Protein AF-A0A952LM94-F1 (afdb_monomer_lite)

Radius of gyration: 25.6 Å; chains: 1; bounding box: 67×73×68 Å

Secondary structure (DSSP, 8-state):
--S-SSSSS-SS------------PPPP--------TT-------HHHHHHHHHHHHHHHHH-PPP-S-HHHHHHHHHHHHHHHHHHHHHHHHHH---HHHHHHHHHHHHHHHHHHHHHHHT-PPPSBEEE-TT-SS-GGGHHHHHHHHHHHHHTT--EEE--TTGGGGHHHHHHHHHHTT-GGG-EEEEEE-GGG-SHHHHHHHHHHHHHHHTSS-EEEEEE-S--SS-HHHHHHHHHHHHHTTSEEEEEEES--HHHHHHHHTSTTGGG---EEEE-BTTB-GGGTTHHHHHHHTT--EEEESTTGGGTGGG-GGGHHHHHHTT--HHHHHHHHHHTSTTEEE--B-SSHHHHHHHHHGGG----HHHHHHHHHHSPPPSS--PPP--

Foldseek 3Di:
DDPPPDPDPPDPDDPDPPPDDDDDDDDDDDDPPDPPVDDPDDDDDLLRVQLVVLVVQLVVQLPDDDPPDPLQNVLSNVLSVLSSLLSNLVSCCVPPDDPVSNVVSVVSNVVSVVVNVVSVLSNDADLEAAEQAQAQLDPVLLVLQLVQLLLLLVLLRAEYEEECPRSVLSSLLSQLSSCPPPVVSHQAEYEDEQVQQALVSLVVRLVVSCVSNVHQAHAEYEHEEDDPDPLLRNLVSVVVCCVVRRYVAYAYEHADQVSLVVQCPHDNSLRHQEYEAADWLQQQQCVVGPLVSCLVSNHAYEHEPLCVLVPQQPDPLQVVVCVVQVATSSLLGLLVQSPRPRYHYHDHDSHNVVSVNNSCSVVDDRDPVNVVSSCVVRPHDPDHDRGDDD

Sequence (390 aa):
MTLAKKIVLLLMAAGMLLAVFLESVPASSEEMKHDMSKMAMGAQSPATAGYRKAMDKMHKDMMIKYTGNADVDFVRGMIPHHQGAIDMAKVEIANGKDPEIRKLAEGVVTAQEAEIKQMRDWETVPVLGQGTWKMGEDRRRRDDEVAALKLGLDLGITLIDTAEMYASGGSEEVVAQAMEGRRDEIFLVSKVLPSNASRAGVKRSCENSLKRLGTDRIDLYLLHWPGSVPLSETVEAFETLKKAGKIRHWGVSNFDTDEMEDLVGLADGGNVQTNQVLYNLSRRGPEFDLAPWSLKRGIPLIAYSPVEQGALARNARLEAVASRHNATAAQVALAWVMAQPGVIAIPKASRQEHVRQNAGALDISLTAQDFADLDRAFPPPTRKRGLEMI

Structure (mmCIF, N/CA/C/O backbone):
data_AF-A0A952LM94-F1
#
_entry.id   AF-A0A952LM94-F1
#
loop_
_atom_site.group_PDB
_atom_site.id
_atom_site.type_symbol
_atom_site.label_atom_id
_atom_site.label_alt_id
_atom_site.label_comp_id
_atom_site.label_asym_id
_atom_site.label_entity_id
_atom_site.label_seq_id
_atom_site.pdbx_PDB_ins_code
_atom_site.Cartn_x
_atom_site.Cartn_y
_atom_site.Cartn_z
_atom_site.occupancy
_atom_site.B_iso_or_equiv
_atom_site.auth_seq_id
_atom_site.auth_comp_id
_atom_site.auth_asym_id
_atom_site.auth_atom_id
_atom_site.pdbx_PDB_model_num
ATOM 1 N N . MET A 1 1 ? 28.704 -18.733 45.518 1.00 37.47 1 MET A N 1
ATOM 2 C CA . MET A 1 1 ? 28.081 -17.557 44.863 1.00 37.47 1 MET A CA 1
ATOM 3 C C . MET A 1 1 ? 26.778 -17.998 44.219 1.00 37.47 1 MET A C 1
ATOM 5 O O . MET A 1 1 ? 26.669 -19.147 43.826 1.00 37.47 1 MET A O 1
ATOM 9 N N . THR A 1 2 ? 25.775 -17.134 44.266 1.00 30.52 2 THR A N 1
ATOM 10 C CA . THR A 1 2 ? 24.395 -17.419 44.686 1.00 30.52 2 THR A CA 1
ATOM 11 C C . THR A 1 2 ? 23.421 -17.957 43.630 1.00 30.52 2 THR A C 1
ATOM 13 O O . THR A 1 2 ? 23.520 -17.703 42.433 1.00 30.52 2 THR A O 1
ATOM 16 N N . LEU A 1 3 ? 22.426 -18.663 44.173 1.00 30.02 3 LEU A N 1
ATOM 17 C CA . LEU A 1 3 ? 21.232 -19.319 43.628 1.00 30.02 3 LEU A CA 1
ATOM 18 C C . LEU A 1 3 ? 20.220 -18.374 42.921 1.00 30.02 3 LEU A C 1
ATOM 20 O O . LEU A 1 3 ? 19.017 -18.561 43.045 1.00 30.02 3 LEU A O 1
ATOM 24 N N . ALA A 1 4 ? 20.674 -17.346 42.193 1.00 34.00 4 ALA A N 1
ATOM 25 C CA . ALA A 1 4 ? 19.817 -16.256 41.691 1.00 34.00 4 ALA A CA 1
ATOM 26 C C . ALA A 1 4 ? 19.786 -16.083 40.153 1.00 34.00 4 ALA A C 1
ATOM 28 O O . ALA A 1 4 ? 19.478 -15.001 39.667 1.00 34.00 4 ALA A O 1
ATOM 29 N N . LYS A 1 5 ? 20.097 -17.118 39.355 1.00 33.16 5 LYS A N 1
ATOM 30 C CA . LYS A 1 5 ? 20.073 -17.020 37.872 1.00 33.16 5 LYS A CA 1
ATOM 31 C C . LYS A 1 5 ? 19.390 -18.183 37.130 1.00 33.16 5 LYS A C 1
ATOM 33 O O . LYS A 1 5 ? 19.750 -18.480 35.998 1.00 33.16 5 LYS A O 1
ATOM 38 N N . LYS A 1 6 ? 18.387 -18.840 37.726 1.00 31.91 6 LYS A N 1
ATOM 39 C CA . LYS A 1 6 ? 17.604 -19.905 37.048 1.00 31.91 6 LYS A CA 1
ATOM 40 C C . LYS A 1 6 ? 16.082 -19.703 37.012 1.00 31.91 6 LYS A C 1
ATOM 42 O O . LYS A 1 6 ? 15.361 -20.626 36.663 1.00 31.91 6 LYS A O 1
ATOM 47 N N . ILE A 1 7 ? 15.586 -18.500 37.287 1.00 32.72 7 ILE A N 1
ATOM 48 C CA . ILE A 1 7 ? 14.167 -18.154 37.126 1.00 32.72 7 ILE A CA 1
ATOM 49 C C . ILE A 1 7 ? 14.112 -16.947 36.198 1.00 32.72 7 ILE A C 1
ATOM 51 O O . ILE A 1 7 ? 14.408 -15.857 36.652 1.00 32.72 7 ILE A O 1
ATOM 55 N N . VAL A 1 8 ? 13.840 -17.172 34.911 1.00 29.56 8 VAL A N 1
ATOM 56 C CA . VAL A 1 8 ? 13.209 -16.228 33.954 1.00 29.56 8 VAL A CA 1
ATOM 57 C C . VAL A 1 8 ? 12.829 -16.979 32.659 1.00 29.56 8 VAL A C 1
ATOM 59 O O . VAL A 1 8 ? 11.923 -16.554 31.959 1.00 29.56 8 VAL A O 1
ATOM 62 N N . LEU A 1 9 ? 13.399 -18.153 32.363 1.00 26.81 9 LEU A N 1
ATOM 63 C CA . LEU A 1 9 ? 13.059 -18.923 31.155 1.00 26.81 9 LEU A CA 1
ATOM 64 C C . LEU A 1 9 ? 12.164 -20.148 31.443 1.00 26.81 9 LEU A C 1
ATOM 66 O O . LEU A 1 9 ? 12.562 -21.273 31.164 1.00 26.81 9 LEU A O 1
ATOM 70 N N . LEU A 1 10 ? 10.989 -19.966 32.065 1.00 26.78 10 LEU A N 1
ATOM 71 C CA . LEU A 1 10 ? 10.008 -21.065 32.212 1.00 26.78 10 LEU A CA 1
ATOM 72 C C . LEU A 1 10 ? 8.568 -20.607 32.539 1.00 26.78 10 LEU A C 1
ATOM 74 O O . LEU A 1 10 ? 7.912 -21.173 33.405 1.00 26.78 10 LEU A O 1
ATOM 78 N N . LEU A 1 11 ? 8.061 -19.583 31.843 1.00 27.00 11 LEU A N 1
ATOM 79 C CA . LEU A 1 11 ? 6.642 -19.175 31.898 1.00 27.00 11 LEU A CA 1
ATOM 80 C C . LEU A 1 11 ? 6.032 -18.960 30.496 1.00 27.00 11 LEU A C 1
ATOM 82 O O . LEU A 1 11 ? 5.232 -18.058 30.294 1.00 27.00 11 LEU A O 1
ATOM 86 N N . MET A 1 12 ? 6.408 -19.787 29.514 1.00 33.28 12 MET A N 1
ATOM 87 C CA . MET A 1 12 ? 5.830 -19.761 28.154 1.00 33.28 12 MET A CA 1
ATOM 88 C C . MET A 1 12 ? 5.284 -21.120 27.680 1.00 33.28 12 MET A C 1
ATOM 90 O O . MET A 1 12 ? 5.098 -21.338 26.490 1.00 33.28 12 MET A O 1
ATOM 94 N N . ALA A 1 13 ? 5.004 -22.061 28.583 1.00 33.66 13 ALA A N 1
ATOM 95 C CA . ALA A 1 13 ? 4.402 -23.337 28.192 1.00 33.66 13 ALA A CA 1
ATOM 96 C C . ALA A 1 13 ? 3.536 -23.905 29.319 1.00 33.66 13 ALA A C 1
ATOM 98 O O . ALA A 1 13 ? 3.951 -24.802 30.046 1.00 33.66 13 ALA A O 1
ATOM 99 N N . ALA A 1 14 ? 2.335 -23.354 29.489 1.00 33.28 14 ALA A N 1
ATOM 100 C CA . ALA A 1 14 ? 1.295 -23.968 30.311 1.00 33.28 14 ALA A CA 1
ATOM 101 C C . ALA A 1 14 ? -0.102 -23.543 29.827 1.00 33.28 14 ALA A C 1
ATOM 103 O O . ALA A 1 14 ? -0.876 -22.945 30.564 1.00 33.28 14 ALA A O 1
ATOM 104 N N . GLY A 1 15 ? -0.417 -23.853 28.570 1.00 30.80 15 GLY A N 1
ATOM 105 C CA . GLY A 1 15 ? -1.797 -23.998 28.108 1.00 30.80 15 GLY A CA 1
ATOM 106 C C . GLY A 1 15 ? -2.089 -25.489 27.991 1.00 30.80 15 GLY A C 1
ATOM 107 O O . GLY A 1 15 ? -1.598 -26.138 27.073 1.00 30.80 15 GLY A O 1
ATOM 108 N N . MET A 1 16 ? -2.795 -26.052 28.970 1.00 30.94 16 MET A N 1
ATOM 109 C CA . MET A 1 16 ? -3.158 -27.470 29.023 1.00 30.94 16 MET A CA 1
ATOM 110 C C . MET A 1 16 ? -3.936 -27.903 27.770 1.00 30.94 16 MET A C 1
ATOM 112 O O . MET A 1 16 ? -5.091 -27.532 27.587 1.00 30.94 16 MET A O 1
ATOM 116 N N . LEU A 1 17 ? -3.331 -28.782 26.971 1.00 31.19 17 LEU A N 1
ATOM 117 C CA . LEU A 1 17 ? -4.049 -29.770 26.170 1.00 31.19 17 LEU A CA 1
ATOM 118 C C . LEU A 1 17 ? -4.583 -30.837 27.134 1.00 31.19 17 LEU A C 1
ATOM 120 O O . LEU A 1 17 ? -3.835 -31.705 27.584 1.00 31.19 17 LEU A O 1
ATOM 124 N N . LEU A 1 18 ? -5.873 -30.776 27.466 1.00 29.06 18 LEU A N 1
ATOM 125 C CA . LEU A 1 18 ? -6.562 -31.906 28.085 1.00 29.06 18 LEU A CA 1
ATOM 126 C C . LEU A 1 18 ? -6.903 -32.915 26.975 1.00 29.06 18 LEU A C 1
ATOM 128 O O . LEU A 1 18 ? -7.985 -32.893 26.397 1.00 29.06 18 LEU A O 1
ATOM 132 N N . ALA A 1 19 ? -5.948 -33.781 26.638 1.00 33.19 19 ALA A N 1
ATOM 133 C CA . ALA A 1 19 ? -6.226 -34.983 25.863 1.00 33.19 19 ALA A CA 1
ATOM 134 C C . ALA A 1 19 ? -6.834 -36.029 26.809 1.00 33.19 19 ALA A C 1
ATOM 136 O O . ALA A 1 19 ? -6.127 -36.664 27.590 1.00 33.19 19 ALA A O 1
ATOM 137 N N . VAL A 1 20 ? -8.156 -36.187 26.767 1.00 32.22 20 VAL A N 1
ATOM 138 C CA . VAL A 1 20 ? -8.828 -37.320 27.410 1.00 32.22 20 VAL A CA 1
ATOM 139 C C . VAL A 1 20 ? -8.655 -38.531 26.496 1.00 32.22 20 VAL A C 1
ATOM 141 O O . VAL A 1 20 ? -9.267 -38.606 25.433 1.00 32.22 20 VAL A O 1
ATOM 144 N N . PHE A 1 21 ? -7.812 -39.480 26.904 1.00 34.19 21 PHE A N 1
ATOM 145 C CA . PHE A 1 21 ? -7.851 -40.841 26.375 1.00 34.19 21 PHE A CA 1
ATOM 146 C C . PHE A 1 21 ? -9.143 -41.502 26.871 1.00 34.19 21 PHE A C 1
ATOM 148 O O . PHE A 1 21 ? -9.260 -41.842 28.046 1.00 34.19 21 PHE A O 1
ATOM 155 N N . LEU A 1 22 ? -10.121 -41.656 25.979 1.00 30.62 22 LEU A N 1
ATOM 156 C CA . LEU A 1 22 ? -11.243 -42.569 26.172 1.00 30.62 22 LEU A CA 1
ATOM 157 C C . LEU A 1 22 ? -10.835 -43.929 25.605 1.00 30.62 22 LEU A C 1
ATOM 159 O O . LEU A 1 22 ? -10.631 -44.076 24.400 1.00 30.62 22 LEU A O 1
ATOM 163 N N . GLU A 1 23 ? -10.700 -44.915 26.489 1.00 32.34 23 GLU A N 1
ATOM 164 C CA . GLU A 1 23 ? -10.671 -46.321 26.102 1.00 32.34 23 GLU A CA 1
ATOM 165 C C . GLU A 1 23 ? -11.964 -46.667 25.348 1.00 32.34 23 GLU A C 1
ATOM 167 O O . GLU A 1 23 ? -13.071 -46.291 25.739 1.00 32.34 23 GLU A O 1
ATOM 172 N N . SER A 1 24 ? -11.812 -47.372 24.231 1.00 35.28 24 SER A N 1
ATOM 173 C CA . SER A 1 24 ? -12.903 -47.812 23.370 1.00 35.28 24 SER A CA 1
ATOM 174 C C . SER A 1 24 ? -13.752 -48.887 24.057 1.00 35.28 24 SER A C 1
ATOM 176 O O . SER A 1 24 ? -13.355 -50.051 24.113 1.00 35.28 24 SER A O 1
ATOM 178 N N . VAL A 1 25 ? -14.945 -48.513 24.518 1.00 35.22 25 VAL A N 1
ATOM 179 C CA . VAL A 1 25 ? -16.040 -49.441 24.848 1.00 35.22 25 VAL A CA 1
ATOM 180 C C . VAL A 1 25 ? -16.999 -49.475 23.648 1.00 35.22 25 VAL A C 1
ATOM 182 O O . VAL A 1 25 ? -17.308 -48.411 23.105 1.00 35.22 25 VAL A O 1
ATOM 185 N N . PRO A 1 26 ? -17.453 -50.650 23.169 1.00 34.72 26 PRO A N 1
ATOM 186 C CA . PRO A 1 26 ? -18.266 -50.724 21.962 1.00 34.72 26 PRO A CA 1
ATOM 187 C C . PRO A 1 26 ? -19.653 -50.117 22.192 1.00 34.72 26 PRO A C 1
ATOM 189 O O . PRO A 1 26 ? -20.275 -50.305 23.237 1.00 34.72 26 PRO A O 1
ATOM 192 N N . ALA A 1 27 ? -20.135 -49.397 21.181 1.00 34.41 27 ALA A N 1
ATOM 193 C CA . ALA A 1 27 ? -21.436 -48.752 21.175 1.00 34.41 27 ALA A CA 1
ATOM 194 C C . ALA A 1 27 ? -22.576 -49.785 21.132 1.00 34.41 27 ALA A C 1
ATOM 196 O O . ALA A 1 27 ? -22.706 -50.530 20.161 1.00 34.41 27 ALA A O 1
ATOM 197 N N . SER A 1 28 ? -23.446 -49.774 22.146 1.00 35.50 28 SER A N 1
ATOM 198 C CA . SER A 1 28 ? -24.835 -50.215 22.006 1.00 35.50 28 SER A CA 1
ATOM 199 C C . SER A 1 28 ? -25.727 -48.979 21.932 1.00 35.50 28 SER A C 1
ATOM 201 O O . SER A 1 28 ? -25.744 -48.154 22.844 1.00 35.50 28 SER A O 1
ATOM 203 N N . SER A 1 29 ? -26.438 -48.840 20.822 1.00 40.31 29 SER A N 1
ATOM 204 C CA . SER A 1 29 ? -27.349 -47.740 20.532 1.00 40.31 29 SER A CA 1
ATOM 205 C C . SER A 1 29 ? -28.668 -47.877 21.298 1.00 40.31 29 SER A C 1
ATOM 207 O O . SER A 1 29 ? -29.491 -48.716 20.941 1.00 40.31 29 SER A O 1
ATOM 209 N N . GLU A 1 30 ? -28.910 -46.993 22.264 1.00 34.25 30 GLU A N 1
ATOM 210 C CA . GLU A 1 30 ? -30.262 -46.574 22.646 1.00 34.25 30 GLU A CA 1
ATOM 211 C C . GLU A 1 30 ? -30.320 -45.039 22.630 1.00 34.25 30 GLU A C 1
ATOM 213 O O . GLU A 1 30 ? -29.666 -44.355 23.417 1.00 34.25 30 GLU A O 1
ATOM 218 N N . GLU A 1 31 ? -31.074 -44.485 21.676 1.00 37.53 31 GLU A N 1
ATOM 219 C CA . GLU A 1 31 ? -31.379 -43.055 21.600 1.00 37.53 31 GLU A CA 1
ATOM 220 C C . GLU A 1 31 ? -32.270 -42.643 22.784 1.00 37.53 31 GLU A C 1
ATOM 222 O O . GLU A 1 31 ? -33.497 -42.730 22.721 1.00 37.53 31 GLU A O 1
ATOM 227 N N . MET A 1 32 ? -31.676 -42.104 23.848 1.00 31.08 32 MET A N 1
ATOM 228 C CA . MET A 1 32 ? -32.410 -41.260 24.793 1.00 31.08 32 MET A CA 1
ATOM 229 C C . MET A 1 32 ? -32.544 -39.847 24.213 1.00 31.08 32 MET A C 1
ATOM 231 O O . MET A 1 32 ? -31.675 -38.991 24.378 1.00 31.08 32 MET A O 1
ATOM 235 N N . LYS A 1 33 ? -33.668 -39.586 23.537 1.00 35.47 33 LYS A N 1
ATOM 236 C CA . LYS A 1 33 ? -34.099 -38.226 23.183 1.00 35.47 33 LYS A CA 1
ATOM 237 C C . LYS A 1 33 ? -34.505 -37.478 24.454 1.00 35.47 33 LYS A C 1
ATOM 239 O O . LYS A 1 33 ? -35.654 -37.543 24.881 1.00 35.47 33 LYS A O 1
ATOM 244 N N . HIS A 1 34 ? -33.564 -36.753 25.053 1.00 37.47 34 HIS A N 1
ATOM 245 C CA . HIS A 1 34 ? -33.894 -35.721 26.030 1.00 37.47 34 HIS A CA 1
ATOM 246 C C . HIS A 1 34 ? -34.410 -34.478 25.296 1.00 37.47 34 HIS A C 1
ATOM 248 O O . HIS A 1 34 ? -33.643 -33.698 24.732 1.00 37.47 34 HIS A O 1
ATOM 254 N N . ASP A 1 35 ? -35.731 -34.307 25.291 1.00 39.50 35 ASP A N 1
ATOM 255 C CA . ASP A 1 35 ? -36.390 -33.074 24.867 1.00 39.50 35 ASP A CA 1
ATOM 256 C C . ASP A 1 35 ? -36.103 -31.956 25.886 1.00 39.50 35 ASP A C 1
ATOM 258 O O . ASP A 1 35 ? -36.706 -31.878 26.957 1.00 39.50 35 ASP A O 1
ATOM 262 N N . MET A 1 36 ? -35.145 -31.092 25.549 1.00 42.03 36 MET A N 1
ATOM 263 C CA . MET A 1 36 ? -34.756 -29.922 26.344 1.00 42.03 36 MET A CA 1
ATOM 264 C C . MET A 1 36 ? -35.674 -28.705 26.113 1.00 42.03 36 MET A C 1
ATOM 266 O O . MET A 1 36 ? -35.408 -27.630 26.652 1.00 42.03 36 MET A O 1
ATOM 270 N N . SER A 1 37 ? -36.760 -28.828 25.336 1.00 39.66 37 SER A N 1
ATOM 271 C CA . SER A 1 37 ? -37.586 -27.682 24.915 1.00 39.66 37 SER A CA 1
ATOM 272 C C . SER A 1 37 ? -38.459 -27.059 26.015 1.00 39.66 37 SER A C 1
ATOM 274 O O . SER A 1 37 ? -39.154 -26.075 25.759 1.00 39.66 37 SER A O 1
ATOM 276 N N . LYS A 1 38 ? -38.426 -27.574 27.254 1.00 41.44 38 LYS A N 1
ATOM 277 C CA . LYS A 1 38 ? -39.269 -27.078 28.358 1.00 41.44 38 LYS A CA 1
ATOM 278 C C . LYS A 1 38 ? -38.567 -26.920 29.710 1.00 41.44 38 LYS A C 1
ATOM 280 O O . LYS A 1 38 ? -39.205 -27.071 30.749 1.00 41.44 38 LYS A O 1
ATOM 285 N N . MET A 1 39 ? -37.289 -26.538 29.740 1.00 39.00 39 MET A N 1
ATOM 286 C CA . MET A 1 39 ? -36.756 -25.902 30.954 1.00 39.00 39 MET A CA 1
ATOM 287 C C . MET A 1 39 ? -37.148 -24.424 30.950 1.00 39.00 39 MET A C 1
ATOM 289 O O . MET A 1 39 ? -36.696 -23.650 30.110 1.00 39.00 39 MET A O 1
ATOM 293 N N . ALA A 1 40 ? -38.030 -24.046 31.877 1.00 40.00 40 ALA A N 1
ATOM 294 C CA . ALA A 1 40 ? -38.447 -22.669 32.094 1.00 40.00 40 ALA A CA 1
ATOM 295 C C . ALA A 1 40 ? -37.211 -21.770 32.271 1.00 40.00 40 ALA A C 1
ATOM 297 O O . ALA A 1 40 ? -36.504 -21.842 33.276 1.00 40.00 40 ALA A O 1
ATOM 298 N N . MET A 1 41 ? -36.941 -20.937 31.266 1.00 48.12 41 MET A N 1
ATOM 299 C CA . MET A 1 41 ? -35.872 -19.946 31.292 1.00 48.12 41 MET A CA 1
ATOM 300 C C . MET A 1 41 ? -36.278 -18.833 32.256 1.00 48.12 41 MET A C 1
ATOM 302 O O . MET A 1 41 ? -36.912 -17.854 31.864 1.00 48.12 41 MET A O 1
ATOM 306 N N . GLY A 1 42 ? -35.935 -18.998 33.535 1.00 48.81 42 GLY A N 1
ATOM 307 C CA . GLY A 1 42 ? -35.914 -17.885 34.479 1.00 48.81 42 GLY A CA 1
ATOM 308 C C . GLY A 1 42 ? -35.091 -16.728 33.904 1.00 48.81 42 GLY A C 1
ATOM 309 O O . GLY A 1 42 ? -34.194 -16.950 33.085 1.00 48.81 42 GLY A O 1
ATOM 310 N N . ALA A 1 43 ? -35.417 -15.495 34.302 1.00 53.75 43 ALA A N 1
ATOM 311 C CA . ALA A 1 43 ? -34.714 -14.297 33.850 1.00 53.75 43 ALA A CA 1
ATOM 312 C C . ALA A 1 43 ? -33.195 -14.511 33.957 1.00 53.75 43 ALA A C 1
ATOM 314 O O . ALA A 1 43 ? -32.658 -14.706 35.049 1.00 53.75 43 ALA A O 1
ATOM 315 N N . GLN A 1 44 ? -32.514 -14.561 32.810 1.00 68.25 44 GLN A N 1
ATOM 316 C CA . GLN A 1 44 ? -31.087 -14.853 32.781 1.00 68.25 44 GLN A CA 1
ATOM 317 C C . GLN A 1 44 ? -30.331 -13.723 33.463 1.00 68.25 44 GLN A C 1
ATOM 319 O O . GLN A 1 44 ? -30.571 -12.548 33.183 1.00 68.25 44 GLN A O 1
ATOM 324 N N . SER A 1 45 ? -29.408 -14.085 34.354 1.00 88.12 45 SER A N 1
ATOM 325 C CA . SER A 1 45 ? -28.557 -13.088 34.992 1.00 88.12 45 SER A CA 1
ATOM 326 C C . SER A 1 45 ? -27.766 -12.310 33.925 1.00 88.12 45 SER A C 1
ATOM 328 O O . SER A 1 45 ? -27.399 -12.895 32.896 1.00 88.12 45 SER A O 1
ATOM 330 N N . PRO A 1 46 ? -27.454 -11.022 34.155 1.00 89.06 46 PRO A N 1
ATOM 331 C CA . PRO A 1 46 ? -26.598 -10.248 33.256 1.00 89.06 46 PRO A CA 1
ATOM 332 C C . PRO A 1 46 ? -25.267 -10.946 32.942 1.00 89.06 46 PRO A C 1
ATOM 334 O O . PRO A 1 46 ? -24.810 -10.904 31.802 1.00 89.06 46 PRO A O 1
ATOM 337 N N . ALA A 1 47 ? -24.699 -11.671 33.914 1.00 90.62 47 ALA A N 1
ATOM 338 C CA . ALA A 1 47 ? -23.504 -12.488 33.724 1.00 90.62 47 ALA A CA 1
ATOM 339 C C . ALA A 1 47 ? -23.734 -13.619 32.707 1.00 90.62 47 ALA A C 1
ATOM 341 O O . ALA A 1 47 ? -22.985 -13.751 31.743 1.00 90.62 47 ALA A O 1
ATOM 342 N N . THR A 1 48 ? -24.805 -14.404 32.869 1.00 91.31 48 THR A N 1
ATOM 343 C CA . THR A 1 48 ? -25.145 -15.513 31.958 1.00 91.31 48 THR A CA 1
ATOM 344 C C . THR A 1 48 ? -25.392 -15.019 30.532 1.00 91.31 48 THR A C 1
ATOM 346 O O . THR A 1 48 ? -24.918 -15.628 29.573 1.00 91.31 48 THR A O 1
ATOM 349 N N . ALA A 1 49 ? -26.114 -13.906 30.386 1.00 91.06 49 ALA A N 1
ATOM 350 C CA . ALA A 1 49 ? -26.362 -13.292 29.086 1.00 91.06 49 ALA A CA 1
ATOM 351 C C . ALA A 1 49 ? -25.064 -12.766 28.447 1.00 91.06 49 ALA A C 1
ATOM 353 O O . ALA A 1 49 ? -24.838 -12.975 27.254 1.00 91.06 49 ALA A O 1
ATOM 354 N N . GLY A 1 50 ? -24.196 -12.133 29.243 1.00 89.75 50 GLY A N 1
ATOM 355 C CA . GLY A 1 50 ? -22.892 -11.636 28.805 1.00 89.75 50 GLY A CA 1
ATOM 356 C C . GLY A 1 50 ? -21.978 -12.749 28.296 1.00 89.75 50 GLY A C 1
ATOM 357 O O . GLY A 1 50 ? -21.467 -12.649 27.182 1.00 89.75 50 GLY A O 1
ATOM 358 N N . TYR A 1 51 ? -21.834 -13.834 29.062 1.00 93.94 51 TYR A N 1
ATOM 359 C CA . TYR A 1 51 ? -21.016 -14.985 28.670 1.00 93.94 51 TYR A CA 1
ATOM 360 C C . TYR A 1 51 ? -21.511 -15.636 27.380 1.00 93.94 51 TYR A C 1
ATOM 362 O O . TYR A 1 51 ? -20.709 -15.893 26.484 1.00 93.94 51 TYR A O 1
ATOM 370 N N . ARG A 1 52 ? -22.828 -15.859 27.240 1.00 92.19 52 ARG A N 1
ATOM 371 C CA . ARG A 1 52 ? -23.370 -16.441 26.003 1.00 92.19 52 ARG A CA 1
ATOM 372 C C . ARG A 1 52 ? -23.095 -15.537 24.804 1.00 92.19 52 ARG A C 1
ATOM 374 O O . ARG A 1 52 ? -22.613 -16.015 23.787 1.00 92.19 52 ARG A O 1
ATOM 381 N N . LYS A 1 53 ? -23.316 -14.227 24.946 1.00 87.06 53 LYS A N 1
ATOM 382 C CA . LYS A 1 53 ? -23.034 -13.258 23.881 1.00 87.06 53 LYS A CA 1
ATOM 383 C C . LYS A 1 53 ? -21.557 -13.264 23.466 1.00 87.06 53 LYS A C 1
ATOM 385 O O . LYS A 1 53 ? -21.277 -13.201 22.272 1.00 87.06 53 LYS A O 1
ATOM 390 N N . ALA A 1 54 ? -20.632 -13.330 24.426 1.00 85.31 54 ALA A N 1
ATOM 391 C CA . ALA A 1 54 ? -19.197 -13.403 24.151 1.00 85.31 54 ALA A CA 1
ATOM 392 C C . ALA A 1 54 ? -18.826 -14.699 23.409 1.00 85.31 54 ALA A C 1
ATOM 394 O O . ALA A 1 54 ? -18.136 -14.641 22.394 1.00 85.31 54 ALA A O 1
ATOM 395 N N . MET A 1 55 ? -19.349 -15.847 23.854 1.00 91.12 55 MET A N 1
ATOM 396 C CA . MET A 1 55 ? -19.116 -17.149 23.213 1.00 91.12 55 MET A CA 1
ATOM 397 C C . MET A 1 55 ? -19.700 -17.223 21.800 1.00 91.12 55 MET A C 1
ATOM 399 O O . MET A 1 55 ? -19.017 -17.660 20.877 1.00 91.12 55 MET A O 1
ATOM 403 N N . ASP A 1 56 ? -20.934 -16.756 21.606 1.00 86.38 56 ASP A N 1
ATOM 404 C CA . ASP A 1 56 ? -21.585 -16.743 20.292 1.00 86.38 56 ASP A CA 1
ATOM 405 C C . ASP A 1 56 ? -20.809 -15.862 19.306 1.00 86.38 56 ASP A C 1
ATOM 407 O O . ASP A 1 56 ? -20.601 -16.240 18.151 1.00 86.38 56 ASP A O 1
ATOM 411 N N . LYS A 1 57 ? -20.336 -14.697 19.771 1.00 76.25 57 LYS A N 1
ATOM 412 C CA . LYS A 1 57 ? -19.487 -13.805 18.980 1.00 76.25 57 LYS A CA 1
ATOM 413 C C . LYS A 1 57 ? -18.153 -14.468 18.634 1.00 76.25 57 LYS A C 1
ATOM 415 O O . LYS A 1 57 ? -17.778 -14.459 17.469 1.00 76.25 57 LYS A O 1
ATOM 420 N N . MET A 1 58 ? -17.466 -15.060 19.612 1.00 88.38 58 MET A N 1
ATOM 421 C CA . MET A 1 58 ? -16.190 -15.750 19.400 1.00 88.38 58 MET A CA 1
ATOM 422 C C . MET A 1 58 ? -16.328 -16.865 18.361 1.00 88.38 58 MET A C 1
ATOM 424 O O . MET A 1 58 ? -15.577 -16.879 17.392 1.00 88.38 58 MET A O 1
ATOM 428 N N . HIS A 1 59 ? -17.314 -17.758 18.509 1.00 90.06 59 HIS A N 1
ATOM 429 C CA . HIS A 1 59 ? -17.542 -18.835 17.545 1.00 90.06 59 HIS A CA 1
ATOM 430 C C . HIS A 1 59 ? -17.820 -18.293 16.149 1.00 90.06 59 HIS A C 1
ATOM 432 O O . HIS A 1 59 ? -17.219 -18.761 15.189 1.00 90.06 59 HIS A O 1
ATOM 438 N N . LYS A 1 60 ? -18.691 -17.286 16.028 1.00 80.75 60 LYS A N 1
ATOM 439 C CA . LYS A 1 60 ? -18.987 -16.660 14.738 1.00 80.75 60 LYS A CA 1
ATOM 440 C C . LYS A 1 60 ? -17.731 -16.063 14.096 1.00 80.75 60 LYS A C 1
ATOM 442 O O . LYS A 1 60 ? -17.506 -16.285 12.912 1.00 80.75 60 LYS A O 1
ATOM 447 N N . ASP A 1 61 ? -16.928 -15.331 14.862 1.00 71.81 61 ASP A N 1
ATOM 448 C CA . ASP A 1 61 ? -15.733 -14.650 14.356 1.00 71.81 61 ASP A CA 1
ATOM 449 C C . ASP A 1 61 ? -14.588 -15.636 14.041 1.00 71.81 61 ASP A C 1
ATOM 451 O O . ASP A 1 61 ? -13.746 -15.348 13.194 1.00 71.81 61 ASP A O 1
ATOM 455 N N . MET A 1 62 ? -14.568 -16.812 14.680 1.00 83.81 62 MET A N 1
ATOM 456 C CA . MET A 1 62 ? -13.623 -17.900 14.393 1.00 83.81 62 MET A CA 1
ATOM 457 C C . MET A 1 62 ? -13.983 -18.725 13.149 1.00 83.81 62 MET A C 1
ATOM 459 O O . MET A 1 62 ? -13.140 -19.488 12.678 1.00 83.81 62 MET A O 1
ATOM 463 N N . MET A 1 63 ? -15.194 -18.589 12.592 1.00 85.88 63 MET A N 1
ATOM 464 C CA . MET A 1 63 ? -15.604 -19.269 11.354 1.00 85.88 63 MET A CA 1
ATOM 465 C C . MET A 1 63 ? -14.959 -18.613 10.123 1.00 85.88 63 MET A C 1
ATOM 467 O O . MET A 1 63 ? -15.631 -18.023 9.277 1.00 85.88 63 MET A O 1
ATOM 471 N N . ILE A 1 64 ? -13.633 -18.706 10.034 1.00 72.06 64 ILE A N 1
ATOM 472 C CA . ILE A 1 64 ? -12.839 -18.192 8.919 1.00 72.06 64 ILE A CA 1
ATOM 473 C C . ILE A 1 64 ? -12.756 -19.219 7.786 1.00 72.06 64 ILE A C 1
ATOM 475 O O . ILE A 1 64 ? -12.700 -20.429 8.008 1.00 72.06 64 ILE A O 1
ATOM 479 N N . LYS A 1 65 ? -12.699 -18.735 6.543 1.00 67.12 65 LYS A N 1
ATOM 480 C CA . LYS A 1 65 ? -12.322 -19.564 5.395 1.00 67.12 65 LYS A CA 1
ATOM 481 C C . LYS A 1 65 ? -10.800 -19.720 5.396 1.00 67.12 65 LYS A C 1
ATOM 483 O O . LYS A 1 65 ? -10.093 -18.720 5.270 1.00 67.12 65 LYS A O 1
ATOM 488 N N . TYR A 1 66 ? -10.321 -20.954 5.539 1.00 72.50 66 TYR A N 1
ATOM 489 C CA . TYR A 1 66 ? -8.891 -21.260 5.513 1.00 72.50 66 TYR A CA 1
ATOM 490 C C . TYR A 1 66 ? -8.271 -20.915 4.159 1.00 72.50 66 TYR A C 1
ATOM 492 O O . TYR A 1 66 ? -8.848 -21.195 3.105 1.00 72.50 66 TYR A O 1
ATOM 500 N N . THR A 1 67 ? -7.097 -20.294 4.212 1.00 55.06 67 THR A N 1
ATOM 501 C CA . THR A 1 67 ? -6.321 -19.877 3.040 1.00 55.06 67 THR A CA 1
ATOM 502 C C . THR A 1 67 ? -5.383 -20.973 2.549 1.00 55.06 67 THR A C 1
ATOM 504 O O . THR A 1 67 ? -4.963 -20.936 1.395 1.00 55.06 67 THR A O 1
ATOM 507 N N . GLY A 1 68 ? -5.053 -21.945 3.409 1.00 58.75 68 GLY A N 1
ATOM 508 C CA . GLY A 1 68 ? -4.031 -22.959 3.143 1.00 58.75 68 GLY A CA 1
ATOM 509 C C . GLY A 1 68 ? -2.621 -22.524 3.555 1.00 58.75 68 GLY A C 1
ATOM 510 O O . GLY A 1 68 ? -1.690 -23.322 3.460 1.00 58.75 68 GLY A O 1
ATOM 511 N N . ASN A 1 69 ? -2.455 -21.292 4.046 1.00 62.78 69 ASN A N 1
ATOM 512 C CA . ASN A 1 69 ? -1.226 -20.811 4.666 1.00 62.78 69 ASN A CA 1
ATOM 513 C C . ASN A 1 69 ? -1.360 -20.912 6.192 1.00 62.78 69 ASN A C 1
ATOM 515 O O . ASN A 1 69 ? -2.173 -20.210 6.794 1.00 62.78 69 ASN A O 1
ATOM 519 N N . ALA A 1 70 ? -0.549 -21.773 6.811 1.00 68.25 70 ALA A N 1
ATOM 520 C CA . ALA A 1 70 ? -0.633 -22.066 8.239 1.00 68.25 70 ALA A CA 1
ATOM 521 C C . ALA A 1 70 ? -0.402 -20.833 9.130 1.00 68.25 70 ALA A C 1
ATOM 523 O O . ALA A 1 70 ? -1.100 -20.682 10.129 1.00 68.25 70 ALA A O 1
ATOM 524 N N . ASP A 1 71 ? 0.515 -19.937 8.760 1.00 65.88 71 ASP A N 1
ATOM 525 C CA . ASP A 1 71 ? 0.843 -18.748 9.556 1.00 65.88 71 ASP A CA 1
ATOM 526 C C . ASP A 1 71 ? -0.319 -17.744 9.537 1.00 65.88 71 ASP A C 1
ATOM 528 O O . ASP A 1 71 ? -0.756 -17.243 10.576 1.00 65.88 71 ASP A O 1
ATOM 532 N N . VAL A 1 72 ? -0.877 -17.508 8.347 1.00 61.38 72 VAL A N 1
ATOM 533 C CA . VAL A 1 72 ? -2.034 -16.624 8.145 1.00 61.38 72 VAL A CA 1
ATOM 534 C C . VAL A 1 72 ? -3.271 -17.189 8.836 1.00 61.38 72 VAL A C 1
ATOM 536 O O . VAL A 1 72 ? -3.972 -16.467 9.545 1.00 61.38 72 VAL A O 1
ATOM 539 N N . ASP A 1 73 ? -3.542 -18.480 8.650 1.00 77.81 73 ASP A N 1
ATOM 540 C CA . ASP A 1 73 ? -4.714 -19.142 9.219 1.00 77.81 73 ASP A CA 1
ATOM 541 C C . ASP A 1 73 ? -4.623 -19.223 10.754 1.00 77.81 73 ASP A C 1
ATOM 543 O O . ASP A 1 73 ? -5.636 -19.043 11.436 1.00 77.81 73 ASP A O 1
ATOM 547 N N . PHE A 1 74 ? -3.415 -19.392 11.308 1.00 84.19 74 PHE A N 1
ATOM 548 C CA . PHE A 1 74 ? -3.167 -19.324 12.748 1.00 84.19 74 PHE A CA 1
ATOM 549 C C . PHE A 1 74 ? -3.503 -17.939 13.307 1.00 84.19 74 PHE A C 1
ATOM 551 O O . PHE A 1 74 ? -4.339 -17.826 14.203 1.00 84.19 74 PHE A O 1
ATOM 558 N N . VAL A 1 75 ? -2.921 -16.874 12.745 1.00 81.25 75 VAL A N 1
ATOM 559 C CA . VAL A 1 75 ? -3.162 -15.492 13.195 1.00 81.25 75 VAL A CA 1
ATOM 560 C C . VAL A 1 75 ? -4.642 -15.121 13.077 1.00 81.25 75 VAL A C 1
ATOM 562 O O . VAL A 1 75 ? -5.243 -14.617 14.030 1.00 81.25 75 VAL A O 1
ATOM 565 N N . ARG A 1 76 ? -5.263 -15.416 11.929 1.00 76.44 76 ARG A N 1
ATOM 566 C CA . ARG A 1 76 ? -6.677 -15.103 11.670 1.00 76.44 76 ARG A CA 1
ATOM 567 C C . ARG A 1 76 ? -7.630 -15.862 12.587 1.00 76.44 76 ARG A C 1
ATOM 569 O O . ARG A 1 76 ? -8.675 -15.315 12.922 1.00 76.44 76 ARG A O 1
ATOM 576 N N . GLY A 1 77 ? -7.293 -17.091 12.980 1.00 83.75 77 GLY A N 1
ATOM 577 C CA . GLY A 1 77 ? -8.107 -17.898 13.891 1.00 83.75 77 GLY A CA 1
ATOM 578 C C . GLY A 1 77 ? -7.900 -17.541 15.364 1.00 83.75 77 GLY A C 1
ATOM 579 O O . GLY A 1 77 ? -8.853 -17.550 16.144 1.00 83.75 77 GLY A O 1
ATOM 580 N N . MET A 1 78 ? -6.673 -17.190 15.755 1.00 92.56 78 MET A N 1
ATOM 581 C CA . MET A 1 78 ? -6.331 -16.921 17.154 1.00 92.56 78 MET A CA 1
ATOM 582 C C . MET A 1 78 ? -6.707 -15.513 17.609 1.00 92.56 78 MET A C 1
ATOM 584 O O . MET A 1 78 ? -7.140 -15.349 18.745 1.00 92.56 78 MET A O 1
ATOM 588 N N . ILE A 1 79 ? -6.677 -14.498 16.742 1.00 80.56 79 ILE A N 1
ATOM 589 C CA . ILE A 1 79 ? -7.164 -13.158 17.113 1.00 80.56 79 ILE A CA 1
ATOM 590 C C . ILE A 1 79 ? -8.617 -13.178 17.648 1.00 80.56 79 ILE A C 1
ATOM 592 O O . ILE A 1 79 ? -8.837 -12.666 18.750 1.00 80.56 79 ILE A O 1
ATOM 596 N N . PRO A 1 80 ? -9.622 -13.745 16.946 1.00 80.25 80 PRO A N 1
ATOM 597 C CA . PRO A 1 80 ? -10.992 -13.793 17.458 1.00 80.25 80 PRO A CA 1
ATOM 598 C C . PRO A 1 80 ? -11.149 -14.715 18.675 1.00 80.25 80 PRO A C 1
ATOM 600 O O . PRO A 1 80 ? -11.946 -14.398 19.557 1.00 80.25 80 PRO A O 1
ATOM 603 N N . HIS A 1 81 ? -10.363 -15.793 18.778 1.00 94.00 81 HIS A N 1
ATOM 604 C CA . HIS A 1 81 ? -10.314 -16.640 19.976 1.00 94.00 81 HIS A CA 1
ATOM 605 C C . HIS A 1 81 ? -9.876 -15.842 21.219 1.00 94.00 81 HIS A C 1
ATOM 607 O O . HIS A 1 81 ? -10.588 -15.797 22.223 1.00 94.00 81 HIS A O 1
ATOM 613 N N . HIS A 1 82 ? -8.744 -15.137 21.128 1.00 92.50 82 HIS A N 1
ATOM 614 C CA . HIS A 1 82 ? -8.215 -14.303 22.212 1.00 92.50 82 HIS A CA 1
ATOM 615 C C . HIS A 1 82 ? -9.187 -13.153 22.539 1.00 92.50 82 HIS A C 1
ATOM 617 O O . HIS A 1 82 ? -9.403 -12.820 23.706 1.00 92.50 82 HIS A O 1
ATOM 623 N N . GLN A 1 83 ? -9.859 -12.585 21.528 1.00 85.56 83 GLN A N 1
ATOM 624 C CA . GLN A 1 83 ? -10.886 -11.562 21.742 1.00 85.56 83 GLN A CA 1
ATOM 625 C C . GLN A 1 83 ? -12.091 -12.114 22.517 1.00 85.56 83 GLN A C 1
ATOM 627 O O . GLN A 1 83 ? -12.614 -11.428 23.394 1.00 85.56 83 GLN A O 1
ATOM 632 N N . GLY A 1 84 ? -12.511 -13.352 22.243 1.00 87.88 84 GLY A N 1
ATOM 633 C CA . GLY A 1 84 ? -13.550 -14.033 23.014 1.00 87.88 84 GLY A CA 1
ATOM 634 C C . GLY A 1 84 ? -13.171 -14.211 24.486 1.00 87.88 84 GLY A C 1
ATOM 635 O O . GLY A 1 84 ? -13.992 -13.953 25.368 1.00 87.88 84 GLY A O 1
ATOM 636 N N . ALA A 1 85 ? -11.911 -14.568 24.763 1.00 95.00 85 ALA A N 1
ATOM 637 C CA . ALA A 1 85 ? -11.386 -14.653 26.126 1.00 95.00 85 ALA A CA 1
ATOM 638 C C . ALA A 1 85 ? -11.428 -13.296 26.852 1.00 95.00 85 ALA A C 1
ATOM 640 O O . ALA A 1 85 ? -11.870 -13.229 28.001 1.00 95.00 85 ALA A O 1
ATOM 641 N N . ILE A 1 86 ? -11.054 -12.204 26.172 1.00 88.00 86 ILE A N 1
ATOM 642 C CA . ILE A 1 86 ? -11.167 -10.832 26.700 1.00 88.00 86 ILE A CA 1
ATOM 643 C C . ILE A 1 86 ? -12.626 -10.474 26.995 1.00 88.00 86 ILE A C 1
ATOM 645 O O . ILE A 1 86 ? -12.927 -9.929 28.058 1.00 88.00 86 ILE A O 1
ATOM 649 N N . ASP A 1 87 ? -13.537 -10.761 26.066 1.00 88.31 87 ASP A N 1
ATOM 650 C CA . ASP A 1 87 ? -14.952 -10.413 26.201 1.00 88.31 87 ASP A CA 1
ATOM 651 C C . ASP A 1 87 ? -15.582 -11.146 27.399 1.00 88.31 87 ASP A C 1
ATOM 653 O O . ASP A 1 87 ? -16.307 -10.536 28.186 1.00 88.31 87 ASP A O 1
ATOM 657 N N . MET A 1 88 ? -15.239 -12.421 27.605 1.00 96.88 88 MET A N 1
ATOM 658 C CA . MET A 1 88 ? -15.639 -13.193 28.787 1.00 96.88 88 MET A CA 1
ATOM 659 C C . MET A 1 88 ? -15.013 -12.664 30.082 1.00 96.88 88 MET A C 1
ATOM 661 O O . MET A 1 88 ? -15.714 -12.506 31.081 1.00 96.88 88 MET A O 1
ATOM 665 N N . ALA A 1 89 ? -13.720 -12.333 30.071 1.00 96.50 89 ALA A N 1
ATOM 666 C CA . ALA A 1 89 ? -13.047 -11.746 31.227 1.00 96.50 89 ALA A CA 1
ATOM 667 C C . ALA A 1 89 ? -13.693 -10.411 31.640 1.00 96.50 89 ALA A C 1
ATOM 669 O O . ALA A 1 89 ? -13.896 -10.153 32.824 1.00 96.50 89 ALA A O 1
ATOM 670 N N . LYS A 1 90 ? -14.125 -9.590 30.675 1.00 92.94 90 LYS A N 1
ATOM 671 C CA . LYS A 1 90 ? -14.870 -8.346 30.940 1.00 92.94 90 LYS A CA 1
ATOM 672 C C . LYS A 1 90 ? -16.238 -8.595 31.580 1.00 92.94 90 LYS A C 1
ATOM 674 O O . LYS A 1 90 ? -16.672 -7.787 32.403 1.00 92.94 90 LYS A O 1
ATOM 679 N N . VAL A 1 91 ? -16.909 -9.703 31.254 1.00 95.31 91 VAL A N 1
ATOM 680 C CA . VAL A 1 91 ? -18.152 -10.103 31.940 1.00 95.31 91 VAL A CA 1
ATOM 681 C C . VAL A 1 91 ? -17.875 -10.422 33.410 1.00 95.31 91 VAL A C 1
ATOM 683 O O . VAL A 1 91 ? -18.634 -9.959 34.265 1.00 95.31 91 VAL A O 1
ATOM 686 N N . GLU A 1 92 ? -16.789 -11.137 33.715 1.00 97.44 92 GLU A N 1
ATOM 687 C CA . GLU A 1 92 ? -16.379 -11.437 35.095 1.00 97.44 92 GLU A CA 1
ATOM 688 C C . GLU A 1 92 ? -15.986 -10.174 35.872 1.00 97.44 92 GLU A C 1
ATOM 690 O O . GLU A 1 92 ? -16.470 -9.957 36.981 1.00 97.44 92 GLU A O 1
ATOM 695 N N . ILE A 1 93 ? -15.202 -9.273 35.276 1.00 96.56 93 ILE A N 1
ATOM 696 C CA . ILE A 1 93 ? -14.835 -7.993 35.907 1.00 96.56 93 ILE A CA 1
ATOM 697 C C . ILE A 1 93 ? -16.093 -7.193 36.286 1.00 96.56 93 ILE A C 1
ATOM 699 O O . ILE A 1 93 ? -16.184 -6.652 37.389 1.00 96.56 93 ILE A O 1
ATOM 703 N N . ALA A 1 94 ? -17.096 -7.159 35.402 1.00 94.81 94 ALA A N 1
ATOM 704 C CA . ALA A 1 94 ? -18.319 -6.392 35.619 1.00 94.81 94 ALA A CA 1
ATOM 705 C C . ALA A 1 94 ? -19.305 -7.044 36.608 1.00 94.81 94 ALA A C 1
ATOM 707 O O . ALA A 1 94 ? -19.997 -6.331 37.334 1.00 94.81 94 ALA A O 1
ATOM 708 N N . ASN A 1 95 ? -19.407 -8.379 36.632 1.00 94.19 95 ASN A N 1
ATOM 709 C CA . ASN A 1 95 ? -20.493 -9.086 37.331 1.00 94.19 95 ASN A CA 1
ATOM 710 C C . ASN A 1 95 ? -20.030 -10.036 38.443 1.00 94.19 95 ASN A C 1
ATOM 712 O O . ASN A 1 95 ? -20.855 -10.441 39.267 1.00 94.19 95 ASN A O 1
ATOM 716 N N . GLY A 1 96 ? -18.746 -10.397 38.468 1.00 93.62 96 GLY A N 1
ATOM 717 C CA . GLY A 1 96 ? -18.146 -11.309 39.438 1.00 93.62 96 GLY A CA 1
ATOM 718 C C . GLY A 1 96 ? -18.310 -10.814 40.867 1.00 93.62 96 GLY A C 1
ATOM 719 O O . GLY A 1 96 ? -18.644 -9.656 41.094 1.00 93.62 96 GLY A O 1
ATOM 720 N N . LYS A 1 97 ? -18.103 -11.665 41.865 1.00 95.06 97 LYS A N 1
ATOM 721 C CA . LYS A 1 97 ? -18.153 -11.251 43.286 1.00 95.06 97 LYS A CA 1
ATOM 722 C C . LYS A 1 97 ? -16.871 -11.571 44.038 1.00 95.06 97 LYS A C 1
ATOM 724 O O . LYS A 1 97 ? -16.619 -10.965 45.075 1.00 95.06 97 LYS A O 1
ATOM 729 N N . ASP A 1 98 ? -16.085 -12.500 43.509 1.00 97.50 98 ASP A N 1
ATOM 730 C CA . ASP A 1 98 ? -14.817 -12.909 44.084 1.00 97.50 98 ASP A CA 1
ATOM 731 C C . ASP A 1 98 ? -13.700 -11.961 43.600 1.00 97.50 98 ASP A C 1
ATOM 733 O O . ASP A 1 98 ? -13.500 -11.813 42.389 1.00 97.50 98 ASP A O 1
ATOM 737 N N . PRO A 1 99 ? -12.991 -11.277 44.513 1.00 95.75 99 PRO A N 1
ATOM 738 C CA . PRO A 1 99 ? -11.941 -10.334 44.143 1.00 95.75 99 PRO A CA 1
ATOM 739 C C . PRO A 1 99 ? -10.730 -11.002 43.475 1.00 95.75 99 PRO A C 1
ATOM 741 O O . PRO A 1 99 ? -10.118 -10.385 42.604 1.00 95.75 99 PRO A O 1
ATOM 744 N N . GLU A 1 100 ? -10.397 -12.248 43.820 1.00 97.56 100 GLU A N 1
ATOM 745 C CA . GLU A 1 100 ? -9.257 -12.950 43.221 1.00 97.56 100 GLU A CA 1
ATOM 746 C C . GLU A 1 100 ? -9.580 -13.405 41.794 1.00 97.56 100 GLU A C 1
ATOM 748 O O . GLU A 1 100 ? -8.738 -13.289 40.901 1.00 97.56 100 GLU A O 1
ATOM 753 N N . ILE A 1 101 ? -10.821 -13.835 41.538 1.00 96.88 101 ILE A N 1
ATOM 754 C CA . ILE A 1 101 ? -11.266 -14.198 40.181 1.00 96.88 101 ILE A CA 1
ATOM 755 C C . ILE A 1 101 ? -11.332 -12.957 39.278 1.00 96.88 101 ILE A C 1
ATOM 757 O O . ILE A 1 101 ? -10.883 -13.004 38.132 1.00 96.88 101 ILE A O 1
ATOM 761 N N . ARG A 1 102 ? -11.802 -11.813 39.791 1.00 97.56 102 ARG A N 1
ATOM 762 C CA . ARG A 1 102 ? -11.779 -10.544 39.041 1.00 97.56 102 ARG A CA 1
ATOM 763 C C . ARG A 1 102 ? -10.361 -10.101 38.692 1.00 97.56 102 ARG A C 1
ATOM 765 O O . ARG A 1 102 ? -10.108 -9.712 37.556 1.00 97.56 102 ARG A O 1
ATOM 772 N N . LYS A 1 103 ? -9.424 -10.214 39.636 1.00 97.06 103 LYS A N 1
ATOM 773 C CA . LYS A 1 103 ? -8.008 -9.908 39.399 1.00 97.06 103 LYS A CA 1
ATOM 774 C C . LYS A 1 103 ? -7.386 -10.839 38.355 1.00 97.06 103 LYS A C 1
ATOM 776 O O . LYS A 1 103 ? -6.619 -10.391 37.505 1.00 97.06 103 LYS A O 1
ATOM 781 N N . LEU A 1 104 ? -7.736 -12.128 38.379 1.00 97.75 104 LEU A N 1
ATOM 782 C CA . LEU A 1 104 ? -7.350 -13.064 37.322 1.00 97.75 104 LEU A CA 1
ATOM 783 C C . LEU A 1 104 ? -7.900 -12.611 35.961 1.00 97.75 104 LEU A C 1
ATOM 785 O O . LEU A 1 104 ? -7.156 -12.605 34.983 1.00 97.75 104 LEU A O 1
ATOM 789 N N . ALA A 1 105 ? -9.165 -12.187 35.896 1.00 97.25 105 ALA A N 1
ATOM 790 C CA . ALA A 1 105 ? -9.784 -11.695 34.668 1.00 97.25 105 ALA A CA 1
ATOM 791 C C . ALA A 1 105 ? -9.095 -10.427 34.120 1.00 97.25 105 ALA A C 1
ATOM 793 O O . ALA A 1 105 ? -8.862 -10.339 32.916 1.00 97.25 105 ALA A O 1
ATOM 794 N N . GLU A 1 106 ? -8.685 -9.484 34.972 1.00 96.19 106 GLU A N 1
ATOM 795 C CA . GLU A 1 106 ? -7.860 -8.329 34.567 1.00 96.19 106 GLU A CA 1
ATOM 796 C C . GLU A 1 106 ? -6.505 -8.763 33.976 1.00 96.19 106 GLU A C 1
ATOM 798 O O . GLU A 1 106 ? -6.045 -8.214 32.968 1.00 96.19 106 GLU A O 1
ATOM 803 N N . GLY A 1 107 ? -5.885 -9.794 34.563 1.00 96.56 107 GLY A N 1
ATOM 804 C CA . GLY A 1 107 ? -4.666 -10.410 34.037 1.00 96.56 107 GLY A CA 1
ATOM 805 C C . GLY A 1 107 ? -4.874 -11.062 32.667 1.00 96.56 107 GLY A C 1
ATOM 806 O O . GLY A 1 107 ? -4.047 -10.875 31.774 1.00 96.56 107 GLY A O 1
ATOM 807 N N . VAL A 1 108 ? -6.000 -11.761 32.473 1.00 97.31 108 VAL A N 1
ATOM 808 C CA . VAL A 1 108 ? -6.393 -12.331 31.173 1.00 97.31 108 VAL A CA 1
ATOM 809 C C . VAL A 1 108 ? -6.543 -11.227 30.133 1.00 97.31 108 VAL A C 1
ATOM 811 O O . VAL A 1 108 ? -5.957 -11.345 29.063 1.00 97.31 108 VAL A O 1
ATOM 814 N N . VAL A 1 109 ? -7.258 -10.140 30.442 1.00 87.56 109 VAL A N 1
ATOM 815 C CA . VAL A 1 109 ? -7.404 -9.009 29.509 1.00 87.56 109 VAL A CA 1
ATOM 816 C C . VAL A 1 109 ? -6.033 -8.484 29.087 1.00 87.56 109 VAL A C 1
ATOM 818 O O . VAL A 1 109 ? -5.748 -8.425 27.895 1.00 87.56 109 VAL A O 1
ATOM 821 N N . THR A 1 110 ? -5.160 -8.194 30.053 1.00 91.12 110 THR A N 1
ATOM 822 C CA . THR A 1 110 ? -3.822 -7.648 29.784 1.00 91.12 110 THR A CA 1
ATOM 823 C C . THR A 1 110 ? -2.981 -8.569 28.891 1.00 91.12 110 THR A C 1
ATOM 825 O O . THR A 1 110 ? -2.392 -8.118 27.909 1.00 91.12 110 THR A O 1
ATOM 828 N N . ALA A 1 111 ? -2.920 -9.865 29.216 1.00 94.62 111 ALA A N 1
ATOM 829 C CA . ALA A 1 111 ? -2.115 -10.829 28.469 1.00 94.62 111 ALA A CA 1
ATOM 830 C C . ALA A 1 111 ? -2.653 -11.045 27.047 1.00 94.62 111 ALA A C 1
ATOM 832 O O . ALA A 1 111 ? -1.899 -10.984 26.077 1.00 94.62 111 ALA A O 1
ATOM 833 N N . GLN A 1 112 ? -3.967 -11.236 26.917 1.00 93.56 112 GLN A N 1
ATOM 834 C CA . GLN A 1 112 ? -4.610 -11.498 25.632 1.00 93.56 112 GLN A CA 1
ATOM 835 C C . GLN A 1 112 ? -4.565 -10.267 24.711 1.00 93.56 112 GLN A C 1
ATOM 837 O O . GLN A 1 112 ? -4.396 -10.418 23.503 1.00 93.56 112 GLN A O 1
ATOM 842 N N . GLU A 1 113 ? -4.655 -9.043 25.251 1.00 79.88 113 GLU A N 1
ATOM 843 C CA . GLU A 1 113 ? -4.472 -7.809 24.471 1.00 79.88 113 GLU A CA 1
ATOM 844 C C . GLU A 1 113 ? -3.042 -7.693 23.916 1.00 79.88 113 GLU A C 1
ATOM 846 O O . GLU A 1 113 ? -2.867 -7.318 22.753 1.00 79.88 113 GLU A O 1
ATOM 851 N N . ALA A 1 114 ? -2.024 -8.069 24.700 1.00 82.50 114 ALA A N 1
ATOM 852 C CA . ALA A 1 114 ? -0.635 -8.095 24.243 1.00 82.50 114 ALA A CA 1
ATOM 853 C C . ALA A 1 114 ? -0.400 -9.147 23.142 1.00 82.50 114 ALA A C 1
ATOM 855 O O . ALA A 1 114 ? 0.232 -8.846 22.129 1.00 82.50 114 ALA A O 1
ATOM 856 N N . GLU A 1 115 ? -0.952 -10.353 23.296 1.00 90.50 115 GLU A N 1
ATOM 857 C CA . GLU A 1 115 ? -0.864 -11.420 22.290 1.00 90.50 115 GLU A CA 1
ATOM 858 C C . GLU A 1 115 ? -1.608 -11.054 20.999 1.00 90.50 115 GLU A C 1
ATOM 860 O O . GLU A 1 115 ? -1.071 -11.236 19.909 1.00 90.50 115 GLU A O 1
ATOM 865 N N . ILE A 1 116 ? -2.810 -10.468 21.092 1.00 75.44 116 ILE A N 1
ATOM 866 C CA . ILE A 1 116 ? -3.529 -9.942 19.920 1.00 75.44 116 ILE A CA 1
ATOM 867 C C . ILE A 1 116 ? -2.704 -8.877 19.218 1.00 75.44 116 ILE A C 1
ATOM 869 O O . ILE A 1 116 ? -2.668 -8.863 17.989 1.00 75.44 116 ILE A O 1
ATOM 873 N N . LYS A 1 117 ? -2.057 -7.978 19.966 1.00 75.81 117 LYS A N 1
ATOM 874 C CA . LYS A 1 117 ? -1.181 -6.973 19.367 1.00 75.81 117 LYS A CA 1
ATOM 875 C C . LYS A 1 117 ? -0.059 -7.653 18.578 1.00 75.81 117 LYS A C 1
ATOM 877 O O . LYS A 1 117 ? 0.103 -7.350 17.406 1.00 75.81 117 LYS A O 1
ATOM 882 N N . GLN A 1 118 ? 0.635 -8.615 19.180 1.00 78.19 118 GLN A N 1
ATOM 883 C CA . GLN A 1 118 ? 1.705 -9.365 18.519 1.00 78.19 118 GLN A CA 1
ATOM 884 C C . GLN A 1 118 ? 1.217 -10.119 17.270 1.00 78.19 118 GLN A C 1
ATOM 886 O O . GLN A 1 118 ? 1.875 -10.086 16.239 1.00 78.19 118 GLN A O 1
ATOM 891 N N . MET A 1 119 ? 0.046 -10.756 17.329 1.00 82.31 119 MET A N 1
ATOM 892 C CA . MET A 1 119 ? -0.543 -11.448 16.179 1.00 82.31 119 MET A CA 1
ATOM 893 C C . MET A 1 119 ? -0.987 -10.487 15.075 1.00 82.31 119 MET A C 1
ATOM 895 O O . MET A 1 119 ? -0.854 -10.802 13.900 1.00 82.31 119 MET A O 1
ATOM 899 N N . ARG A 1 120 ? -1.500 -9.304 15.424 1.00 66.44 120 ARG A N 1
ATOM 900 C CA . ARG A 1 120 ? -1.806 -8.255 14.439 1.00 66.44 120 ARG A CA 1
ATOM 901 C C . ARG A 1 120 ? -0.540 -7.698 13.802 1.00 66.44 120 ARG A C 1
ATOM 903 O O . ARG A 1 120 ? -0.557 -7.421 12.612 1.00 66.44 120 ARG A O 1
ATOM 910 N N . ASP A 1 121 ? 0.546 -7.612 14.562 1.00 65.19 121 ASP A N 1
ATOM 911 C CA . ASP A 1 121 ? 1.868 -7.275 14.031 1.00 65.19 121 ASP A CA 1
ATOM 912 C C . ASP A 1 121 ? 2.391 -8.386 13.075 1.00 65.19 121 ASP A C 1
ATOM 914 O O . ASP A 1 121 ? 3.264 -8.127 12.250 1.00 65.19 121 ASP A O 1
ATOM 918 N N . TRP A 1 122 ? 1.838 -9.609 13.138 1.00 67.44 122 TRP A N 1
ATOM 919 C CA . TRP A 1 122 ? 2.079 -10.714 12.194 1.00 67.44 122 TRP A CA 1
ATOM 920 C C . TRP A 1 122 ? 1.083 -10.791 11.034 1.00 67.44 122 TRP A C 1
ATOM 922 O O . TRP A 1 122 ? 1.181 -11.718 10.231 1.00 67.44 122 TRP A O 1
ATOM 932 N N . GLU A 1 123 ? 0.114 -9.876 10.924 1.00 63.09 123 GLU A N 1
ATOM 933 C CA . GLU A 1 123 ? -0.764 -9.832 9.754 1.00 63.09 123 GLU A CA 1
ATOM 934 C C . GLU A 1 123 ? 0.091 -9.594 8.502 1.00 63.09 123 GLU A C 1
ATOM 936 O O . GLU A 1 123 ? 0.554 -8.485 8.234 1.00 63.09 123 GLU A O 1
ATOM 941 N N . THR A 1 124 ? 0.349 -10.662 7.747 1.00 69.94 124 THR A N 1
ATOM 942 C CA . THR A 1 124 ? 1.176 -10.592 6.550 1.00 69.94 124 THR A CA 1
ATOM 943 C C . THR A 1 124 ? 0.353 -10.036 5.398 1.00 69.94 124 THR A C 1
ATOM 945 O O . THR A 1 124 ? -0.758 -10.481 5.107 1.00 69.94 124 THR A O 1
ATOM 948 N N . VAL A 1 125 ? 0.916 -9.042 4.722 1.00 70.19 125 VAL A N 1
ATOM 949 C CA . VAL A 1 125 ? 0.416 -8.556 3.438 1.00 70.19 125 VAL A CA 1
ATOM 950 C C . VAL A 1 125 ? 1.320 -9.093 2.330 1.00 70.19 125 VAL A C 1
ATOM 952 O O . VAL A 1 125 ? 2.534 -9.198 2.537 1.00 70.19 125 VAL A O 1
ATOM 955 N N . PRO A 1 126 ? 0.776 -9.454 1.157 1.00 81.25 126 PRO A N 1
ATOM 956 C CA . PRO A 1 126 ? 1.611 -9.846 0.032 1.00 81.25 126 PRO A CA 1
ATOM 957 C C . PRO A 1 126 ? 2.591 -8.730 -0.348 1.00 81.25 126 PRO A C 1
ATOM 959 O O . PRO A 1 126 ? 2.236 -7.552 -0.340 1.00 81.25 126 PRO A O 1
ATOM 962 N N . VAL A 1 127 ? 3.802 -9.105 -0.767 1.00 89.81 127 VAL A N 1
ATOM 963 C CA . VAL A 1 127 ? 4.806 -8.165 -1.311 1.00 89.81 127 VAL A CA 1
ATOM 964 C C . VAL A 1 127 ? 4.409 -7.590 -2.679 1.00 89.81 127 VAL A C 1
ATOM 966 O O . VAL A 1 127 ? 5.018 -6.633 -3.155 1.00 89.81 127 VAL A O 1
ATOM 969 N N . LEU A 1 128 ? 3.363 -8.143 -3.300 1.00 97.50 128 LEU A N 1
ATOM 970 C CA . LEU A 1 128 ? 2.777 -7.684 -4.553 1.00 97.50 128 LEU A CA 1
ATOM 971 C C . LEU A 1 128 ? 1.283 -7.404 -4.372 1.00 97.50 128 LEU A C 1
ATOM 973 O O . LEU A 1 128 ? 0.530 -8.263 -3.921 1.00 97.50 128 LEU A O 1
ATOM 977 N N . GLY A 1 129 ? 0.848 -6.222 -4.788 1.00 98.12 129 GLY A N 1
ATOM 978 C CA . GLY A 1 129 ? -0.550 -5.825 -4.873 1.00 98.12 129 GLY A CA 1
ATOM 979 C C . GLY A 1 129 ? -0.948 -5.363 -6.272 1.00 98.12 129 GLY A C 1
ATOM 980 O O . GLY A 1 129 ? -0.175 -5.424 -7.229 1.00 98.12 129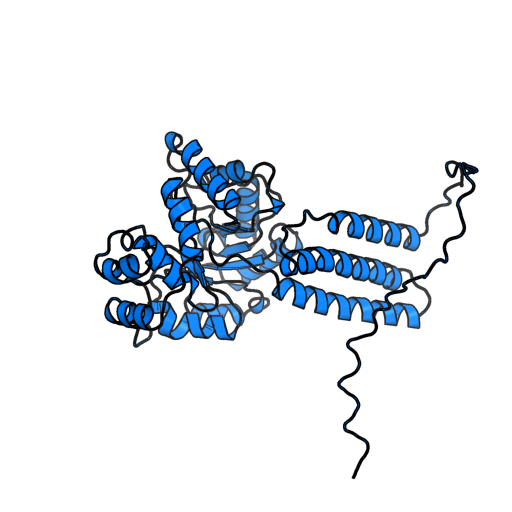 GLY A O 1
ATOM 981 N N . GLN A 1 130 ? -2.177 -4.871 -6.386 1.00 98.69 130 GLN A N 1
ATOM 982 C CA . GLN A 1 130 ? -2.787 -4.421 -7.633 1.00 98.69 130 GLN A CA 1
ATOM 983 C C . GLN A 1 130 ? -3.145 -2.937 -7.531 1.00 98.69 130 GLN A C 1
ATOM 985 O O . GLN A 1 130 ? -4.049 -2.558 -6.788 1.00 98.69 130 GLN A O 1
ATOM 990 N N . GLY A 1 131 ? -2.446 -2.086 -8.281 1.00 98.62 131 GLY A N 1
ATOM 991 C CA . GLY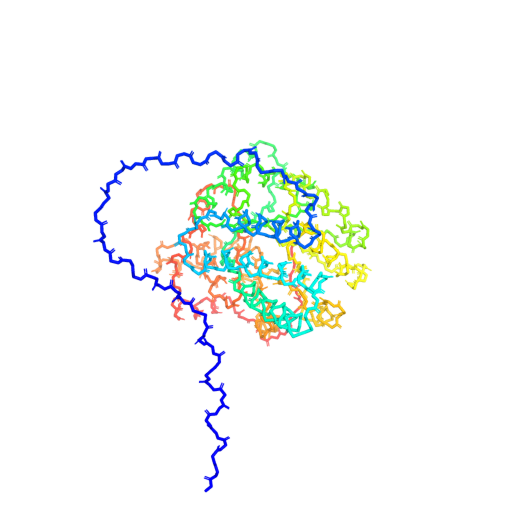 A 1 131 ? -2.786 -0.667 -8.394 1.00 98.62 131 GLY A CA 1
ATOM 992 C C . GLY A 1 131 ? -3.969 -0.444 -9.338 1.00 98.62 131 GLY A C 1
ATOM 993 O O . GLY A 1 131 ? -4.146 -1.183 -10.308 1.00 98.62 131 GLY A O 1
ATOM 994 N N . THR A 1 132 ? -4.757 0.606 -9.102 1.00 98.81 132 THR A N 1
ATOM 995 C CA . THR A 1 132 ? -5.985 0.872 -9.885 1.00 98.81 132 THR A CA 1
ATOM 996 C C . THR A 1 132 ? -6.057 2.268 -10.510 1.00 98.81 132 THR A C 1
ATOM 998 O O . THR A 1 132 ? -7.032 2.601 -11.180 1.00 98.81 132 THR A O 1
ATOM 1001 N N . TRP A 1 133 ? -5.012 3.093 -10.376 1.00 97.94 133 TRP A N 1
ATOM 1002 C CA . TRP A 1 133 ? -4.942 4.388 -11.063 1.00 97.94 133 TRP A CA 1
ATOM 1003 C C . TRP A 1 133 ? -5.205 4.246 -12.577 1.00 97.94 133 TRP A C 1
ATOM 1005 O O . TRP A 1 133 ? -4.677 3.346 -13.240 1.00 97.94 133 TRP A O 1
ATOM 1015 N N . LYS A 1 134 ? -6.031 5.143 -13.130 1.00 97.56 134 LYS A N 1
ATOM 1016 C CA . LYS A 1 134 ? -6.585 5.106 -14.500 1.00 97.56 134 LYS A CA 1
ATOM 1017 C C . LYS A 1 134 ? -7.573 3.972 -14.818 1.00 97.56 134 LYS A C 1
ATOM 1019 O O . LYS A 1 134 ? -7.841 3.724 -15.996 1.00 97.56 134 LYS A O 1
ATOM 1024 N N . MET A 1 135 ? -8.074 3.238 -13.824 1.00 98.56 135 MET A N 1
ATOM 1025 C CA . MET A 1 135 ? -9.277 2.407 -13.983 1.00 98.56 135 MET A CA 1
ATOM 1026 C C . MET A 1 135 ? -10.537 3.238 -13.716 1.00 98.56 135 MET A C 1
ATOM 1028 O O . MET A 1 135 ? -10.491 4.230 -12.989 1.00 98.56 135 MET A O 1
ATOM 1032 N N . GLY A 1 136 ? -11.658 2.856 -14.324 1.00 97.75 136 GLY A N 1
ATOM 1033 C CA . GLY A 1 136 ? -12.950 3.525 -14.152 1.00 97.75 136 GLY A CA 1
ATOM 1034 C C . GLY A 1 136 ? -13.112 4.841 -14.924 1.00 97.75 136 GLY A C 1
ATOM 1035 O O . GLY A 1 136 ? -14.178 5.444 -14.864 1.00 97.75 136 GLY A O 1
ATOM 1036 N N . GLU A 1 137 ? -12.096 5.278 -15.676 1.00 97.62 137 GLU A N 1
ATOM 1037 C CA . GLU A 1 137 ? -12.156 6.489 -16.515 1.00 97.62 137 GLU A CA 1
ATOM 1038 C C . GLU A 1 137 ? -12.999 6.288 -17.786 1.00 97.62 137 GLU A C 1
ATOM 1040 O O . GLU A 1 137 ? -13.676 7.206 -18.246 1.00 97.62 137 GLU A O 1
ATOM 1045 N N . ASP A 1 138 ? -12.955 5.086 -18.369 1.00 97.38 138 ASP A N 1
ATOM 1046 C CA . ASP A 1 138 ? -13.643 4.744 -19.614 1.00 97.38 138 ASP A CA 1
ATOM 1047 C C . ASP A 1 138 ? -14.574 3.552 -19.389 1.00 97.38 138 ASP A C 1
ATOM 1049 O O . ASP A 1 138 ? -14.127 2.417 -19.214 1.00 97.38 138 ASP A O 1
ATOM 1053 N N . ARG A 1 139 ? -15.887 3.798 -19.457 1.00 94.69 139 ARG A N 1
ATOM 1054 C CA . ARG A 1 139 ? -16.920 2.765 -19.270 1.00 94.69 139 ARG A CA 1
ATOM 1055 C C . ARG A 1 139 ? -16.759 1.581 -20.224 1.00 94.69 139 ARG A C 1
ATOM 1057 O O . ARG A 1 139 ? -17.139 0.478 -19.856 1.00 94.69 139 ARG A O 1
ATOM 1064 N N . ARG A 1 140 ? -16.185 1.787 -21.417 1.00 97.31 140 ARG A N 1
ATOM 1065 C CA . ARG A 1 140 ? -15.953 0.716 -22.402 1.00 97.31 140 ARG A CA 1
ATOM 1066 C C . ARG A 1 140 ? -14.854 -0.262 -21.977 1.00 97.31 140 ARG A C 1
ATOM 1068 O O . ARG A 1 140 ? -14.799 -1.350 -22.528 1.00 97.31 140 ARG A O 1
ATOM 1075 N N . ARG A 1 141 ? -13.980 0.117 -21.034 1.00 97.00 141 ARG A N 1
ATOM 1076 C CA . ARG A 1 141 ? -12.889 -0.731 -20.517 1.00 97.00 141 ARG A CA 1
ATOM 1077 C C . ARG A 1 141 ? -13.215 -1.392 -19.180 1.00 97.00 141 ARG A C 1
ATOM 1079 O O . ARG A 1 141 ? -12.394 -2.147 -18.671 1.00 97.00 141 ARG A O 1
ATOM 1086 N N . ARG A 1 142 ? -14.381 -1.093 -18.599 1.00 97.69 142 ARG A N 1
ATOM 1087 C CA . ARG A 1 142 ? -14.734 -1.517 -17.240 1.00 97.69 142 ARG A CA 1
ATOM 1088 C C . ARG A 1 142 ? -14.669 -3.033 -17.075 1.00 97.69 142 ARG A C 1
ATOM 1090 O O . ARG A 1 142 ? -14.064 -3.495 -16.117 1.00 97.69 142 ARG A O 1
ATOM 1097 N N . ASP A 1 143 ? -15.208 -3.788 -18.027 1.00 98.19 143 ASP A N 1
ATOM 1098 C CA . ASP A 1 143 ? -15.215 -5.254 -17.956 1.00 98.19 143 ASP A CA 1
ATOM 1099 C C . ASP A 1 143 ? -13.793 -5.839 -17.993 1.00 98.19 143 ASP A C 1
ATOM 1101 O O . ASP A 1 143 ? -13.476 -6.730 -17.206 1.00 98.19 143 ASP A O 1
ATOM 1105 N N . ASP A 1 144 ? -12.905 -5.285 -18.827 1.00 98.44 144 ASP A N 1
ATOM 1106 C CA . ASP A 1 144 ? -11.493 -5.687 -18.886 1.00 98.44 144 ASP A CA 1
ATOM 1107 C C . ASP A 1 144 ? -10.750 -5.359 -17.583 1.00 98.44 144 ASP A C 1
ATOM 1109 O O . ASP A 1 144 ? -9.945 -6.154 -17.098 1.00 98.44 144 ASP A O 1
ATOM 1113 N N . GLU A 1 145 ? -11.020 -4.190 -16.997 1.00 98.75 145 GLU A N 1
ATOM 1114 C CA . GLU A 1 145 ? -10.426 -3.750 -15.732 1.00 98.75 145 GLU A CA 1
ATOM 1115 C C . GLU A 1 145 ? -10.880 -4.633 -14.561 1.00 98.75 145 GLU A C 1
ATOM 1117 O O . GLU A 1 145 ? -10.045 -5.085 -13.775 1.00 98.75 145 GLU A O 1
ATOM 1122 N N . VAL A 1 146 ? -12.175 -4.959 -14.489 1.00 98.75 146 VAL A N 1
ATOM 1123 C CA . VAL A 1 146 ? -12.723 -5.907 -13.507 1.00 98.75 146 VAL A CA 1
ATOM 1124 C C . VAL A 1 146 ? -12.119 -7.298 -13.703 1.00 98.75 146 VAL A C 1
ATOM 1126 O O . VAL A 1 146 ? -11.692 -7.921 -12.730 1.00 98.75 146 VAL A O 1
ATOM 1129 N N . ALA A 1 147 ? -12.044 -7.788 -14.944 1.00 98.75 147 ALA A N 1
ATOM 1130 C CA . ALA A 1 147 ? -11.461 -9.092 -15.250 1.00 98.75 147 ALA A CA 1
ATOM 1131 C C . ALA A 1 147 ? -9.970 -9.162 -14.884 1.00 98.75 147 ALA A C 1
ATOM 1133 O O . ALA A 1 147 ? -9.509 -10.185 -14.381 1.00 98.75 147 ALA A O 1
ATOM 1134 N N . ALA A 1 148 ? -9.217 -8.078 -15.093 1.00 98.81 148 ALA A N 1
ATOM 1135 C CA . ALA A 1 148 ? -7.815 -7.993 -14.701 1.00 98.81 148 ALA A CA 1
ATOM 1136 C C . ALA A 1 148 ? -7.639 -8.086 -13.176 1.00 98.81 148 ALA A C 1
ATOM 1138 O O . ALA A 1 148 ? -6.810 -8.872 -12.719 1.00 98.81 148 ALA A O 1
ATOM 1139 N N . LEU A 1 149 ? -8.449 -7.356 -12.398 1.00 98.75 149 LEU A N 1
ATOM 1140 C CA . LEU A 1 149 ? -8.401 -7.423 -10.933 1.00 98.75 149 LEU A CA 1
ATOM 1141 C C . LEU A 1 149 ? -8.803 -8.802 -10.399 1.00 98.75 149 LEU A C 1
ATOM 1143 O O . LEU A 1 149 ? -8.132 -9.342 -9.518 1.00 98.75 149 LEU A O 1
ATOM 1147 N N . LYS A 1 150 ? -9.866 -9.401 -10.957 1.00 98.62 150 LYS A N 1
ATOM 1148 C CA . LYS A 1 150 ? -10.296 -10.763 -10.602 1.00 98.62 150 LYS A CA 1
ATOM 1149 C C . LYS A 1 150 ? -9.196 -11.784 -10.872 1.00 98.62 150 LYS A C 1
ATOM 1151 O O . LYS A 1 150 ? -8.898 -12.575 -9.987 1.00 98.62 150 LYS A O 1
ATOM 1156 N N . LEU A 1 151 ? -8.534 -11.698 -12.028 1.00 98.62 151 LEU A N 1
ATOM 1157 C CA . LEU A 1 151 ? -7.406 -12.571 -12.344 1.00 98.62 151 LEU A CA 1
ATOM 1158 C C . LEU A 1 151 ? -6.245 -12.395 -11.356 1.00 98.62 151 LEU A C 1
ATOM 1160 O O . LEU A 1 151 ? -5.646 -13.385 -10.955 1.00 98.62 151 LEU A O 1
ATOM 1164 N N . GLY A 1 152 ? -5.914 -11.166 -10.951 1.00 98.12 152 GLY A N 1
ATOM 1165 C CA . GLY A 1 152 ? -4.853 -10.952 -9.964 1.00 98.12 152 GLY A CA 1
ATOM 1166 C C . GLY A 1 152 ? -5.183 -11.597 -8.618 1.00 98.12 152 GLY A C 1
ATOM 1167 O O . GLY A 1 152 ? -4.326 -12.247 -8.026 1.00 98.12 152 GLY A O 1
ATOM 1168 N N . LEU A 1 153 ? -6.442 -11.508 -8.185 1.00 96.62 153 LEU A N 1
ATOM 1169 C CA . LEU A 1 153 ? -6.928 -12.204 -6.991 1.00 96.62 153 LEU A CA 1
ATOM 1170 C C . LEU A 1 153 ? -6.855 -13.731 -7.141 1.00 96.62 153 LEU A C 1
ATOM 1172 O O . LEU A 1 153 ? -6.412 -14.407 -6.218 1.00 96.62 153 LEU A O 1
ATOM 1176 N N . ASP A 1 154 ? -7.228 -14.271 -8.306 1.00 95.75 154 ASP A N 1
ATOM 1177 C CA . ASP A 1 154 ? -7.143 -15.711 -8.597 1.00 95.75 154 ASP A CA 1
ATOM 1178 C C . ASP A 1 154 ? -5.690 -16.223 -8.588 1.00 95.75 154 ASP A C 1
ATOM 1180 O O . ASP A 1 154 ? -5.444 -17.398 -8.324 1.00 95.75 154 ASP A O 1
ATOM 1184 N N . LEU A 1 155 ? -4.724 -15.334 -8.840 1.00 93.75 155 LEU A N 1
ATOM 1185 C CA . LEU A 1 155 ? -3.283 -15.591 -8.761 1.00 93.75 155 LEU A CA 1
ATOM 1186 C C . LEU A 1 155 ? -2.685 -15.285 -7.372 1.00 93.75 155 LEU A C 1
ATOM 1188 O O . LEU A 1 155 ? -1.467 -15.306 -7.220 1.00 93.75 155 LEU A O 1
ATOM 1192 N N . GLY A 1 156 ? -3.511 -14.986 -6.363 1.00 91.50 156 GLY A N 1
ATOM 1193 C CA . GLY A 1 156 ? -3.065 -14.736 -4.987 1.00 91.50 156 GLY A CA 1
ATOM 1194 C C . GLY A 1 156 ? -2.562 -13.314 -4.705 1.00 91.50 156 GLY A C 1
ATOM 1195 O O . GLY A 1 156 ? -2.037 -13.055 -3.624 1.00 91.50 156 GLY A O 1
ATOM 1196 N N . ILE A 1 157 ? -2.740 -12.368 -5.632 1.00 96.19 157 ILE A N 1
ATOM 1197 C CA . ILE A 1 157 ? -2.369 -10.955 -5.456 1.00 96.19 157 ILE A CA 1
ATOM 1198 C C . ILE A 1 157 ? -3.517 -10.221 -4.744 1.00 96.19 157 ILE A C 1
ATOM 1200 O O . ILE A 1 157 ? -4.336 -9.541 -5.368 1.00 96.19 157 ILE A O 1
ATOM 1204 N N . THR A 1 158 ? -3.613 -10.404 -3.426 1.00 95.50 158 THR A N 1
ATOM 1205 C CA . THR A 1 158 ? -4.803 -10.041 -2.632 1.00 95.50 158 THR A CA 1
ATOM 1206 C C . THR A 1 158 ? -4.873 -8.583 -2.178 1.00 95.50 158 THR A C 1
ATOM 1208 O O . THR A 1 158 ? -5.946 -8.133 -1.773 1.00 95.50 158 THR A O 1
ATOM 1211 N N . LEU A 1 159 ? -3.781 -7.816 -2.261 1.00 98.25 159 LEU A N 1
ATOM 1212 C CA . LEU A 1 159 ? -3.810 -6.378 -1.983 1.00 98.25 159 LEU A CA 1
ATOM 1213 C C . LEU A 1 159 ? -4.333 -5.611 -3.202 1.00 98.25 159 LEU A C 1
ATOM 1215 O O . LEU A 1 159 ? -3.790 -5.753 -4.297 1.00 98.25 159 LEU A O 1
ATOM 1219 N N . ILE A 1 160 ? -5.341 -4.757 -3.013 1.00 98.75 160 ILE A N 1
ATOM 1220 C CA . ILE A 1 160 ? -5.844 -3.842 -4.050 1.00 98.75 160 ILE A CA 1
ATOM 1221 C C . ILE A 1 160 ? -5.733 -2.405 -3.546 1.00 98.75 160 ILE A C 1
ATOM 1223 O O . ILE A 1 160 ? -6.308 -2.058 -2.516 1.00 98.75 160 ILE A O 1
ATOM 1227 N N . ASP A 1 161 ? -5.024 -1.570 -4.303 1.00 98.88 161 ASP A N 1
ATOM 1228 C CA . ASP A 1 161 ? -4.818 -0.155 -4.018 1.00 98.88 161 ASP A CA 1
ATOM 1229 C C . ASP A 1 161 ? -5.666 0.740 -4.930 1.00 98.88 161 ASP A C 1
ATOM 1231 O O . ASP A 1 161 ? -5.559 0.702 -6.159 1.00 98.88 161 ASP A O 1
ATOM 1235 N N . THR A 1 162 ? -6.508 1.572 -4.318 1.00 98.88 162 THR A N 1
ATOM 1236 C CA . THR A 1 162 ? -7.336 2.583 -4.988 1.00 98.88 162 THR A CA 1
ATOM 1237 C C . THR A 1 162 ? -7.334 3.903 -4.217 1.00 98.88 162 THR A C 1
ATOM 1239 O O . THR A 1 162 ? -6.536 4.082 -3.300 1.00 98.88 162 THR A O 1
ATOM 1242 N N . ALA A 1 163 ? -8.145 4.877 -4.625 1.00 98.88 163 ALA A N 1
ATOM 1243 C CA . ALA A 1 163 ? -8.321 6.153 -3.937 1.00 98.88 163 ALA A CA 1
ATOM 1244 C C . ALA A 1 163 ? -9.609 6.845 -4.392 1.00 98.88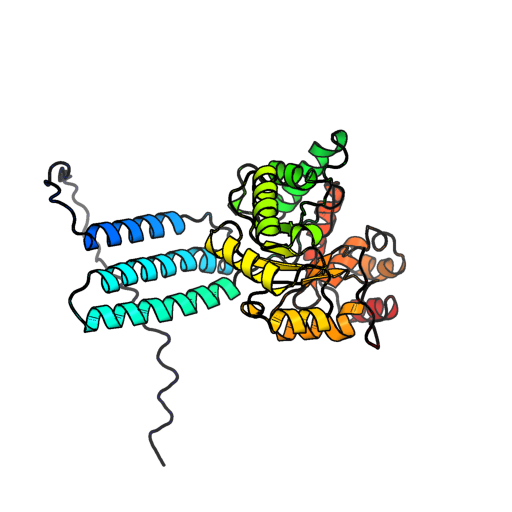 163 ALA A C 1
ATOM 1246 O O . ALA A 1 163 ? -10.026 6.683 -5.540 1.00 98.88 163 ALA A O 1
ATOM 1247 N N . GLU A 1 164 ? -10.160 7.734 -3.559 1.00 98.69 164 GLU A N 1
ATOM 1248 C CA . GLU A 1 164 ? -11.325 8.547 -3.945 1.00 98.69 164 GLU A CA 1
ATOM 1249 C C . GLU A 1 164 ? -11.060 9.449 -5.165 1.00 98.69 164 GLU A C 1
ATOM 1251 O O . GLU A 1 164 ? -11.970 9.781 -5.923 1.00 98.69 164 GLU A O 1
ATOM 1256 N N . MET A 1 165 ? -9.797 9.833 -5.376 1.00 98.62 165 MET A N 1
ATOM 1257 C CA . MET A 1 165 ? -9.371 10.662 -6.504 1.00 98.62 165 MET A CA 1
ATOM 1258 C C . MET A 1 165 ? -9.456 9.915 -7.842 1.00 98.62 165 MET A C 1
ATOM 1260 O O . MET A 1 165 ? -9.658 10.534 -8.887 1.00 98.62 165 MET A O 1
ATOM 1264 N N . TYR A 1 166 ? -9.272 8.593 -7.840 1.00 98.62 166 TYR A N 1
ATOM 1265 C CA . TYR A 1 166 ? -9.060 7.821 -9.063 1.00 98.62 166 TYR A CA 1
ATOM 1266 C C . TYR A 1 166 ? -10.362 7.717 -9.859 1.00 98.62 166 TYR A C 1
ATOM 1268 O O . TYR A 1 166 ? -11.338 7.114 -9.405 1.00 98.62 166 TYR A O 1
ATOM 1276 N N . ALA A 1 167 ? -10.377 8.354 -11.036 1.00 97.88 167 ALA A N 1
ATOM 1277 C CA . ALA A 1 167 ? -11.580 8.578 -11.838 1.00 97.88 167 ALA A CA 1
ATOM 1278 C C . ALA A 1 167 ? -12.746 9.177 -11.019 1.00 97.88 167 ALA A C 1
ATOM 1280 O O . ALA A 1 167 ? -13.901 8.805 -11.216 1.00 97.88 167 ALA A O 1
ATOM 1281 N N . SER A 1 168 ? -12.440 10.052 -10.048 1.00 97.94 168 SER A N 1
ATOM 1282 C CA . SER A 1 168 ? -13.421 10.649 -9.124 1.00 97.94 168 SER A CA 1
ATOM 1283 C C . SER A 1 168 ? -14.322 9.614 -8.427 1.00 97.94 168 SER A C 1
ATOM 1285 O O . SER A 1 168 ? -15.522 9.829 -8.255 1.00 97.94 168 SER A O 1
ATOM 1287 N N . GLY A 1 169 ? -13.741 8.472 -8.050 1.00 98.19 169 GLY A N 1
ATOM 1288 C CA . GLY A 1 169 ? -14.432 7.347 -7.422 1.00 98.19 169 GLY A CA 1
ATOM 1289 C C . GLY A 1 169 ? -14.776 6.208 -8.383 1.00 98.19 169 GLY A C 1
ATOM 1290 O O . GLY A 1 169 ? -15.094 5.118 -7.918 1.00 98.19 169 GLY A O 1
ATOM 1291 N N . GLY A 1 170 ? -14.653 6.399 -9.701 1.00 98.62 170 GLY A N 1
ATOM 1292 C CA . GLY A 1 170 ? -14.901 5.343 -10.688 1.00 98.62 170 GLY A CA 1
ATOM 1293 C C . GLY A 1 170 ? -14.015 4.109 -10.485 1.00 98.62 170 GLY A C 1
ATOM 1294 O O . GLY A 1 170 ? -14.482 2.986 -10.662 1.00 98.62 170 GLY A O 1
ATOM 1295 N N . SER A 1 171 ? -12.767 4.295 -10.040 1.00 98.75 171 SER A N 1
ATOM 1296 C CA . SER A 1 171 ? -11.880 3.172 -9.712 1.00 98.75 171 SER A CA 1
ATOM 1297 C C . SER A 1 171 ? -12.397 2.343 -8.529 1.00 98.75 171 SER A C 1
ATOM 1299 O O . SER A 1 171 ? -12.377 1.116 -8.571 1.00 98.75 171 SER A O 1
ATOM 1301 N N . GLU A 1 172 ? -12.923 2.989 -7.484 1.00 98.88 172 GLU A N 1
ATOM 1302 C CA . GLU A 1 172 ? -13.522 2.290 -6.338 1.00 98.88 172 GLU A CA 1
ATOM 1303 C C . GLU A 1 172 ? -14.733 1.445 -6.758 1.00 98.88 172 GLU A C 1
ATOM 1305 O O . GLU A 1 172 ? -14.913 0.338 -6.258 1.00 98.88 172 GLU A O 1
ATOM 1310 N N . GLU A 1 173 ? -15.520 1.898 -7.735 1.00 98.81 173 GLU A N 1
ATOM 1311 C CA . GLU A 1 173 ? -16.632 1.100 -8.263 1.00 98.81 173 GLU A CA 1
ATOM 1312 C C . GLU A 1 173 ? -16.179 -0.086 -9.138 1.00 98.81 173 GLU A C 1
ATOM 1314 O O . GLU A 1 173 ? -16.871 -1.105 -9.210 1.00 98.81 173 GLU A O 1
ATOM 1319 N N . VAL A 1 174 ? -15.046 0.036 -9.842 1.00 98.88 174 VAL A N 1
ATOM 1320 C CA . VAL A 1 174 ? -14.419 -1.091 -10.561 1.00 98.88 174 VAL A CA 1
ATOM 1321 C C . VAL A 1 174 ? -13.951 -2.138 -9.553 1.00 98.88 174 VAL A C 1
ATOM 1323 O O . VAL A 1 174 ? -14.236 -3.326 -9.706 1.00 98.88 174 VAL A O 1
ATOM 1326 N N . VAL A 1 175 ? -13.297 -1.688 -8.482 1.00 98.81 175 VAL A N 1
ATOM 1327 C CA . VAL A 1 175 ? -12.849 -2.541 -7.380 1.00 98.81 175 VAL A CA 1
ATOM 1328 C C . VAL A 1 175 ? -14.035 -3.247 -6.715 1.00 98.81 175 VAL A C 1
ATOM 1330 O O . VAL A 1 175 ? -13.988 -4.463 -6.560 1.00 98.81 175 VAL A O 1
ATOM 1333 N N . ALA A 1 176 ? -15.141 -2.547 -6.441 1.00 98.69 176 ALA A N 1
ATOM 1334 C CA . ALA A 1 176 ? -16.361 -3.147 -5.889 1.00 98.69 176 ALA A CA 1
ATOM 1335 C C . ALA A 1 176 ? -16.865 -4.346 -6.714 1.00 98.69 176 ALA A C 1
ATOM 1337 O O . ALA A 1 176 ? -17.178 -5.402 -6.166 1.00 98.69 176 ALA A O 1
ATOM 1338 N N . GLN A 1 177 ? -16.892 -4.211 -8.045 1.00 98.56 177 GLN A N 1
ATOM 1339 C CA . GLN A 1 177 ? -17.304 -5.288 -8.955 1.00 98.56 177 GLN A CA 1
ATOM 1340 C C . GLN A 1 177 ? -16.297 -6.446 -9.006 1.00 98.56 177 GLN A C 1
ATOM 1342 O O . GLN A 1 177 ? -16.683 -7.606 -9.172 1.00 98.56 177 GLN A O 1
ATOM 1347 N N . ALA A 1 178 ? -15.001 -6.161 -8.862 1.00 98.38 178 ALA A N 1
ATOM 1348 C CA . ALA A 1 178 ? -13.972 -7.194 -8.775 1.00 98.38 178 ALA A CA 1
ATOM 1349 C C . ALA A 1 178 ? -14.052 -7.995 -7.463 1.00 98.38 178 ALA A C 1
ATOM 1351 O O . ALA A 1 178 ? -13.738 -9.185 -7.452 1.00 98.38 178 ALA A O 1
ATOM 1352 N N . MET A 1 179 ? -14.503 -7.354 -6.382 1.00 96.69 179 MET A N 1
ATOM 1353 C CA . MET A 1 179 ? -14.595 -7.914 -5.031 1.00 96.69 179 MET A CA 1
ATOM 1354 C C . MET A 1 179 ? -15.865 -8.737 -4.758 1.00 96.69 179 MET A C 1
ATOM 1356 O O . MET A 1 179 ? -15.954 -9.372 -3.704 1.00 96.69 179 MET A O 1
ATOM 1360 N N . GLU A 1 180 ? -16.860 -8.704 -5.648 1.00 95.19 180 GLU A N 1
ATOM 1361 C CA . GLU A 1 180 ? -18.179 -9.306 -5.423 1.00 95.19 180 GLU A CA 1
ATOM 1362 C C . GLU A 1 180 ? -18.082 -10.775 -4.966 1.00 95.19 180 GLU A C 1
ATOM 1364 O O . GLU A 1 180 ? -17.473 -11.617 -5.626 1.00 95.19 180 GLU A O 1
ATOM 1369 N N . GLY A 1 181 ? -18.663 -11.073 -3.798 1.00 93.81 181 GLY A N 1
ATOM 1370 C CA . GLY A 1 181 ? -18.658 -12.409 -3.191 1.00 93.81 181 GLY A CA 1
ATOM 1371 C C . GLY A 1 181 ? -17.336 -12.849 -2.547 1.00 93.81 181 GLY A C 1
ATOM 1372 O O . GLY A 1 181 ? -17.278 -13.959 -2.026 1.00 93.81 181 GLY A O 1
ATOM 1373 N N . ARG A 1 182 ? -16.283 -12.014 -2.560 1.00 95.25 182 ARG A N 1
ATOM 1374 C CA . ARG A 1 182 ? -14.930 -12.384 -2.092 1.00 95.25 182 ARG A CA 1
ATOM 1375 C C . ARG A 1 182 ? -14.226 -11.309 -1.257 1.00 95.25 182 ARG A C 1
ATOM 1377 O O . ARG A 1 182 ? -13.003 -11.303 -1.167 1.00 95.25 182 ARG A O 1
ATOM 1384 N N . ARG A 1 183 ? -14.973 -10.394 -0.625 1.00 95.50 183 ARG A N 1
ATOM 1385 C CA . ARG A 1 183 ? -14.417 -9.289 0.188 1.00 95.50 183 ARG A CA 1
ATOM 1386 C C . ARG A 1 183 ? -13.373 -9.751 1.210 1.00 95.50 183 ARG A C 1
ATOM 1388 O O . ARG A 1 183 ? -12.384 -9.052 1.413 1.00 95.50 183 ARG A O 1
ATOM 1395 N N . ASP A 1 184 ? -13.597 -10.896 1.851 1.00 90.19 184 ASP A N 1
ATOM 1396 C CA . ASP A 1 184 ? -12.739 -11.424 2.922 1.00 90.19 184 ASP A CA 1
ATOM 1397 C C . ASP A 1 184 ? -11.413 -12.030 2.426 1.00 90.19 184 ASP A C 1
ATOM 1399 O O . ASP A 1 184 ? -10.567 -12.398 3.240 1.00 90.19 184 ASP A O 1
ATOM 1403 N N . GLU A 1 185 ? -11.224 -12.132 1.107 1.00 90.12 185 GLU A N 1
ATOM 1404 C CA . GLU A 1 185 ? -9.975 -12.575 0.472 1.00 90.12 185 GLU A CA 1
ATOM 1405 C C . GLU A 1 185 ? -9.036 -11.397 0.158 1.00 90.12 185 GLU A C 1
ATOM 1407 O O . GLU A 1 185 ? -7.930 -11.612 -0.324 1.00 90.12 185 GLU A O 1
ATOM 1412 N N . ILE A 1 186 ? -9.468 -10.153 0.397 1.00 94.56 186 ILE A N 1
ATOM 1413 C CA . ILE A 1 186 ? -8.859 -8.950 -0.183 1.00 94.56 186 ILE A CA 1
ATOM 1414 C C . ILE A 1 186 ? -8.373 -8.017 0.919 1.00 94.56 186 ILE A C 1
ATOM 1416 O O . ILE A 1 186 ? -9.136 -7.676 1.824 1.00 94.56 186 ILE A O 1
ATOM 1420 N N . PHE A 1 187 ? -7.128 -7.554 0.800 1.00 97.00 187 PHE A N 1
ATOM 1421 C CA . PHE A 1 187 ? -6.597 -6.455 1.600 1.00 97.00 187 PHE A CA 1
ATOM 1422 C C . PHE A 1 187 ? -6.807 -5.142 0.837 1.00 97.00 187 PHE A C 1
ATOM 1424 O O . PHE A 1 187 ? -6.088 -4.814 -0.108 1.00 97.00 187 PHE A O 1
ATOM 1431 N N . LEU A 1 188 ? -7.852 -4.410 1.207 1.00 98.62 188 LEU A N 1
ATOM 1432 C CA . LEU A 1 188 ? -8.318 -3.236 0.483 1.00 98.62 188 LEU A CA 1
ATOM 1433 C C . LEU A 1 188 ? -7.681 -1.951 1.014 1.00 98.62 188 LEU A C 1
ATOM 1435 O O . LEU A 1 188 ? -7.892 -1.581 2.173 1.00 98.62 188 LEU A O 1
ATOM 1439 N N . VAL A 1 189 ? -6.983 -1.237 0.133 1.00 98.88 189 VAL A N 1
ATOM 1440 C CA . VAL A 1 189 ? -6.387 0.074 0.404 1.00 98.88 189 VAL A CA 1
ATOM 1441 C C . VAL A 1 189 ? -7.149 1.158 -0.358 1.00 98.88 189 VAL A C 1
ATOM 1443 O O . VAL A 1 189 ? -7.327 1.063 -1.571 1.00 98.88 189 VAL A O 1
ATOM 1446 N N . SER A 1 190 ? -7.582 2.212 0.337 1.00 98.88 190 SER A N 1
ATOM 1447 C CA . SER A 1 190 ? -8.075 3.446 -0.299 1.00 98.88 190 SER A CA 1
ATOM 1448 C C . SER A 1 190 ? -7.472 4.677 0.379 1.00 98.88 190 SER A C 1
ATOM 1450 O O . SER A 1 190 ? -6.740 4.564 1.364 1.00 98.88 190 SER A O 1
ATOM 1452 N N . LYS A 1 191 ? -7.737 5.867 -0.162 1.00 98.94 191 LYS A N 1
ATOM 1453 C CA . LYS A 1 191 ? -7.077 7.111 0.248 1.00 98.94 191 LYS A CA 1
ATOM 1454 C C . LYS A 1 191 ? -8.045 8.280 0.315 1.00 98.94 191 LYS A C 1
ATOM 1456 O O . LYS A 1 191 ? -8.971 8.361 -0.495 1.00 98.94 191 LYS A O 1
ATOM 1461 N N . VAL A 1 192 ? -7.769 9.199 1.235 1.00 98.94 192 VAL A N 1
ATOM 1462 C CA . VAL A 1 192 ? -8.427 10.504 1.359 1.00 98.94 192 VAL A CA 1
ATOM 1463 C C . VAL A 1 192 ? -7.516 11.609 0.833 1.00 98.94 192 VAL A C 1
ATOM 1465 O O . VAL A 1 192 ? -6.326 11.654 1.151 1.00 98.94 192 VAL A O 1
ATOM 1468 N N . LEU A 1 193 ? -8.070 12.513 0.029 1.00 98.81 193 LEU A N 1
ATOM 1469 C CA . LEU A 1 193 ? -7.375 13.707 -0.438 1.00 98.81 193 LEU A CA 1
ATOM 1470 C C . LEU A 1 193 ? -7.075 14.655 0.734 1.00 98.81 193 LEU A C 1
ATOM 1472 O O . LEU A 1 193 ? -7.934 14.848 1.596 1.00 98.81 193 LEU A O 1
ATOM 1476 N N . PRO A 1 194 ? -5.923 15.345 0.747 1.00 98.56 194 PRO A N 1
ATOM 1477 C CA . PRO A 1 194 ? -5.602 16.304 1.805 1.00 98.56 194 PRO A CA 1
ATOM 1478 C C . PRO A 1 194 ? -6.608 17.453 1.939 1.00 98.56 194 PRO A C 1
ATOM 1480 O O . PRO A 1 194 ? -6.855 17.928 3.045 1.00 98.56 194 PRO A O 1
ATOM 1483 N N . SER A 1 195 ? -7.270 17.863 0.851 1.00 98.38 195 SER A N 1
ATOM 1484 C CA . SER A 1 195 ? -8.367 18.846 0.908 1.00 98.38 195 SER A CA 1
ATOM 1485 C C . SER A 1 195 ? -9.572 18.361 1.726 1.00 98.38 195 SER A C 1
ATOM 1487 O O . SER A 1 195 ? -10.376 19.167 2.190 1.00 98.38 195 SER A O 1
ATOM 1489 N N . ASN A 1 196 ? -9.689 17.048 1.922 1.00 98.62 196 ASN A N 1
ATOM 1490 C CA . ASN A 1 196 ? -10.714 16.394 2.720 1.00 98.62 196 ASN A CA 1
ATOM 1491 C C . ASN A 1 196 ? -10.192 15.933 4.093 1.00 98.62 196 ASN A C 1
ATOM 1493 O O . ASN A 1 196 ? -10.952 15.326 4.839 1.00 98.62 196 ASN A O 1
ATOM 1497 N N . ALA A 1 197 ? -8.942 16.223 4.468 1.00 98.31 197 ALA A N 1
ATOM 1498 C CA . ALA A 1 197 ? -8.290 15.604 5.627 1.00 98.31 197 ALA A CA 1
ATOM 1499 C C . ALA A 1 197 ? -8.684 16.176 7.009 1.00 98.31 197 ALA A C 1
ATOM 1501 O O . ALA A 1 197 ? -8.172 15.734 8.030 1.00 98.31 197 ALA A O 1
ATOM 1502 N N . SER A 1 198 ? -9.631 17.119 7.080 1.00 98.62 198 SER A N 1
ATOM 1503 C CA . SER A 1 198 ? -10.212 17.555 8.369 1.00 98.62 198 SER A CA 1
ATOM 1504 C C . SER A 1 198 ? -10.944 16.410 9.083 1.00 98.62 198 SER A C 1
ATOM 1506 O O . SER A 1 198 ? -11.428 15.485 8.429 1.00 98.62 198 SER A O 1
ATOM 1508 N N . ARG A 1 199 ? -11.154 16.507 10.405 1.00 97.69 199 ARG A N 1
ATOM 1509 C CA . ARG A 1 199 ? -11.892 15.511 11.220 1.00 97.69 199 ARG A CA 1
ATOM 1510 C C . ARG A 1 199 ? -13.209 15.095 10.568 1.00 97.69 199 ARG A C 1
ATOM 1512 O O . ARG A 1 199 ? -13.519 13.912 10.422 1.00 97.69 199 ARG A O 1
ATOM 1519 N N . ALA A 1 200 ? -13.997 16.087 10.157 1.00 98.25 200 ALA A N 1
ATOM 1520 C CA . ALA A 1 200 ? -15.286 15.852 9.520 1.00 98.25 200 ALA A CA 1
ATOM 1521 C C . ALA A 1 200 ? -15.143 15.401 8.056 1.00 98.25 200 ALA A C 1
ATOM 1523 O O . ALA A 1 200 ? -15.963 14.618 7.573 1.00 98.25 200 ALA A O 1
ATOM 1524 N N . GLY A 1 201 ? -14.125 15.893 7.345 1.00 98.75 201 GLY A N 1
ATOM 1525 C CA . GLY A 1 201 ? -13.857 15.539 5.954 1.00 98.75 201 GLY A CA 1
ATOM 1526 C C . GLY A 1 201 ? -13.423 14.085 5.785 1.00 98.75 201 GLY A C 1
ATOM 1527 O O . GLY A 1 201 ? -14.002 13.390 4.951 1.00 98.75 201 GLY A O 1
ATOM 1528 N N . VAL A 1 202 ? -12.508 13.592 6.624 1.00 98.81 202 VAL A N 1
ATOM 1529 C CA . VAL A 1 202 ? -12.025 12.201 6.610 1.00 98.81 202 VAL A CA 1
ATOM 1530 C C . VAL A 1 202 ? -13.186 11.240 6.818 1.00 98.81 202 VAL A C 1
ATOM 1532 O O . VAL A 1 202 ? -13.348 10.287 6.058 1.00 98.81 202 VAL A O 1
ATOM 1535 N N . LYS A 1 203 ? -14.059 11.529 7.792 1.00 98.69 203 LYS A N 1
ATOM 1536 C CA . LYS A 1 203 ? -15.241 10.704 8.055 1.00 98.69 203 LYS A CA 1
ATOM 1537 C C . LYS A 1 203 ? -16.181 10.634 6.848 1.00 98.69 203 LYS A C 1
ATOM 1539 O O . LYS A 1 203 ? -16.566 9.537 6.450 1.00 98.69 203 LYS A O 1
ATOM 1544 N N . ARG A 1 204 ? -16.524 11.783 6.249 1.00 98.81 204 ARG A N 1
ATOM 1545 C CA . ARG A 1 204 ? -17.392 11.835 5.056 1.00 98.81 204 ARG A CA 1
ATOM 1546 C C . ARG A 1 204 ? -16.761 11.132 3.853 1.00 98.81 204 ARG A C 1
ATOM 1548 O O . ARG A 1 204 ? -17.455 10.436 3.120 1.00 98.81 204 ARG A O 1
ATOM 1555 N N . SER A 1 205 ? -15.461 11.313 3.652 1.00 98.88 205 SER A N 1
ATOM 1556 C CA . SER A 1 205 ? -14.726 10.732 2.522 1.00 98.88 205 SER A CA 1
ATOM 1557 C C . SER A 1 205 ? -14.657 9.215 2.639 1.00 98.88 205 SER A C 1
ATOM 1559 O O . SER A 1 205 ? -15.020 8.517 1.697 1.00 98.88 205 SER A O 1
ATOM 1561 N N . CYS A 1 206 ? -14.345 8.702 3.834 1.00 98.88 206 CYS A N 1
ATOM 1562 C CA . CYS A 1 206 ? -14.383 7.274 4.139 1.00 98.88 206 CYS A CA 1
ATOM 1563 C C . CYS A 1 206 ? -15.780 6.682 3.888 1.00 98.88 206 CYS A C 1
ATOM 1565 O O . CYS A 1 206 ? -15.906 5.660 3.222 1.00 98.88 206 CYS A O 1
ATOM 1567 N N . GLU A 1 207 ? -16.847 7.348 4.344 1.00 98.88 207 GLU A N 1
ATOM 1568 C CA . GLU A 1 207 ? -18.232 6.916 4.099 1.00 98.88 207 GLU A CA 1
ATOM 1569 C C . GLU A 1 207 ? -18.586 6.851 2.608 1.00 98.88 207 GLU A C 1
ATOM 1571 O O . GLU A 1 207 ? -19.212 5.888 2.158 1.00 98.88 207 GLU A O 1
ATOM 1576 N N . ASN A 1 208 ? -18.153 7.841 1.830 1.00 98.94 208 ASN A N 1
ATOM 1577 C CA . ASN A 1 208 ? -18.364 7.860 0.387 1.00 98.94 208 ASN A CA 1
ATOM 1578 C C . ASN A 1 208 ? -17.563 6.763 -0.329 1.00 98.94 208 ASN A C 1
ATOM 1580 O O . ASN A 1 208 ? -18.105 6.102 -1.217 1.00 98.94 208 ASN A O 1
ATOM 1584 N N . SER A 1 209 ? -16.308 6.543 0.070 1.00 98.94 209 SER A N 1
ATOM 1585 C CA . SER A 1 209 ? -15.471 5.452 -0.434 1.00 98.94 209 SER A CA 1
ATOM 1586 C C . SER A 1 209 ? -16.095 4.092 -0.142 1.00 98.94 209 SER A C 1
ATOM 1588 O O . SER A 1 209 ? -16.305 3.316 -1.067 1.00 98.94 209 SER A O 1
ATOM 1590 N N . LEU A 1 210 ? -16.489 3.824 1.107 1.00 98.88 210 LEU A N 1
ATOM 1591 C CA . LEU A 1 210 ? -17.168 2.584 1.506 1.00 98.88 210 LEU A CA 1
ATOM 1592 C C . LEU A 1 210 ? -18.433 2.327 0.678 1.00 98.88 210 LEU A C 1
ATOM 1594 O O . LEU A 1 210 ? -18.655 1.212 0.208 1.00 98.88 210 LEU A O 1
ATOM 1598 N N . LYS A 1 211 ? -19.229 3.377 0.429 1.00 98.81 211 LYS A N 1
ATOM 1599 C CA . LYS A 1 211 ? -20.420 3.293 -0.423 1.00 98.81 211 LYS A CA 1
ATOM 1600 C C . LYS A 1 211 ? -20.079 2.890 -1.861 1.00 98.81 211 LYS A C 1
ATOM 1602 O O . LYS A 1 211 ? -20.764 2.033 -2.408 1.00 98.81 211 LYS A O 1
ATOM 1607 N N . ARG A 1 212 ? -19.053 3.494 -2.475 1.00 98.81 212 ARG A N 1
ATOM 1608 C CA . ARG A 1 212 ? -18.619 3.149 -3.844 1.00 98.81 212 ARG A CA 1
ATOM 1609 C C . ARG A 1 212 ? -18.007 1.752 -3.923 1.00 98.81 212 ARG A C 1
ATOM 1611 O O . ARG A 1 212 ? -18.277 1.035 -4.877 1.00 98.81 212 ARG A O 1
ATOM 1618 N N . LEU A 1 213 ? -17.242 1.370 -2.901 1.00 98.75 213 LEU A N 1
ATOM 1619 C CA . LEU A 1 213 ? -16.610 0.056 -2.757 1.00 98.75 213 LEU A CA 1
ATOM 1620 C C . LEU A 1 213 ? -17.615 -1.063 -2.435 1.00 98.75 213 LEU A C 1
ATOM 1622 O O . LEU A 1 213 ? -17.271 -2.236 -2.551 1.00 98.75 213 LEU A O 1
ATOM 1626 N N . GLY A 1 214 ? -18.839 -0.724 -2.013 1.00 98.31 214 GLY A N 1
ATOM 1627 C CA . GLY A 1 214 ? -19.874 -1.702 -1.673 1.00 98.31 214 GLY A CA 1
ATOM 1628 C C . GLY A 1 214 ? -19.520 -2.572 -0.461 1.00 98.31 214 GLY A C 1
ATOM 1629 O O . GLY A 1 214 ? -19.921 -3.730 -0.402 1.00 98.31 214 GLY A O 1
ATOM 1630 N N . THR A 1 215 ? -18.754 -2.037 0.493 1.00 98.44 215 THR A N 1
ATOM 1631 C CA . THR A 1 215 ? -18.268 -2.762 1.679 1.00 98.44 215 THR A CA 1
ATOM 1632 C C . THR A 1 215 ? -18.415 -1.902 2.934 1.00 98.44 215 THR A C 1
ATOM 1634 O O . THR A 1 215 ? -18.510 -0.680 2.859 1.00 98.44 215 THR A O 1
ATOM 1637 N N . ASP A 1 216 ? -18.416 -2.533 4.105 1.00 97.19 216 ASP A N 1
ATOM 1638 C CA . ASP A 1 216 ? -18.503 -1.867 5.412 1.00 97.19 216 ASP A CA 1
ATOM 1639 C C . ASP A 1 216 ? -17.142 -1.449 6.001 1.00 97.19 216 ASP A C 1
ATOM 1641 O O . ASP A 1 216 ? -17.095 -0.563 6.857 1.00 97.19 216 ASP A O 1
ATOM 1645 N N . ARG A 1 217 ? -16.045 -2.043 5.511 1.00 97.62 217 ARG A N 1
ATOM 1646 C CA . ARG A 1 217 ? -14.678 -1.791 5.980 1.00 97.62 217 ARG A CA 1
ATOM 1647 C C . ARG A 1 217 ? -13.643 -1.611 4.863 1.00 97.62 217 ARG A C 1
ATOM 1649 O O . ARG A 1 217 ? -13.648 -2.338 3.865 1.00 97.62 217 ARG A O 1
ATOM 1656 N N . ILE A 1 218 ? -12.681 -0.722 5.096 1.00 98.81 218 ILE A N 1
ATOM 1657 C CA . ILE A 1 218 ? -11.409 -0.616 4.357 1.00 98.81 218 ILE A CA 1
ATOM 1658 C C . ILE A 1 218 ? -10.303 -1.224 5.234 1.00 98.81 218 ILE A C 1
ATOM 1660 O O . ILE A 1 218 ? -10.263 -0.966 6.435 1.00 98.81 218 ILE A O 1
ATOM 1664 N N . ASP A 1 219 ? -9.410 -2.049 4.683 1.00 98.38 219 ASP A N 1
ATOM 1665 C CA . ASP A 1 219 ? -8.349 -2.653 5.503 1.00 98.38 219 ASP A CA 1
ATOM 1666 C C . ASP A 1 219 ? -7.290 -1.612 5.873 1.00 98.38 219 ASP A C 1
ATOM 1668 O O . ASP A 1 219 ? -6.893 -1.535 7.032 1.00 98.38 219 ASP A O 1
ATOM 1672 N N . LEU A 1 220 ? -6.915 -0.741 4.936 1.00 98.69 220 LEU A N 1
ATOM 1673 C CA . LEU A 1 220 ? -5.942 0.324 5.158 1.00 98.69 220 LEU A CA 1
ATOM 1674 C C . LEU A 1 220 ? -6.381 1.630 4.488 1.00 98.69 220 LEU A C 1
ATOM 1676 O O . LEU A 1 220 ? -6.627 1.668 3.283 1.00 98.69 220 LEU A O 1
ATOM 1680 N N . TYR A 1 221 ? -6.478 2.710 5.263 1.00 98.94 221 TYR A N 1
ATOM 1681 C CA . TYR A 1 221 ? -6.885 4.019 4.750 1.00 98.94 221 TYR A CA 1
ATOM 1682 C C . TYR A 1 221 ? -5.757 5.041 4.867 1.00 98.94 221 TYR A C 1
ATOM 1684 O O . TYR A 1 221 ? -5.220 5.254 5.952 1.00 98.94 221 TYR A O 1
ATOM 1692 N N . LEU A 1 222 ? -5.371 5.646 3.742 1.00 98.94 222 LEU A N 1
ATOM 1693 C CA . LEU A 1 222 ? -4.198 6.517 3.674 1.00 98.94 222 LEU A CA 1
ATOM 1694 C C . LEU A 1 222 ? -4.583 7.989 3.531 1.00 98.94 222 LEU A C 1
ATOM 1696 O O . LEU A 1 222 ? -5.481 8.328 2.757 1.00 98.94 222 LEU A O 1
ATOM 1700 N N . LEU A 1 223 ? -3.838 8.881 4.182 1.00 98.94 223 LEU A N 1
ATOM 1701 C CA . LEU A 1 223 ? -3.743 10.264 3.710 1.00 98.94 223 LEU A CA 1
ATOM 1702 C C . LEU A 1 223 ? -2.926 10.274 2.409 1.00 98.94 223 LEU A C 1
ATOM 1704 O O . LEU A 1 223 ? -1.808 9.770 2.388 1.00 98.94 223 LEU A O 1
ATOM 1708 N N . HIS A 1 224 ? -3.485 10.805 1.320 1.00 98.75 224 HIS A N 1
ATOM 1709 C CA . HIS A 1 224 ? -2.920 10.635 -0.027 1.00 98.75 224 HIS A CA 1
ATOM 1710 C C . HIS A 1 224 ? -1.613 11.419 -0.262 1.00 98.75 224 HIS A C 1
ATOM 1712 O O . HIS A 1 224 ? -0.752 10.966 -1.014 1.00 98.75 224 HIS A O 1
ATOM 1718 N N . TRP A 1 225 ? -1.473 12.590 0.356 1.00 98.69 225 TRP A N 1
ATOM 1719 C CA . TRP A 1 225 ? -0.237 13.374 0.463 1.00 98.69 225 TRP A CA 1
ATOM 1720 C C . TRP A 1 225 ? -0.401 14.436 1.564 1.00 98.69 225 TRP A C 1
ATOM 1722 O O . TRP A 1 225 ? -1.538 14.673 1.999 1.00 98.69 225 TRP A O 1
ATOM 1732 N N . PRO A 1 226 ? 0.688 15.063 2.044 1.00 97.31 226 PRO A N 1
ATOM 1733 C CA . PRO A 1 226 ? 0.617 16.172 2.990 1.00 97.31 226 PRO A CA 1
ATOM 1734 C C . PRO A 1 226 ? -0.262 17.325 2.482 1.00 97.31 226 PRO A C 1
ATOM 1736 O O . PRO A 1 226 ? -0.357 17.597 1.284 1.00 97.31 226 PRO A O 1
ATOM 1739 N N . GLY A 1 227 ? -0.926 18.027 3.397 1.00 96.75 227 GLY A N 1
ATOM 1740 C CA . GLY A 1 227 ? -1.837 19.123 3.071 1.00 96.75 227 GLY A CA 1
ATOM 1741 C C . GLY A 1 227 ? -1.811 20.236 4.108 1.00 96.75 227 GLY A C 1
ATOM 1742 O O . GLY A 1 227 ? -1.009 20.227 5.032 1.00 96.75 227 GLY A O 1
ATOM 1743 N N . SER A 1 228 ? -2.724 21.198 3.972 1.00 97.06 228 SER A N 1
ATOM 1744 C CA . SER A 1 228 ? -2.820 22.334 4.900 1.00 97.06 228 SER A CA 1
ATOM 1745 C C . SER A 1 228 ? -3.545 22.013 6.212 1.00 97.06 228 SER A C 1
ATOM 1747 O O . SER A 1 228 ? -3.568 22.848 7.112 1.00 97.06 228 SER A O 1
ATOM 1749 N N . VAL A 1 229 ? -4.205 20.855 6.309 1.00 98.06 229 VAL A N 1
ATOM 1750 C CA . VAL A 1 229 ? -4.877 20.421 7.541 1.00 98.06 229 VAL A CA 1
ATOM 1751 C C . VAL A 1 229 ? -3.818 19.923 8.530 1.00 98.06 229 VAL A C 1
ATOM 1753 O O . VAL A 1 229 ? -2.978 19.118 8.128 1.00 98.06 229 VAL A O 1
ATOM 1756 N N . PRO A 1 230 ? -3.851 20.339 9.811 1.00 98.06 230 PRO A N 1
ATOM 1757 C CA . PRO A 1 230 ? -2.942 19.803 10.820 1.00 98.06 230 PRO A CA 1
ATOM 1758 C C . PRO A 1 230 ? -3.007 18.273 10.885 1.00 98.06 230 PRO A C 1
ATOM 1760 O O . PRO A 1 230 ? -4.088 17.692 11.005 1.00 98.06 230 PRO A O 1
ATOM 1763 N N . LEU A 1 231 ? -1.850 17.608 10.846 1.00 97.69 231 LEU A N 1
ATOM 1764 C CA . LEU A 1 231 ? -1.786 16.142 10.829 1.00 97.69 231 LEU A CA 1
ATOM 1765 C C . LEU A 1 231 ? -2.463 15.503 12.045 1.00 97.69 231 LEU A C 1
ATOM 1767 O O . LEU A 1 231 ? -3.134 14.486 11.894 1.00 97.69 231 LEU A O 1
ATOM 1771 N N . SER A 1 232 ? -2.377 16.130 13.222 1.00 98.12 232 SER A N 1
ATOM 1772 C CA . SER A 1 232 ? -3.054 15.660 14.437 1.00 98.12 232 SER A CA 1
ATOM 1773 C C . SER A 1 232 ? -4.568 15.540 14.256 1.00 98.12 232 SER A C 1
ATOM 1775 O O . SER A 1 232 ? -5.168 14.567 14.703 1.00 98.12 232 SER A O 1
ATOM 1777 N N . GLU A 1 233 ? -5.186 16.472 13.529 1.00 98.38 233 GLU A N 1
ATOM 1778 C CA . GLU A 1 233 ? -6.614 16.425 13.219 1.00 98.38 233 GLU A CA 1
ATOM 1779 C C . GLU A 1 233 ? -6.957 15.210 12.342 1.00 98.38 233 GLU A C 1
ATOM 1781 O O . GLU A 1 233 ? -7.970 14.541 12.561 1.00 98.38 233 GLU A O 1
ATOM 1786 N N . THR A 1 234 ? -6.091 14.900 11.374 1.00 98.69 234 THR A N 1
ATOM 1787 C CA . THR A 1 234 ? -6.259 13.747 10.478 1.00 98.69 234 THR A CA 1
ATOM 1788 C C . THR A 1 234 ? -6.076 12.429 11.238 1.00 98.69 234 THR A C 1
ATOM 1790 O O . THR A 1 234 ? -6.895 11.520 11.095 1.00 98.69 234 THR A O 1
ATOM 1793 N N . VAL A 1 235 ? -5.046 12.337 12.088 1.00 98.69 235 VAL A N 1
ATOM 1794 C CA . VAL A 1 235 ? -4.750 11.152 12.914 1.00 98.69 235 VAL A CA 1
ATOM 1795 C C . VAL A 1 235 ? -5.910 10.842 13.859 1.00 98.69 235 VAL A C 1
ATOM 1797 O O . VAL A 1 235 ? -6.404 9.716 13.875 1.00 98.69 235 VAL A O 1
ATOM 1800 N N . GLU A 1 236 ? -6.437 11.840 14.573 1.00 98.62 236 GLU A N 1
ATOM 1801 C CA . GLU A 1 236 ? -7.610 11.656 15.438 1.00 98.62 236 GLU A CA 1
ATOM 1802 C C . GLU A 1 236 ? -8.838 11.140 14.663 1.00 98.62 236 GLU A C 1
ATOM 1804 O O . GLU A 1 236 ? -9.629 10.332 15.171 1.00 98.62 236 GLU A O 1
ATOM 1809 N N . ALA A 1 237 ? -9.011 11.592 13.418 1.00 98.75 237 ALA A N 1
ATOM 1810 C CA . ALA A 1 237 ? -10.093 11.143 12.552 1.00 98.75 237 ALA A CA 1
ATOM 1811 C C . ALA A 1 237 ? -9.913 9.680 12.121 1.00 98.75 237 ALA A C 1
ATOM 1813 O O . ALA A 1 237 ? -10.879 8.910 12.164 1.00 98.75 237 ALA A O 1
ATOM 1814 N N . PHE A 1 238 ? -8.693 9.274 11.758 1.00 98.81 238 PHE A N 1
ATOM 1815 C CA . PHE A 1 238 ? -8.378 7.877 11.460 1.00 98.81 238 PHE A CA 1
ATOM 1816 C C . PHE A 1 238 ? -8.585 6.974 12.674 1.00 98.81 238 PHE A C 1
ATOM 1818 O O . PHE A 1 238 ? -9.250 5.946 12.552 1.00 98.81 238 PHE A O 1
ATOM 1825 N N . GLU A 1 239 ? -8.123 7.375 13.857 1.00 98.50 239 GLU A N 1
ATOM 1826 C CA . GLU A 1 239 ? -8.350 6.617 15.092 1.00 98.50 239 GLU A CA 1
ATOM 1827 C C . GLU A 1 239 ? -9.843 6.490 15.422 1.00 98.50 239 GLU A C 1
ATOM 1829 O O . GLU A 1 239 ? -10.313 5.436 15.858 1.00 98.50 239 GLU A O 1
ATOM 1834 N N . THR A 1 240 ? -10.633 7.529 15.145 1.00 98.62 240 THR A N 1
ATOM 1835 C CA . THR A 1 240 ? -12.095 7.472 15.285 1.00 98.62 240 THR A CA 1
ATOM 1836 C C . THR A 1 240 ? -12.722 6.471 14.310 1.00 98.62 240 THR A C 1
ATOM 1838 O O . THR A 1 240 ? -13.581 5.681 14.709 1.00 98.62 240 THR A O 1
ATOM 1841 N N . LEU A 1 241 ? -12.299 6.459 13.041 1.00 98.75 241 LEU A N 1
ATOM 1842 C CA . LEU A 1 241 ? -12.775 5.487 12.048 1.00 98.75 241 LEU A CA 1
ATOM 1843 C C . LEU A 1 241 ? -12.360 4.053 12.393 1.00 98.75 241 LEU A C 1
ATOM 1845 O O . LEU A 1 241 ? -13.159 3.132 12.206 1.00 98.75 241 LEU A O 1
ATOM 1849 N N . LYS A 1 242 ? -11.149 3.879 12.932 1.00 97.81 242 LYS A N 1
ATOM 1850 C CA . LYS A 1 242 ? -10.620 2.595 13.397 1.00 97.81 242 LYS A CA 1
ATOM 1851 C C . LYS A 1 242 ? -11.447 2.052 14.556 1.00 97.81 242 LYS A C 1
ATOM 1853 O O . LYS A 1 242 ? -11.941 0.929 14.490 1.00 97.81 242 LYS A O 1
ATOM 1858 N N . LYS A 1 243 ? -11.708 2.880 15.573 1.00 94.62 243 LYS A N 1
ATOM 1859 C CA . LYS A 1 243 ? -12.598 2.545 16.702 1.00 94.62 243 LYS A CA 1
ATOM 1860 C C . LYS A 1 243 ? -14.024 2.217 16.247 1.00 94.62 243 LYS A C 1
ATOM 1862 O O . LYS A 1 243 ? -14.671 1.362 16.843 1.00 94.62 243 LYS A O 1
ATOM 1867 N N . ALA A 1 244 ? -14.506 2.865 15.187 1.00 95.12 244 ALA A N 1
ATOM 1868 C CA . ALA A 1 244 ? -15.818 2.601 14.599 1.00 95.12 244 ALA A CA 1
ATOM 1869 C C . ALA A 1 244 ? -15.865 1.356 13.686 1.00 95.12 244 ALA A C 1
ATOM 1871 O O . ALA A 1 244 ? -16.934 1.040 13.168 1.00 95.12 244 ALA A O 1
ATOM 1872 N N . GLY A 1 245 ? -14.736 0.677 13.449 1.00 94.19 245 GLY A N 1
ATOM 1873 C CA . GLY A 1 245 ? -14.648 -0.496 12.573 1.00 94.19 245 GLY A CA 1
ATOM 1874 C C . GLY A 1 245 ? -14.766 -0.196 11.074 1.00 94.19 245 GLY A C 1
ATOM 1875 O O . GLY A 1 245 ? -14.872 -1.126 10.280 1.00 94.19 245 GLY A O 1
ATOM 1876 N N . LYS A 1 246 ? -14.742 1.084 10.670 1.00 98.25 246 LYS A N 1
ATOM 1877 C CA . LYS A 1 246 ? -14.829 1.503 9.256 1.00 98.25 246 LYS A CA 1
ATOM 1878 C C . LYS A 1 246 ? -13.513 1.321 8.506 1.00 98.25 246 LYS A C 1
ATOM 1880 O O . LYS A 1 246 ? -13.509 1.102 7.296 1.00 98.25 246 LYS A O 1
ATOM 1885 N N . ILE A 1 247 ? -12.404 1.424 9.231 1.00 98.69 247 ILE A N 1
ATOM 1886 C CA . ILE A 1 247 ? -11.067 1.093 8.743 1.00 98.69 247 ILE A CA 1
ATOM 1887 C C . ILE A 1 247 ? -10.412 0.135 9.741 1.00 98.69 247 ILE A C 1
ATOM 1889 O O . ILE A 1 247 ? -10.693 0.231 10.936 1.00 98.69 247 ILE A O 1
ATOM 1893 N N . ARG A 1 248 ? -9.549 -0.781 9.294 1.00 95.94 248 ARG A N 1
ATOM 1894 C CA . ARG A 1 248 ? -8.760 -1.614 10.226 1.00 95.94 248 ARG A CA 1
ATOM 1895 C C . ARG A 1 248 ? -7.467 -0.911 10.625 1.00 95.94 248 ARG A C 1
ATOM 1897 O O . ARG A 1 248 ? -7.123 -0.871 11.805 1.00 95.94 248 ARG A O 1
ATOM 1904 N N . HIS A 1 249 ? -6.817 -0.301 9.640 1.00 97.25 249 HIS A N 1
ATOM 1905 C CA . HIS A 1 249 ? -5.517 0.344 9.744 1.00 97.25 249 HIS A CA 1
ATOM 1906 C C . HIS A 1 249 ? -5.516 1.695 9.028 1.00 97.25 249 HIS A C 1
ATOM 1908 O O . HIS A 1 249 ? -6.341 1.946 8.144 1.00 97.25 249 HIS A O 1
ATOM 1914 N N . TRP A 1 250 ? -4.569 2.560 9.384 1.00 98.75 250 TRP A N 1
ATOM 1915 C CA . TRP A 1 250 ? -4.323 3.804 8.663 1.00 98.75 250 TRP A CA 1
ATOM 1916 C C . TRP A 1 250 ? -2.837 3.989 8.374 1.00 98.75 250 TRP A C 1
ATOM 1918 O O . TRP A 1 250 ? -1.973 3.430 9.050 1.00 98.75 250 TRP A O 1
ATOM 1928 N N . GLY A 1 251 ? -2.548 4.765 7.339 1.00 98.81 251 GLY A N 1
ATOM 1929 C CA . GLY A 1 251 ? -1.190 5.100 6.937 1.00 98.81 251 GLY A CA 1
ATOM 1930 C C . GLY A 1 251 ? -1.143 6.439 6.219 1.00 98.81 251 GLY A C 1
ATOM 1931 O O . GLY A 1 251 ? -2.114 7.201 6.209 1.00 98.81 251 GLY A O 1
ATOM 1932 N N . VAL A 1 252 ? -0.014 6.710 5.583 1.00 98.94 252 VAL A N 1
ATOM 1933 C CA . VAL A 1 252 ? 0.178 7.908 4.766 1.00 98.94 252 VAL A CA 1
ATOM 1934 C C . VAL A 1 252 ? 0.738 7.543 3.397 1.00 98.94 252 VAL A C 1
ATOM 1936 O O . VAL A 1 252 ? 1.071 6.392 3.116 1.00 98.94 252 VAL A O 1
ATOM 1939 N N . SER A 1 253 ? 0.786 8.524 2.513 1.00 98.94 253 SER A N 1
ATOM 1940 C CA . SER A 1 253 ? 1.363 8.423 1.184 1.00 98.94 253 SER A CA 1
ATOM 1941 C C . SER A 1 253 ? 2.086 9.725 0.893 1.00 98.94 253 SER A C 1
ATOM 1943 O O . SER A 1 253 ? 1.583 10.782 1.256 1.00 98.94 253 SER A O 1
ATOM 1945 N N . ASN A 1 254 ? 3.226 9.656 0.211 1.00 98.75 254 ASN A N 1
ATOM 1946 C CA . ASN A 1 254 ? 4.047 10.806 -0.171 1.00 98.75 254 ASN A CA 1
ATOM 1947 C C . ASN A 1 254 ? 4.570 11.636 1.014 1.00 98.75 254 ASN A C 1
ATOM 1949 O O . ASN A 1 254 ? 4.609 12.857 0.917 1.00 98.75 254 ASN A O 1
ATOM 1953 N N . PHE A 1 255 ? 4.952 10.981 2.113 1.00 98.75 255 PHE A N 1
ATOM 1954 C CA . PHE A 1 255 ? 5.624 11.644 3.236 1.00 98.75 255 PHE A CA 1
ATOM 1955 C C . PHE A 1 255 ? 7.131 11.423 3.136 1.00 98.75 255 PHE A C 1
ATOM 1957 O O . PHE A 1 255 ? 7.568 10.281 2.957 1.00 98.75 255 PHE A O 1
ATOM 1964 N N . ASP A 1 256 ? 7.929 12.479 3.244 1.00 98.62 256 ASP A N 1
ATOM 1965 C CA . ASP A 1 256 ? 9.381 12.342 3.359 1.00 98.62 256 ASP A CA 1
ATOM 1966 C C . ASP A 1 256 ? 9.817 11.951 4.786 1.00 98.62 256 ASP A C 1
ATOM 1968 O O . ASP A 1 256 ? 8.992 11.709 5.670 1.00 98.62 256 ASP A O 1
ATOM 1972 N N . THR A 1 257 ? 11.126 11.807 5.009 1.00 98.56 257 THR A N 1
ATOM 1973 C CA . THR A 1 257 ? 11.658 11.397 6.319 1.00 98.56 257 THR A CA 1
ATOM 1974 C C . THR A 1 257 ? 11.299 12.384 7.431 1.00 98.56 257 THR A C 1
ATOM 1976 O O . THR A 1 257 ? 10.969 11.947 8.531 1.00 98.56 257 THR A O 1
ATOM 1979 N N . ASP A 1 258 ? 11.340 13.689 7.155 1.00 98.06 258 ASP A N 1
ATOM 1980 C CA . ASP A 1 258 ? 11.114 14.724 8.167 1.00 98.06 258 ASP A CA 1
ATOM 1981 C C . ASP A 1 258 ? 9.612 14.770 8.517 1.00 98.06 258 ASP A C 1
ATOM 1983 O O . ASP A 1 258 ? 9.234 14.788 9.687 1.00 98.06 258 ASP A O 1
ATOM 1987 N N . GLU A 1 259 ? 8.740 14.652 7.511 1.00 98.38 259 GLU A N 1
ATOM 1988 C CA . GLU A 1 259 ? 7.286 14.575 7.705 1.00 98.38 259 GLU A CA 1
ATOM 1989 C C . GLU A 1 259 ? 6.857 13.301 8.449 1.00 98.38 259 GLU A C 1
ATOM 1991 O O . GLU A 1 259 ? 5.919 13.321 9.252 1.00 98.38 259 GLU A O 1
ATOM 1996 N N . MET A 1 260 ? 7.539 12.176 8.209 1.00 98.50 260 MET A N 1
ATOM 1997 C CA . MET A 1 260 ? 7.321 10.949 8.975 1.00 98.50 260 MET A CA 1
ATOM 1998 C C . MET A 1 260 ? 7.777 11.093 10.433 1.00 98.50 260 MET A C 1
ATOM 2000 O O . MET A 1 260 ? 7.114 10.550 11.317 1.00 98.50 260 MET A O 1
ATOM 2004 N N . GLU A 1 261 ? 8.873 11.809 10.704 1.00 96.50 261 GLU A N 1
ATOM 2005 C CA . GLU A 1 261 ? 9.330 12.113 12.067 1.00 96.50 261 GLU A CA 1
ATOM 2006 C C . GLU A 1 261 ? 8.329 12.985 12.826 1.00 96.50 261 GLU A C 1
ATOM 2008 O O . GLU A 1 261 ? 7.977 12.659 13.964 1.00 96.50 261 GLU A O 1
ATOM 2013 N N . ASP A 1 262 ? 7.807 14.020 12.170 1.00 97.00 262 ASP A N 1
ATOM 2014 C CA . ASP A 1 262 ? 6.747 14.860 12.722 1.00 97.00 262 ASP A CA 1
ATOM 2015 C C . ASP A 1 262 ? 5.489 14.035 13.020 1.00 97.00 262 ASP A C 1
ATOM 2017 O O . ASP A 1 262 ? 4.938 14.122 14.120 1.00 97.00 262 ASP A O 1
ATOM 2021 N N . LEU A 1 263 ? 5.058 13.185 12.078 1.00 97.50 263 LEU A N 1
ATOM 2022 C CA . LEU A 1 263 ? 3.882 12.327 12.235 1.00 97.50 263 LEU A CA 1
ATOM 2023 C C . LEU A 1 263 ? 4.004 11.402 13.448 1.00 97.50 263 LEU A C 1
ATOM 2025 O O . LEU A 1 263 ? 3.091 11.362 14.272 1.00 97.50 263 LEU A O 1
ATOM 2029 N N . VAL A 1 264 ? 5.110 10.663 13.579 1.00 87.69 264 VAL A N 1
ATOM 2030 C CA . VAL A 1 264 ? 5.278 9.719 14.700 1.00 87.69 264 VAL A CA 1
ATOM 2031 C C . VAL A 1 264 ? 5.441 10.425 16.049 1.00 87.69 264 VAL A C 1
ATOM 2033 O O . VAL A 1 264 ? 5.236 9.793 17.084 1.00 87.69 264 VAL A O 1
ATOM 2036 N N . GLY A 1 265 ? 5.783 11.718 16.051 1.00 86.56 265 GLY A N 1
ATOM 2037 C CA . GLY A 1 265 ? 5.836 12.560 17.247 1.00 86.56 265 GLY A CA 1
ATOM 2038 C C . GLY A 1 265 ? 4.465 13.000 17.781 1.00 86.56 265 GLY A C 1
ATOM 2039 O O . GLY A 1 265 ? 4.380 13.492 18.908 1.00 86.56 265 GLY A O 1
ATOM 2040 N N . LEU A 1 266 ? 3.388 12.828 17.009 1.00 91.31 266 LEU A N 1
ATOM 2041 C CA . LEU A 1 266 ? 2.028 13.186 17.421 1.00 91.31 266 LEU A CA 1
ATOM 2042 C C . LEU A 1 266 ? 1.411 12.147 18.366 1.00 91.31 266 LEU A C 1
ATOM 2044 O O . LEU A 1 266 ? 1.772 10.969 18.366 1.00 91.31 266 LEU A O 1
ATOM 2048 N N . ALA A 1 267 ? 0.394 12.571 19.124 1.00 87.94 267 ALA A N 1
ATOM 2049 C CA . ALA A 1 267 ? -0.481 11.641 19.834 1.00 87.94 267 ALA A CA 1
ATOM 2050 C C . ALA A 1 267 ? -1.116 10.653 18.839 1.00 87.94 267 ALA A C 1
ATOM 2052 O O . ALA A 1 267 ? -1.598 11.066 17.786 1.00 87.94 267 ALA A O 1
ATOM 2053 N N . ASP A 1 268 ? -1.063 9.359 19.163 1.00 89.06 268 ASP A N 1
ATOM 2054 C CA . ASP A 1 268 ? -1.454 8.232 18.302 1.00 89.06 268 ASP A CA 1
ATOM 2055 C C . ASP A 1 268 ? -0.703 8.128 16.955 1.00 89.06 268 ASP A C 1
ATOM 2057 O O . ASP A 1 268 ? -0.903 7.165 16.220 1.00 89.06 268 ASP A O 1
ATOM 2061 N N . GLY A 1 269 ? 0.225 9.039 16.641 1.00 84.88 269 GLY A N 1
ATOM 2062 C CA . GLY A 1 269 ? 0.964 9.065 15.374 1.00 84.88 269 GLY A CA 1
ATOM 2063 C C . GLY A 1 269 ? 1.840 7.832 15.138 1.00 84.88 269 GLY A C 1
ATOM 2064 O O . GLY A 1 269 ? 2.007 7.385 14.005 1.00 84.88 269 GLY A O 1
ATOM 2065 N N . GLY A 1 270 ? 2.320 7.208 16.219 1.00 83.88 270 GLY A N 1
ATOM 2066 C CA . GLY A 1 270 ? 3.030 5.926 16.182 1.00 83.88 270 GLY A CA 1
ATOM 2067 C C . GLY A 1 270 ? 2.186 4.734 15.706 1.00 83.88 270 GLY A C 1
ATOM 2068 O O . GLY A 1 270 ? 2.741 3.662 15.487 1.00 83.88 270 GLY A O 1
ATOM 2069 N N . ASN A 1 271 ? 0.870 4.901 15.519 1.00 89.69 271 ASN A N 1
ATOM 2070 C CA . ASN A 1 271 ? -0.007 3.869 14.962 1.00 89.69 271 ASN A CA 1
ATOM 2071 C C . ASN A 1 271 ? 0.019 3.811 13.424 1.00 89.69 271 ASN A C 1
ATOM 2073 O O . ASN A 1 271 ? -0.665 2.955 12.857 1.00 89.69 271 ASN A O 1
ATOM 2077 N N . VAL A 1 272 ? 0.772 4.686 12.744 1.00 96.94 272 VAL A N 1
ATOM 2078 C CA . VAL A 1 272 ? 0.948 4.659 11.283 1.00 96.94 272 VAL A CA 1
ATOM 2079 C C . VAL A 1 272 ? 1.429 3.279 10.816 1.00 96.94 272 VAL A C 1
ATOM 2081 O O . VAL A 1 272 ? 2.398 2.740 11.342 1.00 96.94 272 VAL A O 1
ATOM 2084 N N . GLN A 1 273 ? 0.743 2.685 9.834 1.00 96.06 273 GLN A N 1
ATOM 2085 C CA . GLN A 1 273 ? 1.041 1.319 9.375 1.00 96.06 273 GLN A CA 1
ATOM 2086 C C . GLN A 1 273 ? 1.866 1.257 8.087 1.00 96.06 273 GLN A C 1
ATOM 2088 O O . GLN A 1 273 ? 2.441 0.221 7.781 1.00 96.06 273 GLN A O 1
ATOM 2093 N N . THR A 1 274 ? 1.921 2.331 7.298 1.00 98.44 274 THR A N 1
ATOM 2094 C CA . THR A 1 274 ? 2.720 2.370 6.064 1.00 98.44 274 THR A CA 1
ATOM 2095 C C . THR A 1 274 ? 2.955 3.800 5.593 1.00 98.44 274 THR A C 1
ATOM 2097 O O . THR A 1 274 ? 2.229 4.720 5.988 1.00 98.44 274 THR A O 1
ATOM 2100 N N . ASN A 1 275 ? 3.912 3.950 4.680 1.00 98.88 275 ASN A N 1
ATOM 2101 C CA . ASN A 1 275 ? 4.041 5.111 3.814 1.00 98.88 275 ASN A CA 1
ATOM 2102 C C . ASN A 1 275 ? 4.103 4.666 2.340 1.00 98.88 275 ASN A C 1
ATOM 2104 O O . ASN A 1 275 ? 5.004 3.929 1.936 1.00 98.88 275 ASN A O 1
ATOM 2108 N N . GLN A 1 276 ? 3.132 5.087 1.531 1.00 98.94 276 GLN A N 1
ATOM 2109 C CA . GLN A 1 276 ? 3.096 4.799 0.096 1.00 98.94 276 GLN A CA 1
ATOM 2110 C C . GLN A 1 276 ? 3.861 5.875 -0.701 1.00 98.94 276 GLN A C 1
ATOM 2112 O O . GLN A 1 276 ? 3.474 7.037 -0.699 1.00 98.94 276 GLN A O 1
ATOM 2117 N N . VAL A 1 277 ? 4.940 5.516 -1.403 1.00 98.88 277 VAL A N 1
ATOM 2118 C CA . VAL A 1 277 ? 5.849 6.475 -2.071 1.00 98.88 277 VAL A CA 1
ATOM 2119 C C . VAL A 1 277 ? 6.274 6.022 -3.469 1.00 98.88 277 VAL A C 1
ATOM 2121 O O . VAL A 1 277 ? 6.191 4.837 -3.806 1.00 98.88 277 VAL A O 1
ATOM 2124 N N . LEU A 1 278 ? 6.740 6.968 -4.295 1.00 98.81 278 LEU A N 1
ATOM 2125 C CA . LEU A 1 278 ? 7.314 6.660 -5.602 1.00 98.81 278 LEU A CA 1
ATOM 2126 C C . LEU A 1 278 ? 8.627 5.918 -5.392 1.00 98.81 278 LEU A C 1
ATOM 2128 O O . LEU A 1 278 ? 9.592 6.488 -4.881 1.00 98.81 278 LEU A O 1
ATOM 2132 N N . TYR A 1 279 ? 8.671 4.657 -5.807 1.00 98.81 279 TYR A N 1
ATOM 2133 C CA . TYR A 1 279 ? 9.878 3.861 -5.674 1.00 98.81 279 TYR A CA 1
ATOM 2134 C C . TYR A 1 279 ? 9.983 2.813 -6.777 1.00 98.81 279 TYR A C 1
ATOM 2136 O O . TYR A 1 279 ? 9.098 1.981 -6.969 1.00 98.81 279 TYR A O 1
ATOM 2144 N N . ASN A 1 280 ? 11.070 2.891 -7.539 1.00 98.75 280 ASN A N 1
ATOM 2145 C CA . ASN A 1 280 ? 11.436 1.942 -8.584 1.00 98.75 280 ASN A CA 1
ATOM 2146 C C . ASN A 1 280 ? 12.906 2.147 -8.976 1.00 98.75 280 ASN A C 1
ATOM 2148 O O . ASN A 1 280 ? 13.549 3.093 -8.524 1.00 98.75 280 ASN A O 1
ATOM 2152 N N . LEU A 1 281 ? 13.421 1.313 -9.882 1.00 98.50 281 LEU A N 1
ATOM 2153 C CA . LEU A 1 281 ? 14.808 1.390 -10.360 1.00 98.50 281 LEU A CA 1
ATOM 2154 C C . LEU A 1 281 ? 15.221 2.791 -10.838 1.00 98.50 281 LEU A C 1
ATOM 2156 O O . LEU A 1 281 ? 16.348 3.205 -10.612 1.00 98.50 281 LEU A O 1
ATOM 2160 N N . SER A 1 282 ? 14.332 3.563 -11.466 1.00 98.06 282 SER A N 1
ATOM 2161 C CA . SER A 1 282 ? 14.645 4.934 -11.901 1.00 98.06 282 SER A CA 1
ATOM 2162 C C . SER A 1 282 ? 14.392 6.021 -10.846 1.00 98.06 282 SER A C 1
ATOM 2164 O O . SER A 1 282 ? 14.774 7.171 -11.062 1.00 98.06 282 SER A O 1
ATOM 2166 N N . ARG A 1 283 ? 13.776 5.672 -9.711 1.00 98.38 283 ARG A N 1
ATOM 2167 C CA . ARG A 1 283 ? 13.316 6.573 -8.642 1.00 98.38 283 ARG A CA 1
ATOM 2168 C C . ARG A 1 283 ? 13.765 6.041 -7.283 1.00 98.38 283 ARG A C 1
ATOM 2170 O O . ARG A 1 283 ? 12.966 5.566 -6.485 1.00 98.38 283 ARG A O 1
ATOM 2177 N N . ARG A 1 284 ? 15.074 6.098 -7.041 1.00 98.62 284 ARG A N 1
ATOM 2178 C CA . ARG A 1 284 ? 15.737 5.487 -5.874 1.00 98.62 284 ARG A CA 1
ATOM 2179 C C . ARG A 1 284 ? 15.946 6.441 -4.695 1.00 98.62 284 ARG A C 1
ATOM 2181 O O . ARG A 1 284 ? 16.617 6.085 -3.739 1.00 98.62 284 ARG A O 1
ATOM 2188 N N . GLY A 1 285 ? 15.399 7.660 -4.759 1.00 98.38 285 GLY A N 1
ATOM 2189 C CA . GLY A 1 285 ? 15.545 8.691 -3.720 1.00 98.38 285 GLY A CA 1
ATOM 2190 C C . GLY A 1 285 ? 15.324 8.190 -2.283 1.00 98.38 285 GLY A C 1
ATOM 2191 O O . GLY A 1 285 ? 16.204 8.436 -1.456 1.00 98.38 285 GLY A O 1
ATOM 2192 N N . PRO A 1 286 ? 14.242 7.431 -2.003 1.00 98.44 286 PRO A N 1
ATOM 2193 C CA . PRO A 1 286 ? 13.958 6.909 -0.665 1.00 98.44 286 PRO A CA 1
ATOM 2194 C C . PRO A 1 286 ? 15.057 6.039 -0.039 1.00 98.44 286 PRO A C 1
ATOM 2196 O O . PRO A 1 286 ? 15.091 5.907 1.179 1.00 98.44 286 PRO A O 1
ATOM 2199 N N . GLU A 1 287 ? 15.963 5.442 -0.820 1.00 98.38 287 GLU A N 1
ATOM 2200 C CA . GLU A 1 287 ? 17.014 4.554 -0.290 1.00 98.38 287 GLU A CA 1
ATOM 2201 C C . GLU A 1 287 ? 18.041 5.269 0.591 1.00 98.38 287 GLU A C 1
ATOM 2203 O O . GLU A 1 287 ? 18.711 4.617 1.389 1.00 98.38 287 GLU A O 1
ATOM 2208 N N . PHE A 1 288 ? 18.191 6.590 0.449 1.00 98.56 288 PHE A N 1
ATOM 2209 C CA . PHE A 1 288 ? 19.196 7.331 1.209 1.00 98.56 288 PHE A CA 1
ATOM 2210 C C . PHE A 1 288 ? 18.818 7.487 2.688 1.00 98.56 288 PHE A C 1
ATOM 2212 O O . PHE A 1 288 ? 19.679 7.391 3.560 1.00 98.56 288 PHE A O 1
ATOM 2219 N N . ASP A 1 289 ? 17.544 7.756 2.966 1.00 98.19 289 ASP A N 1
ATOM 2220 C CA . ASP A 1 289 ? 17.050 8.152 4.284 1.00 98.19 289 ASP A CA 1
ATOM 2221 C C . ASP A 1 289 ? 15.716 7.482 4.647 1.00 98.19 289 ASP A C 1
ATOM 2223 O O . ASP A 1 289 ? 15.665 6.735 5.628 1.00 98.19 289 ASP A O 1
ATOM 2227 N N . LEU A 1 290 ? 14.664 7.682 3.848 1.00 98.56 290 LEU A N 1
ATOM 2228 C CA . LEU A 1 290 ? 13.296 7.275 4.183 1.00 98.56 290 LEU A CA 1
ATOM 2229 C C . LEU A 1 290 ? 13.145 5.757 4.349 1.00 98.56 290 LEU A C 1
ATOM 2231 O O . LEU A 1 290 ? 12.570 5.298 5.334 1.00 98.56 290 LEU A O 1
ATOM 2235 N N . ALA A 1 291 ? 13.645 4.959 3.404 1.00 97.44 291 ALA A N 1
ATOM 2236 C CA . ALA A 1 291 ? 13.507 3.505 3.451 1.00 97.44 291 ALA A CA 1
ATOM 2237 C C . ALA A 1 291 ? 14.273 2.884 4.640 1.00 97.44 291 ALA A C 1
ATOM 2239 O O . ALA A 1 291 ? 13.648 2.145 5.407 1.00 97.44 291 ALA A O 1
ATOM 2240 N N . PRO A 1 292 ? 15.559 3.220 4.896 1.00 94.25 292 PRO A N 1
ATOM 2241 C CA . PRO A 1 292 ? 16.244 2.791 6.118 1.00 94.25 292 PRO A CA 1
ATOM 2242 C C . PRO A 1 292 ? 15.539 3.234 7.411 1.00 94.25 292 PRO A C 1
ATOM 2244 O O . PRO A 1 292 ? 15.455 2.459 8.369 1.00 94.25 292 PRO A O 1
ATOM 2247 N N . TRP A 1 293 ? 15.024 4.469 7.451 1.00 96.12 293 TRP A N 1
ATOM 2248 C CA . TRP A 1 293 ? 14.325 5.017 8.616 1.00 96.12 293 TRP A CA 1
ATOM 2249 C C . TRP A 1 293 ? 13.028 4.258 8.924 1.00 96.12 293 TRP A C 1
ATOM 2251 O O . TRP A 1 293 ? 12.780 3.918 10.088 1.00 96.12 293 TRP A O 1
ATOM 2261 N N . SER A 1 294 ? 12.246 3.963 7.882 1.00 93.06 294 SER A N 1
ATOM 2262 C CA . SER A 1 294 ? 10.972 3.244 7.952 1.00 93.06 294 SER A CA 1
ATOM 2263 C C . SER A 1 294 ? 11.182 1.781 8.340 1.00 93.06 294 SER A C 1
ATOM 2265 O O . SER A 1 294 ? 10.538 1.290 9.270 1.00 93.06 294 SER A O 1
ATOM 2267 N N . LEU A 1 295 ? 12.174 1.113 7.737 1.00 83.50 295 LEU A N 1
ATOM 2268 C CA . LEU A 1 295 ? 12.530 -0.273 8.053 1.00 83.50 295 LEU A CA 1
ATOM 2269 C C . LEU A 1 295 ? 12.903 -0.449 9.529 1.00 83.50 295 LEU A C 1
ATOM 2271 O O . LEU A 1 295 ? 12.409 -1.361 10.189 1.00 83.50 295 LEU A O 1
ATOM 2275 N N . LYS A 1 296 ? 13.728 0.452 10.083 1.00 80.19 296 LYS A N 1
ATOM 2276 C CA . LYS A 1 296 ? 14.131 0.414 11.501 1.00 80.19 296 LYS A CA 1
ATOM 2277 C C . LYS A 1 296 ? 12.939 0.511 12.466 1.00 80.19 296 LYS A C 1
ATOM 2279 O O . LYS A 1 296 ? 13.054 0.089 13.615 1.00 80.19 296 LYS A O 1
ATOM 2284 N N . ARG A 1 297 ? 11.816 1.076 12.017 1.00 86.25 297 ARG A N 1
ATOM 2285 C CA . ARG A 1 297 ? 10.586 1.269 12.800 1.00 86.25 297 ARG A CA 1
ATOM 2286 C C . ARG A 1 297 ? 9.492 0.254 12.477 1.00 86.25 297 ARG A C 1
ATOM 2288 O O . ARG A 1 297 ? 8.422 0.339 13.064 1.00 86.25 297 ARG A O 1
ATOM 2295 N N . GLY A 1 298 ? 9.753 -0.692 11.574 1.00 83.19 298 GLY A N 1
ATOM 2296 C CA . GLY A 1 298 ? 8.750 -1.663 11.143 1.00 83.19 298 GLY A CA 1
ATOM 2297 C C . GLY A 1 298 ? 7.597 -1.036 10.354 1.00 83.19 298 GLY A C 1
ATOM 2298 O O . GLY A 1 298 ? 6.505 -1.589 10.356 1.00 83.19 298 GLY A O 1
ATOM 2299 N N . ILE A 1 299 ? 7.823 0.107 9.698 1.00 90.12 299 ILE A N 1
ATOM 2300 C CA . ILE A 1 299 ? 6.829 0.763 8.842 1.00 90.12 299 ILE A CA 1
ATOM 2301 C C . ILE A 1 299 ? 7.132 0.348 7.394 1.00 90.12 299 ILE A C 1
ATOM 2303 O O . ILE A 1 299 ? 8.102 0.848 6.822 1.00 90.12 299 ILE A O 1
ATOM 2307 N N . PRO A 1 300 ? 6.374 -0.577 6.779 1.00 94.25 300 PRO A N 1
ATOM 2308 C CA . PRO A 1 300 ? 6.601 -0.959 5.391 1.00 94.25 300 PRO A CA 1
ATOM 2309 C C . PRO A 1 300 ? 6.323 0.202 4.430 1.00 94.25 300 PRO A C 1
ATOM 2311 O O . PRO A 1 300 ? 5.446 1.039 4.675 1.00 94.25 300 PRO A O 1
ATOM 2314 N N . LEU A 1 301 ? 7.030 0.217 3.300 1.00 98.50 301 LEU A N 1
ATOM 2315 C CA . LEU A 1 301 ? 6.741 1.112 2.184 1.00 98.50 301 LEU A CA 1
ATOM 2316 C C . LEU A 1 301 ? 5.858 0.414 1.151 1.00 98.50 301 LEU A C 1
ATOM 2318 O O . LEU A 1 301 ? 6.098 -0.739 0.794 1.00 98.50 301 LEU A O 1
ATOM 2322 N N . ILE A 1 302 ? 4.887 1.140 0.601 1.00 98.81 302 ILE A N 1
ATOM 2323 C CA . ILE A 1 302 ? 4.189 0.716 -0.618 1.00 98.81 302 ILE A CA 1
ATOM 2324 C C . ILE A 1 302 ? 4.775 1.504 -1.791 1.00 98.81 302 ILE A C 1
ATOM 2326 O O . ILE A 1 302 ? 4.600 2.715 -1.894 1.00 98.81 302 ILE A O 1
ATOM 2330 N N . ALA A 1 303 ? 5.474 0.816 -2.683 1.00 98.81 303 ALA A N 1
ATOM 2331 C CA . ALA A 1 303 ? 6.065 1.369 -3.888 1.00 98.81 303 ALA A CA 1
ATOM 2332 C C . ALA A 1 303 ? 5.000 1.530 -4.981 1.00 98.81 303 ALA A C 1
ATOM 2334 O O . ALA A 1 303 ? 4.609 0.557 -5.644 1.00 98.81 303 ALA A O 1
ATOM 2335 N N . TYR A 1 304 ? 4.539 2.765 -5.194 1.00 98.69 304 TYR A N 1
ATOM 2336 C CA . TYR A 1 304 ? 3.708 3.073 -6.353 1.00 98.69 304 TYR A CA 1
ATOM 2337 C C . TYR A 1 304 ? 4.559 3.322 -7.596 1.00 98.69 304 TYR A C 1
ATOM 2339 O O . TYR A 1 304 ? 5.734 3.682 -7.536 1.00 98.69 304 TYR A O 1
ATOM 2347 N N . SER A 1 305 ? 3.935 3.118 -8.759 1.00 98.38 305 SER A N 1
ATOM 2348 C CA . SER A 1 305 ? 4.610 3.131 -10.062 1.00 98.38 305 SER A CA 1
ATOM 2349 C C . SER A 1 305 ? 5.905 2.302 -10.088 1.00 98.38 305 SER A C 1
ATOM 2351 O O . SER A 1 305 ? 6.925 2.782 -10.584 1.00 98.38 305 SER A O 1
ATOM 2353 N N . PRO A 1 306 ? 5.875 1.031 -9.640 1.00 98.38 306 PRO A N 1
ATOM 2354 C CA . PRO A 1 306 ? 7.079 0.202 -9.517 1.00 98.38 306 PRO A CA 1
ATOM 2355 C C . PRO A 1 306 ? 7.738 -0.130 -10.873 1.00 98.38 306 PRO A C 1
ATOM 2357 O O . PRO A 1 306 ? 8.880 -0.570 -10.932 1.00 98.38 306 PRO A O 1
ATOM 2360 N N . VAL A 1 307 ? 7.034 0.125 -11.983 1.00 97.38 307 VAL A N 1
ATOM 2361 C CA . VAL A 1 307 ? 7.525 -0.004 -13.368 1.00 97.38 307 VAL A CA 1
ATOM 2362 C C . VAL A 1 307 ? 7.575 1.342 -14.117 1.00 97.38 307 VAL A C 1
ATOM 2364 O O . VAL A 1 307 ? 7.541 1.365 -15.349 1.00 97.38 307 VAL A O 1
ATOM 2367 N N . GLU A 1 308 ? 7.609 2.468 -13.390 1.00 97.31 308 GLU A N 1
ATOM 2368 C CA . GLU A 1 308 ? 7.657 3.853 -13.906 1.00 97.31 308 GLU A CA 1
ATOM 2369 C C . GLU A 1 308 ? 6.595 4.116 -14.990 1.00 97.31 308 GLU A C 1
ATOM 2371 O O . GLU A 1 308 ? 6.897 4.441 -16.138 1.00 97.31 308 GLU A O 1
ATOM 2376 N N . GLN A 1 309 ? 5.325 3.848 -14.664 1.00 94.06 309 GLN A N 1
ATOM 2377 C CA . GLN A 1 309 ? 4.189 3.949 -15.598 1.00 94.06 309 GLN A CA 1
ATOM 2378 C C . GLN A 1 309 ? 4.408 3.209 -16.943 1.00 94.06 309 GLN A C 1
ATOM 2380 O O . GLN A 1 309 ? 3.867 3.584 -17.984 1.00 94.06 309 GLN A O 1
ATOM 2385 N N . GLY A 1 310 ? 5.205 2.135 -16.925 1.00 94.19 310 GLY A N 1
ATOM 2386 C CA . GLY A 1 310 ? 5.533 1.304 -18.081 1.00 94.19 310 GLY A CA 1
ATOM 2387 C C . GLY A 1 310 ? 6.796 1.724 -18.836 1.00 94.19 310 GLY A C 1
ATOM 2388 O O . GLY A 1 310 ? 7.109 1.098 -19.848 1.00 94.19 310 GLY A O 1
ATOM 2389 N N . ALA A 1 311 ? 7.528 2.753 -18.397 1.00 96.81 311 ALA A N 1
ATOM 2390 C CA . ALA A 1 311 ? 8.800 3.135 -19.009 1.00 96.81 311 ALA A CA 1
ATOM 2391 C C . ALA A 1 311 ? 9.888 2.071 -18.780 1.00 96.81 311 ALA A C 1
ATOM 2393 O O . ALA A 1 311 ? 10.617 1.735 -19.713 1.00 96.81 311 ALA A O 1
ATOM 2394 N N . LEU A 1 312 ? 9.951 1.472 -17.582 1.00 96.75 312 LEU A N 1
ATOM 2395 C CA . LEU A 1 312 ? 10.921 0.411 -17.278 1.00 96.75 312 LEU A CA 1
ATOM 2396 C C . LEU A 1 312 ? 10.658 -0.872 -18.079 1.00 96.75 312 LEU A C 1
ATOM 2398 O O . LEU A 1 312 ? 11.602 -1.539 -18.483 1.00 96.75 312 LEU A O 1
ATOM 2402 N N . ALA A 1 313 ? 9.400 -1.162 -18.420 1.00 94.19 313 ALA A N 1
ATOM 2403 C CA . ALA A 1 313 ? 9.035 -2.323 -19.237 1.00 94.19 313 ALA A CA 1
ATOM 2404 C C . ALA A 1 313 ? 9.649 -2.315 -20.653 1.00 94.19 313 ALA A C 1
ATOM 2406 O O . ALA A 1 313 ? 9.660 -3.347 -21.316 1.00 94.19 313 ALA A O 1
ATOM 2407 N N . ARG A 1 314 ? 10.144 -1.161 -21.125 1.00 93.88 314 ARG A N 1
ATOM 2408 C CA . ARG A 1 314 ? 10.800 -0.989 -22.434 1.00 93.88 314 ARG A CA 1
ATOM 2409 C C . ARG A 1 314 ? 12.260 -0.543 -22.310 1.00 93.88 314 ARG A C 1
ATOM 2411 O O . ARG A 1 314 ? 12.830 -0.029 -23.269 1.00 93.88 314 ARG A O 1
ATOM 2418 N N . ASN A 1 315 ? 12.852 -0.646 -21.122 1.00 95.88 315 ASN A N 1
ATOM 2419 C CA . ASN A 1 315 ? 14.192 -0.134 -20.878 1.00 95.88 315 ASN A CA 1
ATOM 2420 C C . ASN A 1 315 ? 15.253 -1.187 -21.223 1.00 95.88 315 ASN A C 1
ATOM 2422 O O . ASN A 1 315 ? 15.396 -2.180 -20.511 1.00 95.88 315 ASN A O 1
ATOM 2426 N N . ALA A 1 316 ? 16.045 -0.914 -22.263 1.00 96.00 316 ALA A N 1
ATOM 2427 C CA . ALA A 1 316 ? 17.102 -1.809 -22.737 1.00 96.00 316 ALA A CA 1
ATOM 2428 C C . ALA A 1 316 ? 18.152 -2.157 -21.664 1.00 96.00 316 ALA A C 1
ATOM 2430 O O . ALA A 1 316 ? 18.772 -3.216 -21.709 1.00 96.00 316 ALA A O 1
ATOM 2431 N N . ARG A 1 317 ? 18.325 -1.309 -20.638 1.00 96.25 317 ARG A N 1
ATOM 2432 C CA . ARG A 1 317 ? 19.248 -1.585 -19.524 1.00 96.25 317 ARG A CA 1
ATOM 2433 C C . ARG A 1 317 ? 18.828 -2.789 -18.674 1.00 96.25 317 ARG A C 1
ATOM 2435 O O . ARG A 1 317 ? 19.652 -3.292 -17.919 1.00 96.25 317 ARG A O 1
ATOM 2442 N N . LEU A 1 318 ? 17.577 -3.245 -18.782 1.00 97.69 318 LEU A N 1
ATOM 2443 C CA . LEU A 1 318 ? 17.070 -4.425 -18.074 1.00 97.69 318 LEU A CA 1
ATOM 2444 C C . LEU A 1 318 ? 17.179 -5.714 -18.895 1.00 97.69 318 LEU A C 1
ATOM 2446 O O . LEU A 1 318 ? 17.051 -6.790 -18.322 1.00 97.69 318 LEU A O 1
ATOM 2450 N N . GLU A 1 319 ? 17.431 -5.635 -20.205 1.00 95.50 319 GLU A N 1
ATOM 2451 C CA . GLU A 1 319 ? 17.369 -6.789 -21.117 1.00 95.50 319 GLU A CA 1
ATOM 2452 C C . GLU A 1 319 ? 18.362 -7.892 -20.754 1.00 95.50 319 GLU A C 1
ATOM 2454 O O . GLU A 1 319 ? 18.011 -9.071 -20.790 1.00 95.50 319 GLU A O 1
ATOM 2459 N N . ALA A 1 320 ? 19.585 -7.523 -20.365 1.00 96.94 320 ALA A N 1
ATOM 2460 C CA . ALA A 1 320 ? 20.607 -8.494 -19.982 1.00 96.94 320 ALA A CA 1
ATOM 2461 C C . ALA A 1 320 ? 20.178 -9.306 -18.748 1.00 96.94 320 ALA A C 1
ATOM 2463 O O . ALA A 1 320 ? 20.273 -10.531 -18.754 1.00 96.94 320 ALA A O 1
ATOM 2464 N N . VAL A 1 321 ? 19.653 -8.632 -17.718 1.00 98.38 321 VAL A N 1
ATOM 2465 C CA . VAL A 1 321 ? 19.136 -9.278 -16.500 1.00 98.38 321 VAL A CA 1
ATOM 2466 C C . VAL A 1 321 ? 17.895 -10.107 -16.829 1.00 98.38 321 VAL A C 1
ATOM 2468 O O . VAL A 1 321 ? 17.808 -11.268 -16.446 1.00 98.38 321 VAL A O 1
ATOM 2471 N N . ALA A 1 322 ? 16.965 -9.549 -17.602 1.00 98.06 322 ALA A N 1
ATOM 2472 C CA . ALA A 1 322 ? 15.735 -10.222 -18.008 1.00 98.06 322 ALA A CA 1
ATOM 2473 C C . ALA A 1 322 ? 16.017 -11.523 -18.776 1.00 98.06 322 ALA A C 1
ATOM 2475 O O . ALA A 1 322 ? 15.419 -12.557 -18.484 1.00 98.06 322 ALA A O 1
ATOM 2476 N N . SER A 1 323 ? 17.006 -11.501 -19.673 1.00 98.00 323 SER A N 1
ATOM 2477 C CA . SER A 1 323 ? 17.436 -12.674 -20.439 1.00 98.00 323 SER A CA 1
ATOM 2478 C C . SER A 1 323 ? 18.003 -13.782 -19.546 1.00 98.00 323 SER A C 1
ATOM 2480 O O . SER A 1 323 ? 17.710 -14.951 -19.786 1.00 98.00 323 SER A O 1
ATOM 2482 N N . ARG A 1 324 ? 18.767 -13.442 -18.491 1.00 98.25 324 ARG A N 1
ATOM 2483 C CA . ARG A 1 324 ? 19.298 -14.432 -17.530 1.00 98.25 324 ARG A CA 1
ATOM 2484 C C . ARG A 1 324 ? 18.190 -15.196 -16.797 1.00 98.25 324 ARG A C 1
ATOM 2486 O O . ARG A 1 324 ? 18.388 -16.357 -16.460 1.00 98.25 324 ARG A O 1
ATOM 2493 N N . HIS A 1 325 ? 17.041 -14.554 -16.591 1.00 97.00 325 HIS A N 1
ATOM 2494 C CA . HIS A 1 325 ? 15.893 -15.102 -15.858 1.00 97.00 325 HIS A CA 1
ATOM 2495 C C . HIS A 1 325 ? 14.752 -15.591 -16.760 1.00 97.00 325 HIS A C 1
ATOM 2497 O O . HIS A 1 325 ? 13.702 -15.963 -16.247 1.00 97.00 325 HIS A O 1
ATOM 2503 N N . ASN A 1 326 ? 14.923 -15.583 -18.091 1.00 97.00 326 ASN A N 1
ATOM 2504 C CA . ASN A 1 326 ? 13.841 -15.844 -19.054 1.00 97.00 326 ASN A CA 1
ATOM 2505 C C . ASN A 1 326 ? 12.563 -15.031 -18.740 1.00 97.00 326 ASN A C 1
ATOM 2507 O O . ASN A 1 326 ? 11.440 -15.534 -18.785 1.00 97.00 326 ASN A O 1
ATOM 2511 N N . ALA A 1 327 ? 12.759 -13.768 -18.368 1.00 97.62 327 ALA A N 1
ATOM 2512 C CA . ALA A 1 327 ? 11.728 -12.868 -17.877 1.00 97.62 327 ALA A CA 1
ATOM 2513 C C . ALA A 1 327 ? 11.591 -11.639 -18.784 1.00 97.62 327 ALA A C 1
ATOM 2515 O O . ALA A 1 327 ? 12.424 -11.367 -19.649 1.00 97.62 327 ALA A O 1
ATOM 2516 N N . THR A 1 328 ? 10.541 -10.853 -18.567 1.00 97.88 328 THR A N 1
ATOM 2517 C CA . THR A 1 328 ? 10.390 -9.525 -19.178 1.00 97.88 328 THR A CA 1
ATOM 2518 C C . THR A 1 328 ? 11.103 -8.448 -18.354 1.00 97.88 328 THR A C 1
ATOM 2520 O O . THR A 1 328 ? 11.318 -8.593 -17.149 1.00 97.88 328 THR A O 1
ATOM 2523 N N . ALA A 1 329 ? 11.408 -7.303 -18.971 1.00 97.88 329 ALA A N 1
ATOM 2524 C CA . ALA A 1 329 ? 11.956 -6.144 -18.260 1.00 97.88 329 ALA A CA 1
ATOM 2525 C C . ALA A 1 329 ? 11.031 -5.648 -17.127 1.00 97.88 329 ALA A C 1
ATOM 2527 O O . ALA A 1 329 ? 11.504 -5.233 -16.070 1.00 97.88 329 ALA A O 1
ATOM 2528 N N . ALA A 1 330 ? 9.708 -5.732 -17.317 1.00 97.25 330 ALA A N 1
ATOM 2529 C CA . ALA A 1 330 ? 8.728 -5.391 -16.285 1.00 97.25 330 ALA A CA 1
ATOM 2530 C C . ALA A 1 330 ? 8.811 -6.336 -15.077 1.00 97.25 330 ALA A C 1
ATOM 2532 O O . ALA A 1 330 ? 8.790 -5.872 -13.939 1.00 97.25 330 ALA A O 1
ATOM 2533 N N . GLN A 1 331 ? 8.960 -7.640 -15.325 1.00 98.44 331 GLN A N 1
ATOM 2534 C CA . GLN A 1 331 ? 9.141 -8.636 -14.271 1.00 98.44 331 GLN A CA 1
ATOM 2535 C C . GLN A 1 331 ? 10.426 -8.407 -13.476 1.00 98.44 331 GLN A C 1
ATOM 2537 O O . GLN A 1 331 ? 10.379 -8.431 -12.253 1.00 98.44 331 GLN A O 1
ATOM 2542 N N . VAL A 1 332 ? 11.546 -8.101 -14.141 1.00 98.69 332 VAL A N 1
ATOM 2543 C CA . VAL A 1 332 ? 12.803 -7.759 -13.449 1.00 98.69 332 VAL A CA 1
ATOM 2544 C C . VAL A 1 332 ? 12.651 -6.505 -12.592 1.00 98.69 332 VAL A C 1
ATOM 2546 O O . VAL A 1 332 ? 13.097 -6.493 -11.448 1.00 98.69 332 VAL A O 1
ATOM 2549 N N . ALA A 1 333 ? 12.006 -5.457 -13.113 1.00 98.62 333 ALA A N 1
ATOM 2550 C CA . ALA A 1 333 ? 11.769 -4.236 -12.347 1.00 98.62 333 ALA A CA 1
ATOM 2551 C C . ALA A 1 333 ? 10.914 -4.502 -11.096 1.00 98.62 333 ALA A C 1
ATOM 2553 O O . ALA A 1 333 ? 11.247 -4.016 -10.018 1.00 98.62 333 ALA A O 1
ATOM 2554 N N . LEU A 1 334 ? 9.856 -5.309 -11.218 1.00 98.50 334 LEU A N 1
ATOM 2555 C CA . LEU A 1 334 ? 9.015 -5.698 -10.085 1.00 98.50 334 LEU A CA 1
ATOM 2556 C C . LEU A 1 334 ? 9.755 -6.578 -9.079 1.00 98.50 334 LEU A C 1
ATOM 2558 O O . LEU A 1 334 ? 9.706 -6.288 -7.887 1.00 98.50 334 LEU A O 1
ATOM 2562 N N . ALA A 1 335 ? 10.468 -7.604 -9.547 1.00 97.81 335 ALA A N 1
ATOM 2563 C CA . ALA A 1 335 ? 11.271 -8.478 -8.698 1.00 97.81 335 ALA A CA 1
ATOM 2564 C C . ALA A 1 335 ? 12.312 -7.678 -7.905 1.00 97.81 335 ALA A C 1
ATOM 2566 O O . ALA A 1 335 ? 12.497 -7.908 -6.714 1.00 97.81 335 ALA A O 1
ATOM 2567 N N . TRP A 1 336 ? 12.934 -6.672 -8.532 1.00 98.69 336 TRP A N 1
ATOM 2568 C CA . TRP A 1 336 ? 13.870 -5.785 -7.848 1.00 98.69 336 TRP A CA 1
ATOM 2569 C C . TRP A 1 336 ? 13.206 -4.964 -6.740 1.00 98.69 336 TRP A C 1
ATOM 2571 O O . TRP A 1 336 ? 13.785 -4.867 -5.661 1.00 98.69 336 TRP A O 1
ATOM 2581 N N . VAL A 1 337 ? 12.010 -4.403 -6.977 1.00 98.56 337 VAL A N 1
ATOM 2582 C CA . VAL A 1 337 ? 11.268 -3.632 -5.959 1.00 98.56 337 VAL A CA 1
ATOM 2583 C C . VAL A 1 337 ? 10.864 -4.530 -4.788 1.00 98.56 337 VAL A C 1
ATOM 2585 O O . VAL A 1 337 ? 11.074 -4.153 -3.641 1.00 98.56 337 VAL A O 1
ATOM 2588 N N . MET A 1 338 ? 10.325 -5.720 -5.064 1.00 95.94 338 MET A N 1
ATOM 2589 C CA . MET A 1 338 ? 9.874 -6.664 -4.030 1.00 95.94 338 MET A CA 1
ATOM 2590 C C . MET A 1 338 ? 11.028 -7.271 -3.224 1.00 95.94 338 MET A C 1
ATOM 2592 O O . MET A 1 338 ? 10.834 -7.674 -2.082 1.00 95.94 338 MET A O 1
ATOM 2596 N N . ALA A 1 339 ? 12.232 -7.330 -3.796 1.00 92.69 339 ALA A N 1
ATOM 2597 C CA . ALA A 1 339 ? 13.418 -7.784 -3.080 1.00 92.69 339 ALA A CA 1
ATOM 2598 C C . ALA A 1 339 ? 13.942 -6.756 -2.062 1.00 92.69 339 ALA A C 1
ATOM 2600 O O . ALA A 1 339 ? 14.813 -7.084 -1.254 1.00 92.69 339 ALA A O 1
ATOM 2601 N N . GLN A 1 340 ? 13.442 -5.516 -2.089 1.00 94.69 340 GLN A N 1
ATOM 2602 C CA . GLN A 1 340 ? 13.828 -4.498 -1.118 1.00 94.69 340 GLN A CA 1
ATOM 2603 C C . GLN A 1 340 ? 13.169 -4.790 0.240 1.00 94.69 340 GLN A C 1
ATOM 2605 O O . GLN A 1 340 ? 11.968 -5.070 0.292 1.00 94.69 340 GLN A O 1
ATOM 2610 N N . PRO A 1 341 ? 13.910 -4.715 1.361 1.00 84.88 341 PRO A N 1
ATOM 2611 C CA . PRO A 1 341 ? 13.354 -5.029 2.672 1.00 84.88 341 PRO A CA 1
ATOM 2612 C C . PRO A 1 341 ? 12.166 -4.133 3.037 1.00 84.88 341 PRO A C 1
ATOM 2614 O O . PRO A 1 341 ? 12.278 -2.908 3.023 1.00 84.88 341 PRO A O 1
ATOM 2617 N N . GLY A 1 342 ? 11.042 -4.747 3.416 1.00 86.81 342 GLY A N 1
ATOM 2618 C CA . GLY A 1 342 ? 9.853 -4.022 3.873 1.00 86.81 342 GLY A CA 1
ATOM 2619 C C . GLY A 1 342 ? 9.126 -3.242 2.774 1.00 86.81 342 GLY A C 1
ATOM 2620 O O . GLY A 1 342 ? 8.454 -2.261 3.088 1.00 86.81 342 GLY A O 1
ATOM 2621 N N . VAL A 1 343 ? 9.263 -3.640 1.505 1.00 96.44 343 VAL A N 1
ATOM 2622 C CA . VAL A 1 343 ? 8.630 -2.959 0.368 1.00 96.44 343 VAL A CA 1
ATOM 2623 C C . VAL A 1 343 ? 7.566 -3.838 -0.289 1.00 96.44 343 VAL A C 1
ATOM 2625 O O . VAL A 1 343 ? 7.799 -5.003 -0.599 1.00 96.44 343 VAL A O 1
ATOM 2628 N N . ILE A 1 344 ? 6.400 -3.245 -0.543 1.00 98.19 344 ILE A N 1
ATOM 2629 C CA . ILE A 1 344 ? 5.282 -3.840 -1.282 1.00 98.19 344 ILE A CA 1
ATOM 2630 C C . ILE A 1 344 ? 5.146 -3.113 -2.619 1.00 98.19 344 ILE A C 1
ATOM 2632 O O . ILE A 1 344 ? 5.065 -1.888 -2.642 1.00 98.19 344 ILE A O 1
ATOM 2636 N N . ALA A 1 345 ? 5.075 -3.825 -3.740 1.00 98.62 345 ALA A N 1
ATOM 2637 C CA . ALA A 1 345 ? 4.872 -3.226 -5.060 1.00 98.62 345 ALA A CA 1
ATOM 2638 C C . ALA A 1 345 ? 3.390 -3.248 -5.466 1.00 98.62 345 ALA A C 1
ATOM 2640 O O . ALA A 1 345 ? 2.742 -4.281 -5.355 1.00 98.62 345 ALA A O 1
ATOM 2641 N N . ILE A 1 346 ? 2.858 -2.149 -6.016 1.00 98.69 346 ILE A N 1
ATOM 2642 C CA . ILE A 1 346 ? 1.463 -2.080 -6.511 1.00 98.69 346 ILE A CA 1
ATOM 2643 C C . ILE A 1 346 ? 1.379 -1.704 -8.002 1.00 98.69 346 ILE A C 1
ATOM 2645 O O . ILE A 1 346 ? 0.886 -0.628 -8.358 1.00 98.69 346 ILE A O 1
ATOM 2649 N N . PRO A 1 347 ? 1.873 -2.548 -8.932 1.00 98.56 347 PRO A N 1
ATOM 2650 C CA . PRO A 1 347 ? 1.706 -2.283 -10.355 1.00 98.56 347 PRO A CA 1
ATOM 2651 C C . PRO A 1 347 ? 0.228 -2.262 -10.750 1.00 98.56 347 PRO A C 1
ATOM 2653 O O . PRO A 1 347 ? -0.578 -3.070 -10.292 1.00 98.56 347 PRO A O 1
ATOM 2656 N N . LYS A 1 348 ? -0.118 -1.374 -11.682 1.00 98.19 348 LYS A N 1
ATOM 2657 C CA . LYS A 1 348 ? -1.438 -1.351 -12.313 1.00 98.19 348 LYS A CA 1
ATOM 2658 C C . LYS A 1 348 ? -1.410 -2.083 -13.647 1.00 98.19 348 LYS A C 1
ATOM 2660 O O . LYS A 1 348 ? -0.601 -1.759 -14.515 1.00 98.19 348 LYS A O 1
ATOM 2665 N N . ALA A 1 349 ? -2.355 -2.995 -13.857 1.00 97.50 349 ALA A N 1
ATOM 2666 C CA . ALA A 1 349 ? -2.557 -3.677 -15.131 1.00 97.50 349 ALA A CA 1
ATOM 2667 C C . ALA A 1 349 ? -4.053 -3.808 -15.449 1.00 97.50 349 ALA A C 1
ATOM 2669 O O . ALA A 1 349 ? -4.812 -4.336 -14.652 1.00 97.50 349 ALA A O 1
ATOM 2670 N N . SER A 1 350 ? -4.470 -3.347 -16.634 1.00 95.81 350 SER A N 1
ATOM 2671 C CA . SER A 1 350 ? -5.836 -3.566 -17.164 1.00 95.81 350 SER A CA 1
ATOM 2672 C C . SER A 1 350 ? -5.894 -4.671 -18.219 1.00 95.81 350 SER A C 1
ATOM 2674 O O . SER A 1 350 ? -6.950 -4.940 -18.771 1.00 95.81 350 SER A O 1
ATOM 2676 N N . ARG A 1 351 ? -4.749 -5.273 -18.560 1.00 96.69 351 ARG A N 1
ATOM 2677 C CA . ARG A 1 351 ? -4.663 -6.397 -19.496 1.00 96.69 351 ARG A CA 1
ATOM 2678 C C . ARG A 1 351 ? -4.278 -7.634 -18.710 1.00 96.69 351 ARG A C 1
ATOM 2680 O O . ARG A 1 351 ? -3.261 -7.615 -18.021 1.00 96.69 351 ARG A O 1
ATOM 2687 N N . GLN A 1 352 ? -5.041 -8.708 -18.868 1.00 98.00 352 GLN A N 1
ATOM 2688 C CA . GLN A 1 352 ? -4.797 -9.973 -18.172 1.00 98.00 352 GLN A CA 1
ATOM 2689 C C . GLN A 1 352 ? -3.394 -10.547 -18.429 1.00 98.00 352 GLN A C 1
ATOM 2691 O O . GLN A 1 352 ? -2.803 -11.150 -17.542 1.00 98.00 352 GLN A O 1
ATOM 2696 N N . GLU A 1 353 ? -2.830 -10.339 -19.622 1.00 97.50 353 GLU A N 1
ATOM 2697 C CA . GLU A 1 353 ? -1.444 -10.715 -19.928 1.00 97.50 353 GLU A CA 1
ATOM 2698 C C . GLU A 1 353 ? -0.443 -10.051 -18.970 1.00 97.50 353 GLU A C 1
ATOM 2700 O O . GLU A 1 353 ? 0.382 -10.735 -18.372 1.00 97.50 353 GLU A O 1
ATOM 2705 N N . HIS A 1 354 ? -0.563 -8.737 -18.756 1.00 97.69 354 HIS A N 1
ATOM 2706 C CA . HIS A 1 354 ? 0.308 -8.012 -17.832 1.00 97.69 354 HIS A CA 1
ATOM 2707 C C . HIS A 1 354 ? 0.072 -8.439 -16.377 1.00 97.69 354 HIS A C 1
ATOM 2709 O O . HIS A 1 354 ? 1.012 -8.456 -15.596 1.00 97.69 354 HIS A O 1
ATOM 2715 N N . VAL A 1 355 ? -1.155 -8.822 -16.004 1.00 98.38 355 VAL A N 1
ATOM 2716 C CA . VAL A 1 355 ? -1.433 -9.376 -14.666 1.00 98.38 355 VAL A CA 1
ATOM 2717 C C . VAL A 1 355 ? -0.662 -10.683 -14.452 1.00 98.38 355 VAL A C 1
ATOM 2719 O O . VAL A 1 355 ? -0.009 -10.835 -13.424 1.00 98.38 355 VAL A O 1
ATOM 2722 N N . ARG A 1 356 ? -0.652 -11.590 -15.442 1.00 97.94 356 ARG A N 1
ATOM 2723 C CA . ARG A 1 356 ? 0.148 -12.829 -15.381 1.00 97.94 356 ARG A CA 1
ATOM 2724 C C . ARG A 1 356 ? 1.648 -12.546 -15.336 1.00 97.94 356 ARG A C 1
ATOM 2726 O O . ARG A 1 356 ? 2.360 -13.201 -14.586 1.00 97.94 356 ARG A O 1
ATOM 2733 N N . GLN A 1 357 ? 2.121 -11.561 -16.101 1.00 96.31 357 GLN A N 1
ATOM 2734 C CA . GLN A 1 357 ? 3.522 -11.134 -16.047 1.00 96.31 357 GLN A CA 1
ATOM 2735 C C . GLN A 1 357 ? 3.883 -10.595 -14.659 1.00 96.31 357 GLN A C 1
ATOM 2737 O O . GLN A 1 357 ? 4.891 -11.013 -14.103 1.00 96.31 357 GLN A O 1
ATOM 2742 N N . ASN A 1 358 ? 3.049 -9.730 -14.073 1.00 98.06 358 ASN A N 1
ATOM 2743 C CA . ASN A 1 358 ? 3.263 -9.213 -12.721 1.00 98.06 358 ASN A CA 1
ATOM 2744 C C . ASN A 1 358 ? 3.321 -10.352 -11.696 1.00 98.06 358 ASN A C 1
ATOM 2746 O O . ASN A 1 358 ? 4.242 -10.378 -10.889 1.00 98.06 358 ASN A O 1
ATOM 2750 N N . ALA A 1 359 ? 2.386 -11.308 -11.760 1.00 96.38 359 ALA A N 1
ATOM 2751 C CA . ALA A 1 359 ? 2.385 -12.482 -10.887 1.00 96.38 359 ALA A CA 1
ATOM 2752 C C . ALA A 1 359 ? 3.676 -13.301 -11.034 1.00 96.38 359 ALA A C 1
ATOM 2754 O O . ALA A 1 359 ? 4.325 -13.602 -10.040 1.00 96.38 359 ALA A O 1
ATOM 2755 N N . GLY A 1 360 ? 4.113 -13.568 -12.269 1.00 94.12 360 GLY A N 1
ATOM 2756 C CA . GLY A 1 360 ? 5.354 -14.303 -12.530 1.00 94.12 360 GLY A CA 1
ATOM 2757 C C . GLY A 1 360 ? 6.631 -13.577 -12.088 1.00 94.12 360 GLY A C 1
ATOM 2758 O O . GLY A 1 360 ? 7.701 -14.171 -12.123 1.00 94.12 360 GLY A O 1
ATOM 2759 N N . ALA A 1 361 ? 6.564 -12.303 -11.681 1.00 97.00 361 ALA A N 1
ATOM 2760 C CA . ALA A 1 361 ? 7.703 -11.633 -11.052 1.00 97.00 361 ALA A CA 1
ATOM 2761 C C . ALA A 1 361 ? 8.001 -12.180 -9.643 1.00 97.00 361 ALA A C 1
ATOM 2763 O O . ALA A 1 361 ? 9.127 -12.034 -9.176 1.00 97.00 361 ALA A O 1
ATOM 2764 N N . LEU A 1 362 ? 7.020 -12.808 -8.978 1.00 90.38 362 LEU A N 1
ATOM 2765 C CA . LEU A 1 362 ? 7.188 -13.440 -7.662 1.00 90.38 362 LEU A CA 1
ATOM 2766 C C . LEU A 1 362 ? 8.132 -14.650 -7.709 1.00 90.38 362 LEU A C 1
ATOM 2768 O O . LEU A 1 362 ? 8.780 -14.953 -6.712 1.00 90.38 362 LEU A O 1
ATOM 2772 N N . ASP A 1 363 ? 8.246 -15.303 -8.867 1.00 89.69 363 ASP A N 1
ATOM 2773 C CA . ASP A 1 363 ? 9.090 -16.488 -9.058 1.00 89.69 363 ASP A CA 1
ATOM 2774 C C . ASP A 1 363 ? 10.564 -16.135 -9.342 1.00 89.69 363 ASP A C 1
ATOM 2776 O O . ASP A 1 363 ? 11.417 -17.018 -9.453 1.00 89.69 363 ASP A O 1
ATOM 2780 N N . ILE A 1 364 ? 10.893 -14.844 -9.476 1.00 91.56 364 ILE A N 1
ATOM 2781 C CA . ILE A 1 364 ? 12.234 -14.387 -9.852 1.00 91.56 364 ILE A CA 1
ATOM 2782 C C . ILE A 1 364 ? 13.062 -14.087 -8.607 1.00 91.56 364 ILE A C 1
ATOM 2784 O O . ILE A 1 364 ? 12.804 -13.137 -7.871 1.00 91.56 364 ILE A O 1
ATOM 2788 N N . SER A 1 365 ? 14.141 -14.848 -8.433 1.00 90.12 365 SER A N 1
ATOM 2789 C CA . SER A 1 365 ? 15.175 -14.577 -7.432 1.00 90.12 365 SER A CA 1
ATOM 2790 C C . SER A 1 365 ? 16.385 -13.913 -8.087 1.00 90.12 365 SER A C 1
ATOM 2792 O O . SER A 1 365 ? 17.203 -14.580 -8.721 1.00 90.12 365 SER A O 1
ATOM 2794 N N . LEU A 1 366 ? 16.505 -12.591 -7.940 1.00 89.81 366 LEU A N 1
ATOM 2795 C CA . LEU A 1 366 ? 17.651 -11.842 -8.459 1.00 89.81 366 LEU A CA 1
ATOM 2796 C C . LEU A 1 366 ? 18.942 -12.239 -7.730 1.00 89.81 366 LEU A C 1
ATOM 2798 O O . LEU A 1 366 ? 18.996 -12.323 -6.503 1.00 89.81 366 LEU A O 1
ATOM 2802 N N . THR A 1 367 ? 20.005 -12.461 -8.497 1.00 93.75 367 THR A N 1
ATOM 2803 C CA . THR A 1 367 ? 21.334 -12.796 -7.979 1.00 93.75 367 THR A CA 1
ATOM 2804 C C . THR A 1 367 ? 22.101 -11.542 -7.559 1.00 93.75 367 THR A C 1
ATOM 2806 O O . THR A 1 367 ? 21.798 -10.429 -7.989 1.00 93.75 367 THR A O 1
ATOM 2809 N N . ALA A 1 368 ? 23.177 -11.711 -6.786 1.00 92.62 368 ALA A N 1
ATOM 2810 C CA . ALA A 1 368 ? 24.08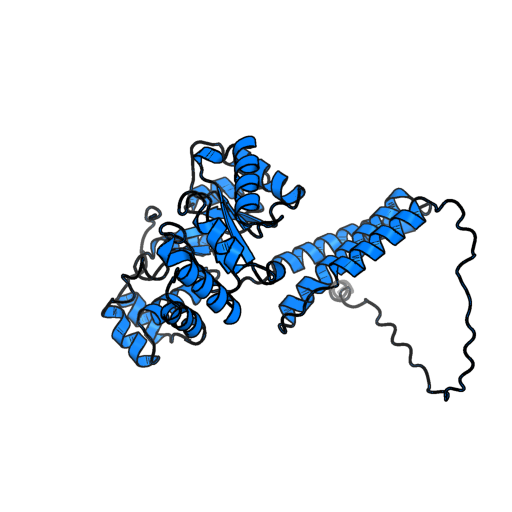0 -10.606 -6.447 1.00 92.62 368 ALA A CA 1
ATOM 2811 C C . ALA A 1 368 ? 24.651 -9.892 -7.692 1.00 92.62 368 ALA A C 1
ATOM 2813 O O . ALA A 1 368 ? 24.834 -8.676 -7.680 1.00 92.62 368 ALA A O 1
ATOM 2814 N N . GLN A 1 369 ? 24.888 -10.633 -8.782 1.00 97.50 369 GLN A N 1
ATOM 2815 C CA . GLN A 1 369 ? 25.334 -10.056 -10.052 1.00 97.50 369 GLN A CA 1
ATOM 2816 C C . GLN A 1 369 ? 24.238 -9.202 -10.701 1.00 97.50 369 GLN A C 1
ATOM 2818 O O . GLN A 1 369 ? 24.537 -8.142 -11.248 1.00 97.50 369 GLN A O 1
ATOM 2823 N N . ASP A 1 370 ? 22.976 -9.633 -10.624 1.00 98.31 370 ASP A N 1
ATOM 2824 C CA . ASP A 1 370 ? 21.847 -8.843 -11.120 1.00 98.31 370 ASP A CA 1
ATOM 2825 C C . ASP A 1 370 ? 21.738 -7.520 -10.368 1.00 98.31 370 ASP A C 1
ATOM 2827 O O . ASP A 1 370 ? 21.662 -6.474 -11.007 1.00 98.31 370 ASP A O 1
ATOM 2831 N N . PHE A 1 371 ? 21.821 -7.541 -9.034 1.00 97.25 371 PHE A N 1
ATOM 2832 C CA . PHE A 1 371 ? 21.828 -6.314 -8.235 1.00 97.25 371 PHE A CA 1
ATOM 2833 C C . PHE A 1 371 ? 22.988 -5.387 -8.605 1.00 97.25 371 PHE A C 1
ATOM 2835 O O . PHE A 1 371 ? 22.758 -4.207 -8.848 1.00 97.25 371 PHE A O 1
ATOM 2842 N N . ALA A 1 372 ? 24.210 -5.911 -8.739 1.00 98.12 372 ALA A N 1
ATOM 2843 C CA . ALA A 1 372 ? 25.367 -5.101 -9.122 1.00 98.12 372 ALA A CA 1
ATOM 2844 C C . ALA A 1 372 ? 25.219 -4.466 -10.520 1.00 98.12 372 ALA A C 1
ATOM 2846 O O . ALA A 1 372 ? 25.631 -3.323 -10.740 1.00 98.12 372 ALA A O 1
ATOM 2847 N N . ASP A 1 373 ? 24.634 -5.190 -11.478 1.00 98.50 373 ASP A N 1
ATOM 2848 C CA . ASP A 1 373 ? 24.372 -4.671 -12.822 1.00 98.50 373 ASP A CA 1
ATOM 2849 C C . ASP A 1 373 ? 23.257 -3.614 -12.816 1.00 98.50 373 ASP A C 1
ATOM 2851 O O . ASP A 1 373 ? 23.386 -2.581 -13.481 1.00 98.50 373 ASP A O 1
ATOM 2855 N N . LEU A 1 374 ? 22.197 -3.834 -12.033 1.00 98.50 374 LEU A N 1
ATOM 2856 C CA . LEU A 1 374 ? 21.100 -2.882 -11.858 1.00 98.50 374 LEU A CA 1
ATOM 2857 C C . LEU A 1 374 ? 21.565 -1.609 -11.145 1.00 98.50 374 LEU A C 1
ATOM 2859 O O . LEU A 1 374 ? 21.234 -0.522 -11.607 1.00 98.50 374 LEU A O 1
ATOM 2863 N N . ASP A 1 375 ? 22.398 -1.708 -10.109 1.00 98.50 375 ASP A N 1
ATOM 2864 C CA . ASP A 1 375 ? 23.004 -0.551 -9.441 1.00 98.50 375 ASP A CA 1
ATOM 2865 C C . ASP A 1 375 ? 23.885 0.257 -10.399 1.00 98.50 375 ASP A C 1
ATOM 2867 O O . ASP A 1 375 ? 23.855 1.486 -10.395 1.00 98.50 375 ASP A O 1
ATOM 2871 N N . ARG A 1 376 ? 24.637 -0.407 -11.285 1.00 98.25 376 ARG A N 1
ATOM 2872 C CA . ARG A 1 376 ? 25.430 0.289 -12.310 1.00 98.25 376 ARG A CA 1
ATOM 2873 C C . ARG A 1 376 ? 24.540 1.006 -13.329 1.00 98.25 376 ARG A C 1
ATOM 2875 O O . ARG A 1 376 ? 24.856 2.11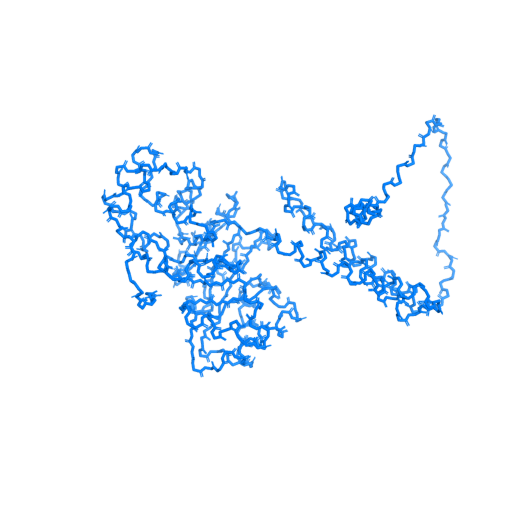8 -13.751 1.00 98.25 376 ARG A O 1
ATOM 2882 N N . ALA A 1 377 ? 23.446 0.371 -13.746 1.00 97.94 377 ALA A N 1
ATOM 2883 C CA . ALA A 1 377 ? 22.505 0.922 -14.718 1.00 97.94 377 ALA A CA 1
ATOM 2884 C C . ALA A 1 377 ? 21.618 2.039 -14.139 1.00 97.94 377 ALA A C 1
ATOM 2886 O O . ALA A 1 377 ? 21.216 2.950 -14.875 1.00 97.94 377 ALA A O 1
ATOM 2887 N N . PHE A 1 378 ? 21.335 1.959 -12.839 1.00 98.25 378 PHE A N 1
ATOM 2888 C CA . PHE A 1 378 ? 20.444 2.823 -12.080 1.00 98.25 378 PHE A CA 1
ATOM 2889 C C . PHE A 1 378 ? 21.066 3.162 -10.715 1.00 98.25 378 PHE A C 1
ATOM 2891 O O . PHE A 1 378 ? 20.680 2.575 -9.706 1.00 98.25 378 PHE A O 1
ATOM 2898 N N . PRO A 1 379 ? 22.030 4.094 -10.653 1.00 98.06 379 PRO A N 1
ATOM 2899 C CA . PRO A 1 379 ? 22.792 4.332 -9.431 1.00 98.06 379 PRO A CA 1
ATOM 2900 C C . PRO A 1 379 ? 21.921 4.744 -8.232 1.00 98.06 379 PRO A C 1
ATOM 2902 O O . PRO A 1 379 ? 21.065 5.625 -8.392 1.00 98.06 379 PRO A O 1
ATOM 2905 N N . PRO A 1 380 ? 22.156 4.173 -7.033 1.00 97.75 380 PRO A N 1
ATOM 2906 C CA . PRO A 1 380 ? 21.491 4.616 -5.813 1.00 97.75 380 PRO A CA 1
ATOM 2907 C C . PRO A 1 380 ? 21.856 6.074 -5.473 1.00 97.75 380 PRO A C 1
ATOM 2909 O O . PRO A 1 380 ? 22.880 6.602 -5.931 1.00 97.75 380 PRO A O 1
ATOM 2912 N N . PRO A 1 381 ? 21.032 6.771 -4.675 1.00 97.75 381 PRO A N 1
ATOM 2913 C CA . PRO A 1 381 ? 21.337 8.125 -4.233 1.00 97.75 381 PRO A CA 1
ATOM 2914 C C . PRO A 1 381 ? 22.556 8.155 -3.297 1.00 97.75 381 PRO A C 1
ATOM 2916 O O . PRO A 1 381 ? 22.699 7.337 -2.398 1.00 97.75 381 PRO A O 1
ATOM 2919 N N . THR A 1 382 ? 23.414 9.162 -3.464 1.00 97.88 382 THR A N 1
ATOM 2920 C CA . THR A 1 382 ? 24.584 9.410 -2.596 1.00 97.88 382 THR A CA 1
ATOM 2921 C C . THR A 1 382 ? 24.388 10.576 -1.622 1.00 97.88 382 THR A C 1
ATOM 2923 O O . THR A 1 382 ? 25.297 10.919 -0.870 1.00 97.88 382 THR A O 1
ATOM 2926 N N . ARG A 1 383 ? 23.217 11.223 -1.657 1.00 97.56 383 ARG A N 1
ATOM 2927 C CA . ARG A 1 383 ? 22.813 12.339 -0.789 1.00 97.56 383 ARG A CA 1
ATOM 2928 C C . ARG A 1 383 ? 21.289 12.421 -0.712 1.00 97.56 383 ARG A C 1
ATOM 2930 O O . ARG A 1 383 ? 20.635 12.005 -1.673 1.00 97.56 383 ARG A O 1
ATOM 2937 N N . LYS A 1 384 ? 20.753 13.042 0.349 1.00 97.06 384 LYS A N 1
ATOM 2938 C CA . LYS A 1 384 ? 19.316 13.351 0.492 1.00 97.06 384 LYS A CA 1
ATOM 2939 C C . LYS A 1 384 ? 18.821 14.139 -0.726 1.00 97.06 384 LYS A C 1
ATOM 2941 O O . LYS A 1 384 ? 19.508 15.043 -1.221 1.00 97.06 384 LYS A O 1
ATOM 2946 N N . ARG A 1 385 ? 17.645 13.768 -1.227 1.00 94.69 385 ARG A N 1
ATOM 2947 C CA . ARG A 1 385 ? 16.931 14.417 -2.338 1.00 94.69 385 ARG A CA 1
ATOM 2948 C C . ARG A 1 385 ? 15.506 14.711 -1.875 1.00 94.69 385 ARG A C 1
ATOM 2950 O O . ARG A 1 385 ? 15.021 14.036 -0.977 1.00 94.69 385 ARG A O 1
ATOM 2957 N N . GLY A 1 386 ? 14.853 15.701 -2.482 1.00 95.06 386 GLY A N 1
ATOM 2958 C CA . GLY A 1 386 ? 13.416 15.883 -2.267 1.00 95.06 386 GLY A CA 1
ATOM 2959 C C . GLY A 1 386 ? 12.654 14.639 -2.727 1.00 95.06 386 GLY A C 1
ATOM 2960 O O . GLY A 1 386 ? 13.064 14.006 -3.706 1.00 95.06 386 GLY A O 1
ATOM 2961 N N . LEU A 1 387 ? 11.583 14.288 -2.015 1.00 97.38 387 LEU A N 1
ATOM 2962 C CA . LEU A 1 387 ? 10.760 13.137 -2.362 1.00 97.38 387 LEU A CA 1
ATOM 2963 C C . LEU A 1 387 ? 10.073 13.380 -3.714 1.00 97.38 387 LEU A C 1
ATOM 2965 O O . LEU A 1 387 ? 9.324 14.341 -3.887 1.00 97.38 387 LEU A O 1
ATOM 2969 N N . GLU A 1 388 ? 10.367 12.528 -4.695 1.00 97.88 388 GLU A N 1
ATOM 2970 C CA . GLU A 1 38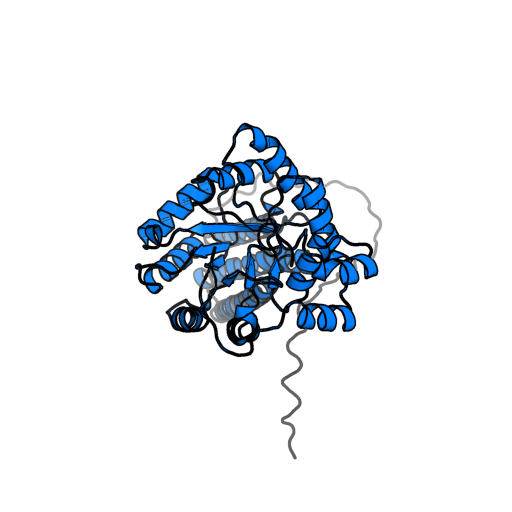8 ? 9.728 12.585 -6.011 1.00 97.88 388 GLU A CA 1
ATOM 2971 C C . GLU A 1 388 ? 8.279 12.077 -5.913 1.00 97.88 388 GLU A C 1
ATOM 2973 O O . GLU A 1 388 ? 8.006 11.103 -5.212 1.00 97.88 388 GLU A O 1
ATOM 2978 N N . MET A 1 389 ? 7.356 12.722 -6.634 1.00 95.81 389 MET A N 1
ATOM 2979 C CA . MET A 1 389 ? 5.925 12.394 -6.645 1.00 95.81 389 MET A CA 1
ATOM 2980 C C . MET A 1 389 ? 5.349 12.507 -8.063 1.00 95.81 389 MET A C 1
ATOM 2982 O O . MET A 1 389 ? 5.846 13.325 -8.843 1.00 95.81 389 MET A O 1
ATOM 2986 N N . ILE A 1 390 ? 4.310 11.727 -8.401 1.00 92.44 390 ILE A N 1
ATOM 2987 C CA . ILE A 1 390 ? 3.581 11.820 -9.690 1.00 92.44 390 ILE A CA 1
ATOM 2988 C C . ILE A 1 390 ? 2.069 11.671 -9.555 1.00 92.44 390 ILE A C 1
ATOM 2990 O O . ILE A 1 390 ? 1.620 11.053 -8.564 1.00 92.44 390 ILE A O 1
#

pLDDT: mean 87.4, std 20.02, range [26.78, 98.94]